Protein AF-A0A942P697-F1 (afdb_monomer)

Foldseek 3Di:
DAAAEEEAAFPQLCLQVLLVVLCVVPVAAEDELVVQADPVCVVCQLVVHADDPVSCPSSLQVLLVVQVVCLVPYYRYYDHQQAPVSVCSSCPPHFFYAYAYSDEDLVVSVVSVVPDPDDSHDSSNRVVSVVRGDDDPRHHYDYSVDDSVVSNVVVVVLVVQAFAAEEEDPDLLSLLLLLLLLVLVGEYEYEYADDPPPDPCVQVVSCVVDVSCVSYHYDNDPLVSLSSHGTLYHYEYPDEEDPVVVVVVVVCLVNHAAAREYEYQYLYDLVVQQVVQVVCVVRNYWYKDKHWDDPSVCSNQATQIQIEADPVNCVSCVVSNQSSHDADPVRGGSYDYQYHGSRNSVVNLVVVLVVLLVLVVVVVVVCCCCPVVVDQLQRVLVVLVVCCVDPNNDPSSVVSSVQSPDDDPNHRVVVVDQQAADDPCSLVSNVVVCVVVVHDDPSSVVSVVSNVVSND

Sequence (456 aa):
MQTILFIMGVSGSGKTTVGKLLSEQTGIPFFDADDFHSTANIEKMKAGIPLTDEDRVAWLQSLNQLAKENETRGAVIACSALKETYRQQLADGLHHIQWVYLKGSYQLIHERMLQRPHHYFSAAMLQSQFDILEEPSNAWVFDVQEEPNRITESILKYLIMLSDFGIIGLGVMGKSLALNIAGKGVRLSLYNRYVKGQEEKVAEQFITHNPILKETKAFEDLPAFVQSLAMPRKILLMVNAGAAVDAVIEELKPLLSKNDIIIDGGNSFYKDTERRIQELNQYDIHFIGAGISGGEEGALKGPSIMPGGDAISYEQVQFILESIAAKDKNGKPCCGYISNGSSGHFVKMVHNAIEYAEMQLLSEVYDVMRNELQMSTDAIATVFKQWNQTELNSYLLEITIDILQTKENNESLLDKILDVGSSKGTGSWSVAAAAELGVPAGMMTSALYARYLSAQ

Structure (mmCIF, N/CA/C/O backbone):
data_AF-A0A942P697-F1
#
_entry.id   AF-A0A942P697-F1
#
loop_
_atom_site.group_PDB
_atom_site.id
_atom_site.type_symbol
_atom_site.label_atom_id
_atom_site.label_alt_id
_atom_site.label_comp_id
_atom_site.label_asym_id
_atom_site.label_entity_id
_atom_site.label_seq_id
_atom_site.pdbx_PDB_ins_code
_atom_site.Cartn_x
_atom_site.Cartn_y
_atom_site.Cartn_z
_atom_site.occupancy
_atom_site.B_iso_or_equiv
_atom_site.auth_seq_id
_atom_site.auth_comp_id
_atom_site.auth_asym_id
_atom_site.auth_atom_id
_atom_site.pdbx_PDB_model_num
ATOM 1 N N . MET A 1 1 ? 15.477 -10.175 -4.500 1.00 48.81 1 MET A N 1
ATOM 2 C CA . MET A 1 1 ? 15.820 -10.460 -5.909 1.00 48.81 1 MET A CA 1
ATOM 3 C C . MET A 1 1 ? 16.640 -9.299 -6.437 1.00 48.81 1 MET A C 1
ATOM 5 O O . MET A 1 1 ? 16.416 -8.182 -5.978 1.00 48.81 1 MET A O 1
ATOM 9 N N . GLN A 1 2 ? 17.618 -9.559 -7.303 1.00 68.69 2 GLN A N 1
ATOM 10 C CA . GLN A 1 2 ? 18.446 -8.512 -7.909 1.00 68.69 2 GLN A CA 1
ATOM 11 C C . GLN A 1 2 ? 17.963 -8.207 -9.332 1.00 68.69 2 GLN A C 1
ATOM 13 O O . GLN A 1 2 ? 17.459 -9.083 -10.025 1.00 68.69 2 GLN A O 1
ATOM 18 N N . THR A 1 3 ? 18.108 -6.955 -9.760 1.00 82.44 3 THR A N 1
ATOM 19 C CA . THR A 1 3 ? 17.619 -6.463 -11.054 1.00 82.44 3 THR A CA 1
ATOM 20 C C . THR A 1 3 ? 18.426 -7.018 -12.234 1.00 82.44 3 THR A C 1
ATOM 22 O O . THR A 1 3 ? 19.658 -7.045 -12.197 1.00 82.44 3 THR A O 1
ATOM 25 N N . ILE A 1 4 ? 17.739 -7.394 -13.314 1.00 93.19 4 ILE A N 1
ATOM 26 C CA . ILE A 1 4 ? 18.321 -7.619 -14.640 1.00 93.19 4 ILE A CA 1
ATOM 27 C C . ILE A 1 4 ? 18.443 -6.273 -15.361 1.00 93.19 4 ILE A C 1
ATOM 29 O O . ILE A 1 4 ? 17.447 -5.605 -15.641 1.00 93.19 4 ILE A O 1
ATOM 33 N N . LEU A 1 5 ? 19.670 -5.867 -15.671 1.00 94.62 5 LEU A N 1
ATOM 34 C CA . LEU A 1 5 ? 19.986 -4.620 -16.359 1.00 94.62 5 LEU A CA 1
ATOM 35 C C . LEU A 1 5 ? 20.271 -4.892 -17.831 1.00 94.62 5 LEU A C 1
ATOM 37 O O . LEU A 1 5 ? 21.327 -5.422 -18.168 1.00 94.62 5 LEU A O 1
ATOM 41 N N . PHE A 1 6 ? 19.367 -4.477 -18.716 1.00 97.06 6 PHE A N 1
ATOM 42 C CA . PHE A 1 6 ? 19.630 -4.494 -20.154 1.00 97.06 6 PHE A CA 1
ATOM 43 C C . PHE A 1 6 ? 20.209 -3.152 -20.599 1.00 97.06 6 PHE A C 1
ATOM 45 O O . PHE A 1 6 ? 19.533 -2.124 -20.550 1.00 97.06 6 PHE A O 1
ATOM 52 N N . ILE A 1 7 ? 21.453 -3.164 -21.077 1.00 97.50 7 ILE A N 1
ATOM 53 C CA . ILE A 1 7 ? 22.113 -1.989 -21.652 1.00 97.50 7 ILE A CA 1
ATOM 54 C C . ILE A 1 7 ? 21.945 -2.045 -23.162 1.00 97.50 7 ILE A C 1
ATOM 56 O O . ILE A 1 7 ? 22.571 -2.870 -23.830 1.00 97.50 7 ILE A O 1
ATOM 60 N N . MET A 1 8 ? 21.110 -1.158 -23.692 1.00 96.88 8 MET A N 1
ATOM 61 C CA . MET A 1 8 ? 20.719 -1.126 -25.092 1.00 96.88 8 MET A CA 1
ATOM 62 C C . MET A 1 8 ? 21.214 0.088 -25.866 1.00 96.88 8 MET A C 1
ATOM 64 O O . MET A 1 8 ? 21.624 1.105 -25.311 1.00 96.88 8 MET A O 1
ATOM 68 N N . GLY A 1 9 ? 21.194 -0.052 -27.190 1.00 95.19 9 GLY A N 1
ATOM 69 C CA . GLY A 1 9 ? 21.679 0.933 -28.151 1.00 95.19 9 GLY A CA 1
ATOM 70 C C . GLY A 1 9 ? 22.306 0.274 -29.380 1.00 95.19 9 GLY A C 1
ATOM 71 O O . GLY A 1 9 ? 22.601 -0.929 -29.408 1.00 95.19 9 GLY A O 1
ATOM 72 N N . VAL A 1 10 ? 22.549 1.067 -30.416 1.00 93.94 10 VAL A N 1
ATOM 73 C CA . VAL A 1 10 ? 23.200 0.596 -31.648 1.00 93.94 10 VAL A CA 1
ATOM 74 C C . VAL A 1 10 ? 24.653 0.161 -31.396 1.00 93.94 10 VAL A C 1
ATOM 76 O O . VAL A 1 10 ? 25.252 0.433 -30.353 1.00 93.94 10 VAL A O 1
ATOM 79 N N . SER A 1 11 ? 25.235 -0.590 -32.322 1.00 89.56 11 SER A N 1
ATOM 80 C CA . SER A 1 11 ? 26.647 -0.969 -32.297 1.00 89.56 11 SER A CA 1
ATOM 81 C C . SER A 1 11 ? 27.523 0.281 -32.221 1.00 89.56 11 SER A C 1
ATOM 83 O O . SER A 1 11 ? 27.201 1.309 -32.804 1.00 89.56 11 SER A O 1
ATOM 85 N N . GLY A 1 12 ? 28.601 0.224 -31.440 1.00 87.62 12 GLY A N 1
ATOM 86 C CA . GLY A 1 12 ? 29.464 1.387 -31.204 1.00 87.62 12 GLY A CA 1
ATOM 87 C C . GLY A 1 12 ? 28.975 2.374 -30.132 1.00 87.62 12 GLY A C 1
ATOM 88 O O . GLY A 1 12 ? 29.758 3.236 -29.738 1.00 87.62 12 GLY A O 1
ATOM 89 N N . SER A 1 13 ? 27.767 2.218 -29.571 1.00 92.50 13 SER A N 1
ATOM 90 C CA . SER A 1 13 ? 27.252 3.102 -28.504 1.00 92.50 13 SER A CA 1
ATOM 91 C C . SER A 1 13 ? 27.956 2.954 -27.144 1.00 92.50 13 SER A C 1
ATOM 93 O O . SER A 1 13 ? 27.764 3.780 -26.263 1.00 92.50 13 SER A O 1
ATOM 95 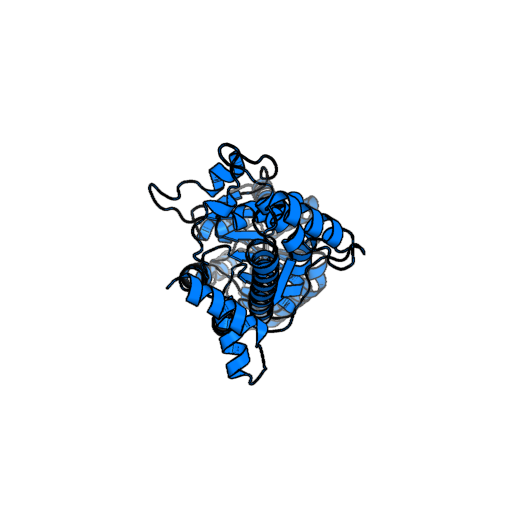N N . GLY A 1 14 ? 28.785 1.918 -26.959 1.00 92.81 14 GLY A N 1
ATOM 96 C CA . GLY A 1 14 ? 29.533 1.686 -25.715 1.00 92.81 14 GLY A CA 1
ATOM 97 C C . GLY A 1 14 ? 28.905 0.682 -24.742 1.00 92.81 14 GLY A C 1
ATOM 98 O O . GLY A 1 14 ? 29.418 0.545 -23.635 1.00 92.81 14 GLY A O 1
ATOM 99 N N . LYS A 1 15 ? 27.860 -0.060 -25.149 1.00 95.69 15 LYS A N 1
ATOM 100 C CA . LYS A 1 15 ? 27.146 -1.047 -24.304 1.00 95.69 15 LYS A CA 1
ATOM 101 C C . LYS A 1 15 ? 28.077 -1.987 -23.535 1.00 95.69 15 LYS A C 1
ATOM 103 O O . LYS A 1 15 ? 27.997 -2.051 -22.316 1.00 95.69 15 LYS A O 1
ATOM 108 N N . THR A 1 16 ? 28.981 -2.673 -24.238 1.00 94.94 16 THR A N 1
ATOM 109 C CA . THR A 1 16 ? 29.938 -3.621 -23.646 1.00 94.94 16 THR A CA 1
ATOM 110 C C . THR A 1 16 ? 30.852 -2.953 -22.625 1.00 94.94 16 THR A C 1
ATOM 112 O O . THR A 1 16 ? 31.123 -3.516 -21.570 1.00 94.94 16 THR A O 1
ATOM 115 N N . THR A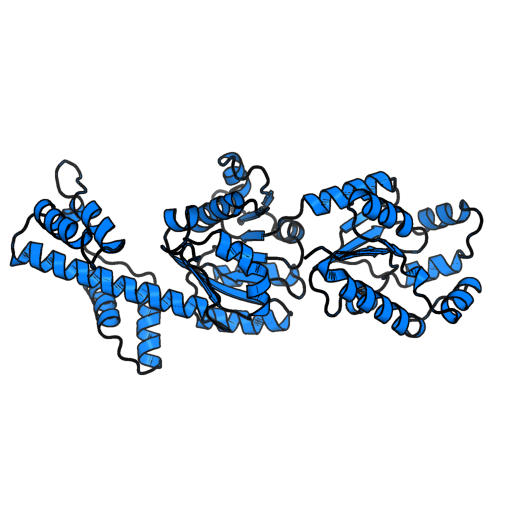 1 17 ? 31.329 -1.741 -22.921 1.00 95.50 17 THR A N 1
ATOM 116 C CA . THR A 1 17 ? 32.216 -0.991 -22.025 1.00 95.50 17 THR A CA 1
ATOM 117 C C . THR A 1 17 ? 31.485 -0.600 -20.746 1.00 95.50 17 THR A C 1
ATOM 119 O O . THR A 1 17 ? 31.962 -0.913 -19.661 1.00 95.50 17 THR A O 1
ATOM 122 N N . VAL A 1 18 ? 30.308 0.022 -20.865 1.00 96.56 18 VAL A N 1
ATOM 123 C CA . VAL A 1 18 ? 29.482 0.412 -19.711 1.00 96.56 18 VAL A CA 1
ATOM 124 C C . VAL A 1 18 ? 29.049 -0.820 -18.909 1.00 96.56 18 VAL A C 1
ATOM 126 O O . VAL A 1 18 ? 29.110 -0.810 -17.685 1.00 96.56 18 VAL A O 1
ATOM 129 N N . GLY A 1 19 ? 28.675 -1.914 -19.577 1.00 96.31 19 GLY A N 1
ATOM 130 C CA . GLY A 1 19 ? 28.252 -3.146 -18.911 1.00 96.31 19 GLY A CA 1
ATOM 131 C C . GLY A 1 19 ? 29.349 -3.826 -18.099 1.00 96.31 19 GLY A C 1
ATOM 132 O O . GLY A 1 19 ? 29.094 -4.246 -16.971 1.00 96.31 19 GLY A O 1
ATOM 133 N N . LYS A 1 20 ? 30.579 -3.872 -18.620 1.00 96.69 20 LYS A N 1
ATOM 134 C CA . LYS A 1 20 ? 31.740 -4.380 -17.873 1.00 96.69 20 LYS A CA 1
ATOM 135 C C . LYS A 1 20 ? 32.054 -3.512 -16.657 1.00 96.69 20 LYS A C 1
ATOM 137 O O . LYS A 1 20 ? 32.200 -4.050 -15.566 1.00 96.69 20 LYS A O 1
ATOM 142 N N . LEU A 1 21 ? 32.072 -2.188 -16.825 1.00 96.00 21 LEU A N 1
ATOM 143 C CA . LEU A 1 21 ? 32.309 -1.253 -15.719 1.00 96.00 21 LEU A CA 1
ATOM 144 C C . LEU A 1 21 ? 31.245 -1.384 -14.617 1.00 96.00 21 LEU A C 1
ATOM 146 O O . LEU A 1 21 ? 31.580 -1.397 -13.435 1.00 96.00 21 LEU A O 1
ATOM 150 N N . LEU A 1 22 ? 29.968 -1.533 -14.987 1.00 93.44 22 LEU A N 1
ATOM 151 C CA . LEU A 1 22 ? 28.891 -1.787 -14.025 1.00 93.44 22 LEU A CA 1
ATOM 152 C C . LEU A 1 22 ? 29.087 -3.105 -13.280 1.00 93.44 22 LEU A C 1
ATOM 154 O O . LEU A 1 22 ? 28.904 -3.153 -12.066 1.00 93.44 22 LEU A O 1
ATOM 158 N N . SER A 1 23 ? 29.470 -4.166 -13.985 1.00 94.12 23 SER A N 1
ATOM 159 C CA . SER A 1 23 ? 29.732 -5.471 -13.378 1.00 94.12 23 SER A CA 1
ATOM 160 C C . SER A 1 23 ? 30.889 -5.428 -12.383 1.00 94.12 23 SER A C 1
ATOM 162 O O . SER A 1 23 ? 30.745 -5.913 -11.263 1.00 94.12 23 SER A O 1
ATOM 164 N N . GLU A 1 24 ? 31.991 -4.763 -12.733 1.00 93.12 24 GLU A N 1
ATOM 165 C CA . GLU A 1 24 ? 33.140 -4.573 -11.841 1.00 93.12 24 GLU A CA 1
ATOM 166 C C . GLU A 1 24 ? 32.767 -3.805 -10.566 1.00 93.12 24 GLU A C 1
ATOM 168 O O . GLU A 1 24 ? 33.219 -4.158 -9.478 1.00 93.12 24 GLU A O 1
ATOM 173 N N . GLN A 1 25 ? 31.921 -2.777 -10.680 1.00 88.38 25 GLN A N 1
ATOM 174 C CA . GLN A 1 25 ? 31.548 -1.929 -9.543 1.00 88.38 25 GLN A CA 1
ATOM 175 C C . GLN A 1 25 ? 30.431 -2.519 -8.668 1.00 88.38 25 GLN A C 1
ATOM 177 O O . GLN A 1 25 ? 30.377 -2.230 -7.475 1.00 88.38 25 GLN A O 1
ATOM 182 N N . THR A 1 26 ? 29.537 -3.336 -9.233 1.00 86.12 26 THR A N 1
ATOM 183 C CA . THR A 1 26 ? 28.388 -3.918 -8.504 1.00 86.12 26 THR A CA 1
ATOM 184 C C . THR A 1 26 ? 28.605 -5.359 -8.057 1.00 86.12 26 THR A C 1
ATOM 186 O O . THR A 1 26 ? 27.902 -5.829 -7.165 1.00 86.12 26 THR A O 1
ATOM 189 N N . GLY A 1 27 ? 29.532 -6.083 -8.688 1.00 87.94 27 GLY A N 1
ATOM 190 C CA . GLY A 1 27 ? 29.676 -7.531 -8.539 1.00 87.94 27 GLY A CA 1
ATOM 191 C C . GLY A 1 27 ? 28.610 -8.356 -9.277 1.00 87.94 27 GLY A C 1
ATOM 192 O O . GLY A 1 27 ? 28.638 -9.584 -9.194 1.00 87.94 27 GLY A O 1
ATOM 193 N N . ILE A 1 28 ? 27.683 -7.720 -10.005 1.00 91.25 28 ILE A N 1
ATOM 194 C CA . ILE A 1 28 ? 26.663 -8.397 -10.820 1.00 91.25 28 ILE A CA 1
ATOM 195 C C . ILE A 1 28 ? 27.331 -8.954 -12.088 1.00 91.25 28 ILE A C 1
ATOM 197 O O . ILE A 1 28 ? 28.106 -8.231 -12.713 1.00 91.25 28 ILE A O 1
ATOM 201 N N . PRO A 1 29 ? 27.062 -10.200 -12.521 1.00 95.31 29 PRO A N 1
ATOM 202 C CA . PRO A 1 29 ? 27.705 -10.775 -13.704 1.00 95.31 29 PRO A CA 1
ATOM 203 C C . PRO A 1 29 ? 27.331 -10.037 -15.001 1.00 95.31 29 PRO A C 1
ATOM 205 O O . PRO A 1 29 ? 26.161 -9.730 -15.237 1.00 95.31 29 PRO A O 1
ATOM 208 N N . PHE A 1 30 ? 28.330 -9.791 -15.854 1.00 97.44 30 PHE A N 1
ATOM 209 C CA . PHE A 1 30 ? 28.158 -9.215 -17.190 1.00 97.44 30 PHE A CA 1
ATOM 210 C C . PHE A 1 30 ? 28.057 -10.290 -18.277 1.00 97.44 30 PHE A C 1
ATOM 212 O O . PHE A 1 30 ? 28.847 -11.235 -18.293 1.00 97.44 30 PHE A O 1
ATOM 219 N N . PHE A 1 31 ? 27.148 -10.080 -19.228 1.00 97.56 31 PHE A N 1
ATOM 220 C CA . PHE A 1 31 ? 26.999 -10.881 -20.438 1.00 97.56 31 PHE A CA 1
ATOM 221 C C . PHE A 1 31 ? 26.913 -9.969 -21.666 1.00 97.56 31 PHE A C 1
ATOM 223 O O . PHE A 1 31 ? 26.096 -9.044 -21.709 1.00 97.56 31 PHE A O 1
ATOM 230 N N . ASP A 1 32 ? 27.742 -10.233 -22.676 1.00 95.75 32 ASP A N 1
ATOM 231 C CA . ASP A 1 32 ? 27.631 -9.571 -23.974 1.00 95.75 32 ASP A CA 1
ATOM 232 C C . ASP A 1 32 ? 26.712 -10.391 -24.876 1.00 95.75 32 ASP A C 1
ATOM 234 O O . ASP A 1 32 ? 26.957 -11.572 -25.117 1.00 95.75 32 ASP A O 1
ATOM 238 N N . ALA A 1 33 ? 25.624 -9.793 -25.356 1.00 93.12 33 ALA A N 1
ATOM 239 C CA . ALA A 1 33 ? 24.659 -10.513 -26.170 1.00 93.12 33 ALA A CA 1
ATOM 240 C C . ALA A 1 33 ? 25.244 -10.970 -27.513 1.00 93.12 33 ALA A C 1
ATOM 242 O O . ALA A 1 33 ? 24.755 -11.951 -28.078 1.00 93.12 33 ALA A O 1
ATOM 243 N N . ASP A 1 34 ? 26.290 -10.304 -28.011 1.00 89.69 34 ASP A N 1
ATOM 244 C CA . ASP A 1 34 ? 26.940 -10.682 -29.265 1.00 89.69 34 ASP A CA 1
ATOM 245 C C . ASP A 1 34 ? 27.581 -12.087 -29.176 1.00 89.69 34 ASP A C 1
ATOM 247 O O . ASP A 1 34 ? 27.661 -12.785 -30.191 1.00 89.69 34 ASP A O 1
ATOM 251 N N . ASP A 1 35 ? 27.932 -12.555 -27.968 1.00 91.06 35 ASP A N 1
ATOM 252 C CA . ASP A 1 35 ? 28.499 -13.891 -27.712 1.00 91.06 35 ASP A CA 1
ATOM 253 C C . ASP A 1 35 ? 27.472 -15.031 -27.880 1.00 91.06 35 ASP A C 1
ATOM 255 O O . ASP A 1 35 ? 27.842 -16.202 -27.975 1.00 91.06 35 ASP A O 1
ATOM 259 N N . PHE A 1 36 ? 26.176 -14.704 -27.943 1.00 92.38 36 PHE A N 1
ATOM 260 C CA . PHE A 1 36 ? 25.075 -15.672 -28.032 1.00 92.38 36 PHE A CA 1
ATOM 261 C C . PHE A 1 36 ? 24.525 -15.824 -29.457 1.00 92.38 36 PHE A C 1
ATOM 263 O O . PHE A 1 36 ? 23.530 -16.520 -29.680 1.00 92.38 36 PHE A O 1
ATOM 270 N N . HIS A 1 37 ? 25.129 -15.162 -30.447 1.00 90.62 37 HIS A N 1
ATOM 271 C CA . HIS A 1 37 ? 24.746 -15.343 -31.843 1.00 90.62 37 HIS A CA 1
ATOM 272 C C . HIS A 1 37 ? 25.191 -16.704 -32.395 1.00 90.62 37 HIS A C 1
ATOM 274 O O . HIS A 1 37 ? 26.266 -17.215 -32.088 1.00 90.62 37 HIS A O 1
ATOM 280 N N . SER A 1 38 ? 24.375 -17.276 -33.286 1.00 90.69 38 SER A N 1
ATOM 281 C CA . SER A 1 38 ? 24.758 -18.468 -34.045 1.00 90.69 38 SER A CA 1
ATOM 282 C C . SER A 1 38 ? 25.935 -18.171 -34.981 1.00 90.69 38 SER A C 1
ATOM 284 O O . SER A 1 38 ? 26.112 -17.042 -35.447 1.00 90.69 38 SER A O 1
ATOM 286 N N . THR A 1 39 ? 26.709 -19.200 -35.336 1.00 90.25 39 THR A N 1
ATOM 287 C CA . THR A 1 39 ? 27.813 -19.068 -36.302 1.00 90.25 39 THR A CA 1
ATOM 288 C C . THR A 1 39 ? 27.338 -18.473 -37.632 1.00 90.25 39 THR A C 1
ATOM 290 O O . THR A 1 39 ? 27.991 -17.580 -38.164 1.00 90.25 39 THR A O 1
ATOM 293 N N . ALA A 1 40 ? 26.156 -18.881 -38.109 1.00 90.44 40 ALA A N 1
ATOM 294 C CA . ALA A 1 40 ? 25.548 -18.348 -39.328 1.00 90.44 40 ALA A CA 1
ATOM 295 C C . ALA A 1 40 ? 25.251 -16.840 -39.228 1.00 90.44 40 ALA A C 1
ATOM 297 O O . ALA A 1 40 ? 25.538 -16.087 -40.159 1.00 90.44 40 ALA A O 1
ATOM 298 N N . ASN A 1 41 ? 24.735 -16.372 -38.085 1.00 89.81 41 ASN A N 1
ATOM 299 C CA . ASN A 1 41 ? 24.481 -14.948 -37.865 1.00 89.81 41 ASN A CA 1
ATOM 300 C C . ASN A 1 41 ? 25.785 -14.144 -37.814 1.00 89.81 41 ASN A C 1
ATOM 302 O O . ASN A 1 41 ? 25.863 -13.060 -38.394 1.00 89.81 41 ASN A O 1
ATOM 306 N N . ILE A 1 42 ? 26.823 -14.683 -37.169 1.00 86.81 42 ILE A N 1
ATOM 307 C CA . ILE A 1 42 ? 28.148 -14.052 -37.118 1.00 86.81 42 ILE A CA 1
ATOM 308 C C . ILE A 1 42 ? 28.740 -13.923 -38.528 1.00 86.81 42 ILE A C 1
ATOM 310 O O . ILE A 1 42 ? 29.254 -12.863 -38.882 1.00 86.81 42 ILE A O 1
ATOM 314 N N . GLU A 1 43 ? 28.653 -14.968 -39.353 1.00 88.00 43 GLU A N 1
ATOM 315 C CA . GLU A 1 43 ? 29.123 -14.942 -40.744 1.00 88.00 43 GLU A CA 1
ATOM 316 C C . GLU A 1 43 ? 28.346 -13.932 -41.599 1.00 88.00 43 GLU A C 1
ATOM 318 O O . GLU A 1 43 ? 28.957 -13.142 -42.321 1.00 88.00 43 GLU A O 1
ATOM 323 N N . LYS A 1 44 ? 27.016 -13.889 -41.459 1.00 88.69 44 LYS A N 1
ATOM 324 C CA . LYS A 1 44 ? 26.145 -12.935 -42.161 1.00 88.69 44 LYS A CA 1
ATOM 325 C C . LYS A 1 44 ? 26.504 -11.484 -41.821 1.00 88.69 44 LYS A C 1
ATOM 327 O O . LYS A 1 44 ? 26.695 -10.667 -42.723 1.00 88.69 44 LYS A O 1
ATOM 332 N N . MET A 1 45 ? 26.707 -11.184 -40.537 1.00 85.94 45 MET A N 1
ATOM 333 C CA . MET A 1 45 ? 27.137 -9.855 -40.093 1.00 85.94 45 MET A CA 1
ATOM 334 C C . MET A 1 45 ? 28.559 -9.509 -40.556 1.00 85.94 45 MET A C 1
ATOM 336 O O . MET A 1 45 ? 28.795 -8.377 -40.974 1.00 85.94 45 MET A O 1
ATOM 340 N N . LYS A 1 46 ? 29.499 -10.469 -40.552 1.00 83.12 46 LYS A N 1
ATOM 341 C CA . LYS A 1 46 ? 30.858 -10.274 -41.100 1.00 83.12 46 LYS A CA 1
ATOM 342 C C . LYS A 1 46 ? 30.852 -9.984 -42.601 1.00 83.12 46 LYS A C 1
ATOM 344 O O . LYS A 1 46 ? 31.719 -9.254 -43.073 1.00 83.12 46 LYS A O 1
ATOM 349 N N . ALA A 1 47 ? 29.878 -10.519 -43.335 1.00 85.38 47 ALA A N 1
ATOM 350 C CA . ALA A 1 47 ? 29.655 -10.214 -44.745 1.00 85.38 47 ALA A CA 1
ATOM 351 C C . ALA A 1 47 ? 28.963 -8.852 -44.978 1.00 85.38 47 ALA A C 1
ATOM 353 O O . ALA A 1 47 ? 28.702 -8.489 -46.123 1.00 85.38 47 ALA A O 1
ATOM 354 N N . GLY A 1 48 ? 28.659 -8.091 -43.917 1.00 81.94 48 GLY A N 1
ATOM 355 C CA . GLY A 1 48 ? 27.973 -6.800 -44.004 1.00 81.94 48 GLY A CA 1
ATOM 356 C C . GLY A 1 48 ? 26.481 -6.910 -44.319 1.00 81.94 48 GLY A C 1
ATOM 357 O O . GLY A 1 48 ? 25.880 -5.923 -44.738 1.00 81.94 48 GLY A O 1
ATOM 358 N N . ILE A 1 49 ? 25.892 -8.097 -44.143 1.00 85.81 49 ILE A N 1
ATOM 359 C CA . ILE A 1 49 ? 24.472 -8.351 -44.375 1.00 85.81 49 ILE A CA 1
ATOM 360 C C . ILE A 1 49 ? 23.737 -8.199 -43.033 1.00 85.81 49 ILE A C 1
ATOM 362 O O . ILE A 1 49 ? 24.031 -8.948 -42.094 1.00 85.81 49 ILE A O 1
ATOM 366 N N . PRO A 1 50 ? 22.769 -7.272 -42.914 1.00 86.94 50 PRO A N 1
ATOM 367 C CA . PRO A 1 50 ? 21.980 -7.129 -41.699 1.00 86.94 50 PRO A CA 1
ATOM 368 C C . PRO A 1 50 ? 21.195 -8.406 -41.386 1.00 86.94 50 PRO A C 1
ATOM 370 O O . PRO A 1 50 ? 20.663 -9.069 -42.280 1.00 86.94 50 PRO A O 1
ATOM 373 N N . LEU A 1 51 ? 21.098 -8.742 -40.100 1.00 89.25 51 LEU A N 1
ATOM 374 C CA . LEU A 1 51 ? 20.185 -9.793 -39.656 1.00 89.25 51 LEU A CA 1
ATOM 375 C C . LEU A 1 51 ? 18.733 -9.319 -39.845 1.00 89.25 51 LEU A C 1
ATOM 377 O O . LEU A 1 51 ? 18.431 -8.134 -39.663 1.00 89.25 51 LEU A O 1
ATOM 381 N N . THR A 1 52 ? 17.845 -10.252 -40.156 1.00 90.69 52 THR A N 1
ATOM 382 C CA . THR A 1 52 ? 16.383 -10.103 -40.236 1.00 90.69 52 THR A CA 1
ATOM 383 C C . THR A 1 52 ? 15.727 -10.394 -38.884 1.00 90.69 52 THR A C 1
ATOM 385 O O . THR A 1 52 ? 16.405 -10.763 -37.919 1.00 90.69 52 THR A O 1
ATOM 388 N N . ASP A 1 53 ? 14.416 -10.197 -38.786 1.00 91.75 53 ASP A N 1
ATOM 389 C CA . ASP A 1 53 ? 13.672 -10.508 -37.566 1.00 91.75 53 ASP A CA 1
ATOM 390 C C . ASP A 1 53 ? 13.688 -12.027 -37.310 1.00 91.75 53 ASP A C 1
ATOM 392 O O . ASP A 1 53 ? 13.949 -12.441 -36.179 1.00 91.75 53 ASP A O 1
ATOM 396 N N . GLU A 1 54 ? 13.552 -12.859 -38.356 1.00 92.12 54 GLU A N 1
ATOM 397 C CA . GLU A 1 54 ? 13.663 -14.319 -38.237 1.00 92.12 54 GLU A CA 1
ATOM 398 C C . GLU A 1 54 ? 15.040 -14.768 -37.727 1.00 92.12 54 GLU A C 1
ATOM 400 O O . GLU A 1 54 ? 15.122 -15.627 -36.847 1.00 92.12 54 GLU A O 1
ATOM 405 N N . ASP A 1 55 ? 16.126 -14.151 -38.211 1.00 91.69 55 ASP A N 1
ATOM 406 C CA . ASP A 1 55 ? 17.492 -14.493 -37.779 1.00 91.69 55 ASP A CA 1
ATOM 407 C C . ASP A 1 55 ? 17.708 -14.265 -36.269 1.00 91.69 55 ASP A C 1
ATOM 409 O O . ASP A 1 55 ? 18.606 -14.860 -35.665 1.00 91.69 55 ASP A O 1
ATOM 413 N N . ARG A 1 56 ? 16.920 -13.375 -35.646 1.00 93.19 56 ARG A N 1
ATOM 414 C CA . ARG A 1 56 ? 17.082 -12.973 -34.241 1.00 93.19 56 ARG A CA 1
ATOM 415 C C . ARG A 1 56 ? 16.248 -13.782 -33.257 1.00 93.19 56 ARG A C 1
ATOM 417 O O . ARG A 1 56 ? 16.559 -13.725 -32.071 1.00 93.19 56 ARG A O 1
ATOM 424 N N . VAL A 1 57 ? 15.257 -14.556 -33.702 1.00 92.75 57 VAL A N 1
ATOM 425 C CA . VAL A 1 57 ? 14.330 -15.277 -32.806 1.00 92.75 57 VAL A CA 1
ATOM 426 C C . VAL A 1 57 ? 15.075 -16.176 -31.812 1.00 92.75 57 VAL A C 1
ATOM 428 O O . VAL A 1 57 ? 14.923 -16.022 -30.602 1.00 92.75 57 VAL A O 1
ATOM 431 N N . ALA A 1 58 ? 15.945 -17.064 -32.303 1.00 93.44 58 ALA A N 1
ATOM 432 C CA . ALA A 1 58 ? 16.692 -17.997 -31.449 1.00 93.44 58 ALA A CA 1
ATOM 433 C C . ALA A 1 58 ? 17.662 -17.283 -30.485 1.00 93.44 58 ALA A C 1
ATOM 435 O O . ALA A 1 58 ? 17.892 -17.726 -29.358 1.00 93.44 58 ALA A O 1
ATOM 436 N N . TRP A 1 59 ? 18.222 -16.157 -30.930 1.00 95.12 59 TRP A N 1
ATOM 437 C CA . TRP A 1 59 ? 19.118 -15.321 -30.136 1.00 95.12 59 TRP A CA 1
ATOM 438 C C . TRP A 1 59 ? 18.373 -14.621 -28.991 1.00 95.12 59 TRP A C 1
ATOM 440 O O . TRP A 1 59 ? 18.807 -14.706 -27.845 1.00 95.12 59 TRP A O 1
ATOM 450 N N . LEU A 1 60 ? 17.212 -14.016 -29.267 1.00 96.81 60 LEU A N 1
ATOM 451 C CA . LEU A 1 60 ? 16.365 -13.389 -28.244 1.00 96.81 60 LEU A CA 1
ATOM 452 C C . LEU A 1 60 ? 15.896 -14.407 -27.197 1.00 96.81 60 LEU A C 1
ATOM 454 O O . LEU A 1 60 ? 15.959 -14.123 -26.003 1.00 96.81 60 LEU A O 1
ATOM 458 N N . GLN A 1 61 ? 15.497 -15.607 -27.629 1.00 95.44 61 GLN A N 1
ATOM 459 C CA . GLN A 1 61 ? 15.100 -16.694 -26.725 1.00 95.44 61 GLN A CA 1
ATOM 460 C C . GLN A 1 61 ? 16.243 -17.118 -25.797 1.00 95.44 61 GLN A C 1
ATOM 462 O O . GLN A 1 61 ? 16.036 -17.296 -24.599 1.00 95.44 61 GLN A O 1
ATOM 467 N N . SER A 1 62 ? 17.459 -17.223 -26.334 1.00 96.31 62 SER A N 1
ATOM 468 C CA . SER A 1 62 ? 18.644 -17.602 -25.561 1.00 96.31 62 SER A CA 1
ATOM 469 C C . SER A 1 62 ? 19.003 -16.543 -24.512 1.00 96.31 62 SER A C 1
ATOM 471 O O . SER A 1 62 ? 19.333 -16.884 -23.379 1.00 96.31 62 SER A O 1
ATOM 473 N N . LEU A 1 63 ? 18.878 -15.256 -24.846 1.00 97.06 63 LEU A N 1
ATOM 474 C CA . LEU A 1 63 ? 19.106 -14.159 -23.900 1.00 97.06 63 LEU A CA 1
ATOM 475 C C . LEU A 1 63 ? 18.011 -14.042 -22.836 1.00 97.06 63 LEU A C 1
ATOM 477 O O . LEU A 1 63 ? 18.320 -13.740 -21.686 1.00 97.06 63 LEU A O 1
ATOM 481 N N . ASN A 1 64 ? 16.746 -14.286 -23.188 1.00 97.31 64 ASN A N 1
ATOM 482 C CA . ASN A 1 64 ? 15.661 -14.345 -22.208 1.00 97.31 64 ASN A CA 1
ATOM 483 C C . ASN A 1 64 ? 15.877 -15.501 -21.218 1.00 97.31 64 ASN A C 1
ATOM 485 O O . ASN A 1 64 ? 15.769 -15.303 -20.010 1.00 97.31 64 ASN A O 1
ATOM 489 N N . GLN A 1 65 ? 16.256 -16.682 -21.714 1.00 96.94 65 GLN A N 1
ATOM 490 C CA . GLN A 1 65 ? 16.581 -17.830 -20.870 1.00 96.94 65 GLN A CA 1
ATOM 491 C C . GLN A 1 65 ? 17.772 -17.532 -19.947 1.00 96.94 65 GLN A C 1
ATOM 493 O O . GLN A 1 65 ? 17.697 -17.783 -18.745 1.00 96.94 65 GLN A O 1
ATOM 498 N N . LEU A 1 66 ? 18.830 -16.915 -20.482 1.00 96.56 66 LEU A N 1
ATOM 499 C CA . LEU A 1 66 ? 19.964 -16.441 -19.690 1.00 96.56 66 LEU A CA 1
ATOM 500 C C . LEU A 1 66 ? 19.506 -15.475 -18.589 1.00 96.56 66 LEU A C 1
ATOM 502 O O . LEU A 1 66 ? 19.901 -15.625 -17.438 1.00 96.56 66 LEU A O 1
ATOM 506 N N . ALA A 1 67 ? 18.662 -14.495 -18.909 1.00 95.56 67 ALA A N 1
ATOM 507 C CA . ALA A 1 67 ? 18.148 -13.559 -17.917 1.00 95.56 67 ALA A CA 1
ATOM 508 C C . ALA A 1 67 ? 17.343 -14.273 -16.813 1.00 95.56 67 ALA A C 1
ATOM 510 O O . ALA A 1 67 ? 17.563 -13.992 -15.635 1.00 95.56 67 ALA A O 1
ATOM 511 N N . LYS A 1 68 ? 16.494 -15.250 -17.171 1.00 94.62 68 LYS A N 1
ATOM 512 C CA . LYS A 1 68 ? 15.700 -16.054 -16.220 1.00 94.62 68 LYS A CA 1
ATOM 513 C C . LYS A 1 68 ? 16.582 -16.849 -15.261 1.00 94.62 68 LYS A C 1
ATOM 515 O O . LYS A 1 68 ? 16.367 -16.833 -14.053 1.00 94.62 68 LYS A O 1
ATOM 520 N N . GLU A 1 69 ? 17.638 -17.478 -15.770 1.00 94.88 69 GLU A N 1
ATOM 521 C CA . GLU A 1 69 ? 18.608 -18.223 -14.952 1.00 94.88 69 GLU A CA 1
ATOM 522 C C . GLU A 1 69 ? 19.367 -17.335 -13.953 1.00 94.88 69 GLU A C 1
ATOM 524 O O . GLU A 1 69 ? 19.902 -17.823 -12.955 1.00 94.88 69 GLU A O 1
ATOM 529 N N . ASN A 1 70 ? 19.410 -16.025 -14.203 1.00 93.75 70 ASN A N 1
ATOM 530 C CA . ASN A 1 70 ? 20.140 -15.059 -13.394 1.00 93.75 70 ASN A CA 1
ATOM 531 C C . ASN A 1 70 ? 19.243 -14.181 -12.509 1.00 93.75 70 ASN A C 1
ATOM 533 O O . ASN A 1 70 ? 19.772 -13.377 -11.749 1.00 93.75 70 ASN A O 1
ATOM 537 N N . GLU A 1 71 ? 17.920 -14.339 -12.529 1.00 85.81 71 GLU A N 1
ATOM 538 C CA . GLU A 1 71 ? 16.970 -13.441 -11.849 1.00 85.81 71 GLU A CA 1
ATOM 539 C C . GLU A 1 71 ? 17.168 -13.351 -10.324 1.00 85.81 71 GLU A C 1
ATOM 541 O O . GLU A 1 71 ? 16.960 -12.313 -9.690 1.00 85.81 71 GLU A O 1
ATOM 546 N N . THR A 1 72 ? 17.660 -14.425 -9.709 1.00 80.06 72 THR A N 1
ATOM 547 C CA . THR A 1 72 ? 17.961 -14.437 -8.271 1.00 80.06 72 THR A CA 1
ATOM 548 C C . THR A 1 72 ? 19.199 -13.608 -7.918 1.00 80.06 72 THR A C 1
ATOM 550 O O . THR A 1 72 ? 19.203 -12.934 -6.883 1.00 80.06 72 THR A O 1
ATOM 553 N N . ARG A 1 73 ? 20.230 -13.630 -8.774 1.00 87.06 73 ARG A N 1
ATOM 554 C CA . ARG A 1 73 ? 21.545 -13.004 -8.541 1.00 87.06 73 ARG A CA 1
ATOM 555 C C . ARG A 1 73 ? 21.798 -11.720 -9.336 1.00 87.06 73 ARG A C 1
ATOM 557 O O . ARG A 1 73 ? 22.819 -11.090 -9.104 1.00 87.06 73 ARG A O 1
ATOM 564 N N . GLY A 1 74 ? 20.897 -11.351 -10.245 1.00 90.94 74 GLY A N 1
ATOM 565 C CA . GLY A 1 74 ? 21.041 -10.217 -11.154 1.00 90.94 74 GLY A CA 1
ATOM 566 C C . GLY A 1 74 ? 21.938 -10.524 -12.358 1.00 90.94 74 GLY A C 1
ATOM 567 O O . GLY A 1 74 ? 22.748 -11.453 -12.342 1.00 90.94 74 GLY A O 1
ATOM 568 N N . ALA A 1 75 ? 21.807 -9.720 -13.412 1.00 95.69 75 ALA A N 1
ATOM 569 C CA . ALA A 1 75 ? 22.689 -9.753 -14.579 1.00 95.69 75 ALA A CA 1
ATOM 570 C C . ALA A 1 75 ? 22.766 -8.379 -15.247 1.00 95.69 75 ALA A C 1
ATOM 572 O O . ALA A 1 75 ? 21.773 -7.656 -15.291 1.00 95.69 75 ALA A O 1
ATOM 573 N N . VAL A 1 76 ? 23.922 -8.049 -15.821 1.00 97.19 76 VAL A N 1
ATOM 574 C CA . VAL A 1 76 ? 24.100 -6.910 -16.729 1.00 97.19 76 VAL A CA 1
ATOM 575 C C . VAL A 1 76 ? 24.265 -7.452 -18.145 1.00 97.19 76 VAL A C 1
ATOM 577 O O . VAL A 1 76 ? 25.272 -8.084 -18.451 1.00 97.19 76 VAL A O 1
ATOM 580 N N . ILE A 1 77 ? 23.284 -7.218 -19.013 1.00 97.88 77 ILE A N 1
ATOM 581 C CA . ILE A 1 77 ? 23.237 -7.764 -20.373 1.00 97.88 77 ILE A CA 1
ATOM 582 C C . ILE A 1 77 ? 23.359 -6.616 -21.378 1.00 97.88 77 ILE A C 1
ATOM 584 O O . ILE A 1 77 ? 22.442 -5.807 -21.531 1.00 97.88 77 ILE A O 1
ATOM 588 N N . ALA A 1 78 ? 24.484 -6.535 -22.091 1.00 97.38 78 ALA A N 1
ATOM 589 C CA . ALA A 1 78 ? 24.634 -5.603 -23.209 1.00 97.38 78 ALA A CA 1
ATOM 590 C C . ALA A 1 78 ? 23.942 -6.183 -24.447 1.00 97.38 78 ALA A C 1
ATOM 592 O O . ALA A 1 78 ? 24.394 -7.188 -24.975 1.00 97.38 78 ALA A O 1
ATOM 593 N N . CYS A 1 79 ? 22.860 -5.563 -24.922 1.00 94.94 79 CYS A N 1
ATOM 594 C CA . CYS A 1 79 ? 22.046 -6.099 -26.016 1.00 94.94 79 CYS A CA 1
ATOM 595 C C . CYS A 1 79 ? 21.516 -4.980 -26.908 1.00 94.94 79 CYS A C 1
ATOM 597 O O . CYS A 1 79 ? 21.007 -3.984 -26.414 1.00 94.94 79 CYS A O 1
ATOM 599 N N . SER A 1 80 ? 21.586 -5.124 -28.233 1.00 91.12 80 SER A N 1
ATOM 600 C CA . SER A 1 80 ? 21.097 -4.070 -29.128 1.00 91.12 80 SER A CA 1
ATOM 601 C C . SER A 1 80 ? 19.593 -3.782 -28.990 1.00 91.12 80 SER A C 1
ATOM 603 O O . SER A 1 80 ? 19.236 -2.615 -29.094 1.00 91.12 80 SER A O 1
ATOM 605 N N . ALA A 1 81 ? 18.745 -4.789 -28.717 1.00 93.50 81 ALA A N 1
ATOM 606 C CA . ALA A 1 81 ? 17.314 -4.665 -28.358 1.00 93.50 81 ALA A CA 1
ATOM 607 C C . ALA A 1 81 ? 16.540 -3.508 -29.048 1.00 93.50 81 ALA A C 1
ATOM 609 O O . ALA A 1 81 ? 15.827 -2.734 -28.408 1.00 93.50 81 ALA A O 1
ATOM 610 N N . LEU A 1 82 ? 16.726 -3.368 -30.368 1.00 95.69 82 LEU A N 1
ATOM 611 C CA . LEU A 1 82 ? 16.402 -2.138 -31.107 1.00 95.69 82 LEU A CA 1
ATOM 612 C C . LEU A 1 82 ? 14.898 -1.915 -31.318 1.00 95.69 82 LEU A C 1
ATOM 614 O O . LEU A 1 82 ? 14.481 -0.766 -31.385 1.00 95.69 82 LEU A O 1
ATOM 618 N N . LYS A 1 83 ? 14.097 -2.984 -31.378 1.00 95.19 83 LYS A N 1
ATOM 619 C CA . LYS A 1 83 ? 12.635 -2.932 -31.537 1.00 95.19 83 LYS A CA 1
ATOM 620 C C . LYS A 1 83 ? 11.920 -3.215 -30.219 1.00 95.19 83 LYS A C 1
ATOM 622 O O . LYS A 1 83 ? 12.412 -4.000 -29.405 1.00 95.19 83 LYS A O 1
ATOM 627 N N . GLU A 1 84 ? 10.728 -2.662 -30.047 1.00 92.81 84 GLU A N 1
ATOM 628 C CA . GLU A 1 84 ? 9.850 -2.930 -28.906 1.00 92.81 84 GLU A CA 1
ATOM 629 C C . GLU A 1 84 ? 9.503 -4.417 -28.804 1.00 92.81 84 GLU A C 1
ATOM 631 O O . GLU A 1 84 ? 9.596 -5.010 -27.732 1.00 92.81 84 GLU A O 1
ATOM 636 N N . THR A 1 85 ? 9.248 -5.069 -29.938 1.00 94.56 85 THR A N 1
ATOM 637 C CA . THR A 1 85 ? 8.983 -6.516 -29.992 1.00 94.56 85 THR A CA 1
ATOM 638 C C . THR A 1 85 ? 10.160 -7.365 -29.503 1.00 94.56 85 THR A C 1
ATOM 640 O O . THR A 1 85 ? 9.953 -8.461 -28.982 1.00 94.56 85 THR A O 1
ATOM 643 N N . TYR A 1 86 ? 11.401 -6.881 -29.628 1.00 95.94 86 TYR A N 1
ATOM 644 C CA . TYR A 1 86 ? 12.579 -7.569 -29.089 1.00 95.94 86 TYR A CA 1
ATOM 645 C C . TYR A 1 86 ? 12.661 -7.405 -27.578 1.00 95.94 86 TYR A C 1
ATOM 647 O O . TYR A 1 86 ? 12.953 -8.367 -26.873 1.00 95.94 86 TYR A O 1
ATOM 655 N N . ARG A 1 87 ? 12.381 -6.198 -27.078 1.00 95.50 87 ARG A N 1
ATOM 656 C CA . ARG A 1 87 ? 12.355 -5.911 -25.640 1.00 95.50 87 ARG A CA 1
ATOM 657 C C . ARG A 1 87 ? 11.270 -6.715 -24.934 1.00 95.50 87 ARG A C 1
ATOM 659 O O . ARG A 1 87 ? 11.550 -7.284 -23.887 1.00 95.50 87 ARG A O 1
ATOM 666 N N . GLN A 1 88 ? 10.093 -6.846 -25.543 1.00 92.56 88 GLN A N 1
ATOM 667 C CA . GLN A 1 88 ? 9.009 -7.694 -25.039 1.00 92.56 88 GLN A CA 1
ATOM 668 C C . GLN A 1 88 ? 9.430 -9.165 -24.935 1.00 92.56 88 GLN A C 1
ATOM 670 O O . GLN A 1 88 ? 9.241 -9.772 -23.888 1.00 92.56 88 GLN A O 1
ATOM 675 N N . GLN A 1 89 ? 10.068 -9.724 -25.970 1.00 94.75 89 GLN A N 1
ATOM 676 C CA . GLN A 1 89 ? 10.579 -11.103 -25.929 1.00 94.75 89 GLN A CA 1
ATOM 677 C C . GLN A 1 89 ? 11.678 -11.297 -24.880 1.00 94.75 89 GLN A C 1
ATOM 679 O O . GLN A 1 89 ? 11.702 -12.310 -24.188 1.00 94.75 89 GLN A O 1
ATOM 684 N N . LEU A 1 90 ? 12.589 -10.330 -24.744 1.00 95.88 90 LEU A N 1
ATOM 685 C CA . LEU A 1 90 ? 13.643 -10.373 -23.729 1.00 95.88 90 LEU A CA 1
ATOM 686 C C . LEU A 1 90 ? 13.078 -10.265 -22.311 1.00 95.88 90 LEU A C 1
ATOM 688 O O . LEU A 1 90 ? 13.618 -10.900 -21.410 1.00 95.88 90 LEU A O 1
ATOM 692 N N . ALA A 1 91 ? 12.002 -9.498 -22.125 1.00 92.56 91 ALA A N 1
ATOM 693 C CA . ALA A 1 91 ? 11.344 -9.278 -20.842 1.00 92.56 91 ALA A CA 1
ATOM 694 C C . ALA A 1 91 ? 10.335 -10.367 -20.449 1.00 92.56 91 ALA A C 1
ATOM 696 O O . ALA A 1 91 ? 9.892 -10.400 -19.302 1.00 92.56 91 ALA A O 1
ATOM 697 N N . ASP A 1 92 ? 9.958 -11.245 -21.378 1.00 93.00 92 ASP A N 1
ATOM 698 C CA . ASP A 1 92 ? 8.900 -12.223 -21.151 1.00 93.00 92 ASP A CA 1
ATOM 699 C C . ASP A 1 92 ? 9.222 -13.166 -19.981 1.00 93.00 92 ASP A C 1
ATOM 701 O O . ASP A 1 92 ? 10.260 -13.834 -19.957 1.00 93.00 92 ASP A O 1
ATOM 705 N N . GLY A 1 93 ? 8.317 -13.230 -19.005 1.00 86.62 93 GLY A N 1
ATOM 706 C CA . GLY A 1 93 ? 8.464 -14.054 -17.804 1.00 86.62 93 GLY A CA 1
ATOM 707 C C . GLY A 1 93 ? 9.574 -13.621 -16.839 1.00 86.62 93 GLY A C 1
ATOM 708 O O . GLY A 1 93 ? 9.989 -14.443 -16.033 1.00 86.62 93 GLY A O 1
ATOM 709 N N . LEU A 1 94 ? 10.071 -12.384 -16.936 1.00 86.25 94 LEU A N 1
ATOM 710 C CA . LEU A 1 94 ? 10.970 -11.773 -15.953 1.00 86.25 94 LEU A CA 1
ATOM 711 C C . LEU A 1 94 ? 10.209 -10.759 -15.089 1.00 86.25 94 LEU A C 1
ATOM 713 O O . LEU A 1 94 ? 9.317 -10.053 -15.565 1.00 86.25 94 LEU A O 1
ATOM 717 N N . HIS A 1 95 ? 10.597 -10.651 -13.823 1.00 77.94 95 HIS A N 1
ATOM 718 C CA . HIS A 1 95 ? 9.932 -9.825 -12.818 1.00 77.94 95 HIS A CA 1
ATOM 719 C C . HIS A 1 95 ? 10.695 -8.531 -12.509 1.00 77.94 95 HIS A C 1
ATOM 721 O O . HIS A 1 95 ? 10.073 -7.486 -12.337 1.00 77.94 95 HIS A O 1
ATOM 727 N N . HIS A 1 96 ? 12.032 -8.563 -12.477 1.00 80.25 96 HIS A N 1
ATOM 728 C CA . HIS A 1 96 ? 12.862 -7.419 -12.070 1.00 80.25 96 HIS A CA 1
ATOM 729 C C . HIS A 1 96 ? 13.797 -6.954 -13.187 1.00 80.25 96 HIS A C 1
ATOM 731 O O . HIS A 1 96 ? 14.939 -7.402 -13.269 1.00 80.25 96 HIS A O 1
ATOM 737 N N . ILE A 1 97 ? 13.339 -6.025 -14.029 1.00 89.31 97 ILE A N 1
ATOM 738 C CA . ILE A 1 97 ? 14.097 -5.551 -15.195 1.00 89.31 97 ILE A CA 1
ATOM 739 C C . ILE A 1 97 ? 14.265 -4.037 -15.156 1.00 89.31 97 ILE A C 1
ATOM 741 O O . ILE A 1 97 ? 13.333 -3.313 -14.817 1.00 89.31 97 ILE A O 1
ATOM 745 N N . GLN A 1 98 ? 15.433 -3.558 -15.575 1.00 90.00 98 GLN A N 1
ATOM 746 C CA . GLN A 1 98 ? 15.673 -2.150 -15.855 1.00 90.00 98 GLN A CA 1
ATOM 747 C C . GLN A 1 98 ? 16.378 -1.986 -17.205 1.00 90.00 98 GLN A C 1
ATOM 749 O O . GLN A 1 98 ? 17.449 -2.548 -17.443 1.00 90.00 98 GLN A O 1
ATOM 754 N N . TRP A 1 99 ? 15.785 -1.175 -18.083 1.00 94.25 99 TRP A N 1
ATOM 755 C CA . TRP A 1 99 ? 16.379 -0.806 -19.366 1.00 94.25 99 TRP A CA 1
ATOM 756 C C . TRP A 1 99 ? 17.255 0.438 -19.220 1.00 94.25 99 TRP A C 1
ATOM 758 O O . TRP A 1 99 ? 16.856 1.429 -18.601 1.00 94.25 99 TRP A O 1
ATOM 768 N N . VAL A 1 100 ? 18.436 0.392 -19.827 1.00 95.75 100 VAL A N 1
ATOM 769 C CA . VAL A 1 100 ? 19.381 1.504 -19.944 1.00 95.75 100 VAL A CA 1
ATOM 770 C C . VAL A 1 100 ? 19.637 1.740 -21.426 1.00 95.75 100 VAL A C 1
ATOM 772 O O . VAL A 1 100 ? 20.226 0.893 -22.090 1.00 95.75 100 VAL A O 1
ATOM 775 N N . TYR A 1 101 ? 19.203 2.874 -21.964 1.00 97.25 101 TYR A N 1
ATOM 776 C CA . TYR A 1 101 ? 19.393 3.227 -23.366 1.00 97.25 101 TYR A CA 1
ATOM 777 C C . TYR A 1 101 ? 20.556 4.206 -23.532 1.00 97.25 101 TYR A C 1
ATOM 779 O O . TYR A 1 101 ? 20.507 5.353 -23.093 1.00 97.25 101 TYR A O 1
ATOM 787 N N . LEU A 1 102 ? 21.607 3.742 -24.205 1.00 97.31 102 LEU A N 1
ATOM 788 C CA . LEU A 1 102 ? 22.753 4.546 -24.607 1.00 97.31 102 LEU A CA 1
ATOM 789 C C . LEU A 1 102 ? 22.449 5.231 -25.944 1.00 97.31 102 LEU A C 1
ATOM 791 O O . LEU A 1 102 ? 22.598 4.629 -27.015 1.00 97.31 102 LEU A O 1
ATOM 795 N N . LYS A 1 103 ? 22.003 6.486 -25.865 1.00 96.81 103 LYS A N 1
ATOM 796 C CA . LYS A 1 103 ? 21.539 7.290 -26.998 1.00 96.81 103 LYS A CA 1
ATOM 797 C C . LYS A 1 103 ? 22.688 8.066 -27.629 1.00 96.81 103 LYS A C 1
ATOM 799 O O . LYS A 1 103 ? 23.409 8.786 -26.950 1.00 96.81 103 LYS A O 1
ATOM 804 N N . GLY A 1 104 ? 22.831 7.958 -28.946 1.00 93.88 104 GLY A N 1
ATOM 805 C CA . GLY A 1 104 ? 23.809 8.722 -29.716 1.00 93.88 104 GLY A CA 1
ATOM 806 C C . GLY A 1 104 ? 23.336 8.976 -31.136 1.00 93.88 104 GLY A C 1
ATOM 807 O O . GLY A 1 104 ? 22.559 8.194 -31.680 1.00 93.88 104 GLY A O 1
ATOM 808 N N . SER A 1 105 ? 23.805 10.067 -31.741 1.00 94.56 105 SER A N 1
ATOM 809 C CA . SER A 1 105 ? 23.527 10.353 -33.148 1.00 94.56 105 SER A CA 1
ATOM 810 C C . SER A 1 105 ? 24.296 9.404 -34.069 1.00 94.56 105 SER A C 1
ATOM 812 O O . SER A 1 105 ? 25.371 8.903 -33.721 1.00 94.56 105 SER A O 1
ATOM 814 N N . TYR A 1 106 ? 23.765 9.190 -35.276 1.00 92.94 106 TYR A N 1
ATOM 815 C CA . TYR A 1 106 ? 24.437 8.393 -36.301 1.00 92.94 106 TYR A CA 1
ATOM 816 C C . TYR A 1 106 ? 25.852 8.910 -36.574 1.00 92.94 106 TYR A C 1
ATOM 818 O O . TYR A 1 106 ? 26.795 8.124 -36.588 1.00 92.94 106 TYR A O 1
ATOM 826 N N . GLN A 1 107 ? 26.013 10.231 -36.730 1.00 92.06 107 GLN A N 1
ATOM 827 C CA . GLN A 1 107 ? 27.301 10.855 -37.043 1.00 92.06 107 GLN A CA 1
ATOM 828 C C . GLN A 1 107 ? 28.350 10.545 -35.970 1.00 92.06 107 GLN A C 1
ATOM 830 O O . GLN A 1 107 ? 29.434 10.064 -36.293 1.00 92.06 107 GLN A O 1
ATOM 835 N N . LEU A 1 108 ? 27.997 10.738 -34.696 1.00 91.62 108 LEU A N 1
ATOM 836 C CA . LEU A 1 108 ? 28.899 10.499 -33.572 1.00 91.62 108 LEU A CA 1
ATOM 837 C C . LEU A 1 108 ? 29.352 9.037 -33.501 1.00 91.62 108 LEU A C 1
ATOM 839 O O . LEU A 1 108 ? 30.532 8.744 -33.304 1.00 91.62 108 LEU A O 1
ATOM 843 N N . ILE A 1 109 ? 28.412 8.102 -33.644 1.00 91.56 109 ILE A N 1
ATOM 844 C CA . ILE A 1 109 ? 28.714 6.672 -33.543 1.00 91.56 109 ILE A CA 1
ATOM 845 C C . ILE A 1 109 ? 29.525 6.207 -34.755 1.00 91.56 109 ILE A C 1
ATOM 847 O O . ILE A 1 109 ? 30.494 5.464 -34.592 1.00 91.56 109 ILE A O 1
ATOM 851 N N . HIS A 1 110 ? 29.195 6.698 -35.948 1.00 90.12 110 HIS A N 1
ATOM 852 C CA . HIS A 1 110 ? 29.942 6.422 -37.170 1.00 90.12 110 HIS A CA 1
ATOM 853 C C . HIS A 1 110 ? 31.402 6.893 -37.064 1.00 90.12 110 HIS A C 1
ATOM 855 O O . HIS A 1 110 ? 32.318 6.119 -37.342 1.00 90.12 110 HIS A O 1
ATOM 861 N N . GLU A 1 111 ? 31.644 8.118 -36.587 1.00 87.94 111 GLU A N 1
ATOM 862 C CA . GLU A 1 111 ? 32.998 8.644 -36.357 1.00 87.94 111 GLU A CA 1
ATOM 863 C C . GLU A 1 111 ? 33.788 7.799 -35.350 1.00 87.94 111 GLU A C 1
ATOM 865 O O . GLU A 1 111 ? 34.938 7.435 -35.608 1.00 87.94 111 GLU A O 1
ATOM 870 N N . ARG A 1 112 ? 33.162 7.405 -34.233 1.00 86.56 112 ARG A N 1
ATOM 871 C CA . ARG A 1 112 ? 33.783 6.518 -33.233 1.00 86.56 112 ARG A CA 1
ATOM 872 C C . ARG A 1 112 ? 34.157 5.158 -33.808 1.00 86.56 112 ARG A C 1
ATOM 874 O O . ARG A 1 112 ? 35.181 4.596 -33.425 1.00 86.56 112 ARG A O 1
ATOM 881 N N . MET A 1 113 ? 33.337 4.614 -34.703 1.00 82.69 113 MET A N 1
ATOM 882 C CA . MET A 1 113 ? 33.611 3.332 -35.351 1.00 82.69 113 MET A CA 1
ATOM 883 C C . MET A 1 113 ? 34.780 3.422 -36.334 1.00 82.69 113 MET A C 1
ATOM 885 O O . MET A 1 113 ? 35.600 2.507 -36.359 1.00 82.69 113 MET A O 1
ATOM 889 N N . LEU A 1 114 ? 34.914 4.531 -37.073 1.00 80.06 114 LEU A N 1
ATOM 890 C CA . LEU A 1 114 ? 36.046 4.766 -37.981 1.00 80.06 114 LEU A CA 1
ATOM 891 C C . LEU A 1 114 ? 37.394 4.853 -37.251 1.00 80.06 114 LEU A C 1
ATOM 893 O O . LEU A 1 114 ? 38.426 4.502 -37.819 1.00 80.06 114 LEU A O 1
ATOM 897 N N . GLN A 1 115 ? 37.396 5.308 -35.998 1.00 76.19 115 GLN A N 1
ATOM 898 C CA . GLN A 1 115 ? 38.610 5.460 -35.191 1.00 76.19 115 GLN A CA 1
ATOM 899 C C . GLN A 1 115 ? 39.063 4.164 -34.491 1.00 76.19 115 GLN A C 1
ATOM 901 O O . GLN A 1 115 ? 40.135 4.145 -33.884 1.00 76.19 115 GLN A O 1
ATOM 906 N N . ARG A 1 116 ? 38.288 3.070 -34.555 1.00 68.88 116 ARG A N 1
ATOM 907 C CA . ARG A 1 116 ? 38.637 1.798 -33.898 1.00 68.88 116 ARG A CA 1
ATOM 908 C C . ARG A 1 116 ? 39.474 0.894 -34.815 1.00 68.88 116 ARG A C 1
ATOM 910 O O . ARG A 1 116 ? 39.003 0.526 -35.891 1.00 68.88 116 ARG A O 1
ATOM 917 N N . PRO A 1 117 ? 40.672 0.449 -34.395 1.00 52.31 117 PRO A N 1
ATOM 918 C CA . PRO A 1 117 ? 41.418 -0.559 -35.138 1.00 52.31 117 PRO A CA 1
ATOM 919 C C . PRO A 1 117 ? 40.702 -1.922 -35.059 1.00 52.31 117 PRO A C 1
ATOM 921 O O . PRO A 1 117 ? 40.336 -2.374 -33.978 1.00 52.31 117 PRO A O 1
ATOM 924 N N . HIS A 1 118 ? 40.529 -2.583 -36.210 1.00 53.19 118 HIS A N 1
ATOM 925 C CA . HIS A 1 118 ? 40.036 -3.965 -36.359 1.00 53.19 118 HIS A CA 1
ATOM 926 C C . HIS A 1 118 ? 38.571 -4.273 -35.976 1.00 53.19 118 HIS A C 1
ATOM 928 O O . HIS A 1 118 ? 38.323 -5.260 -35.285 1.00 53.19 118 HIS A O 1
ATOM 934 N N . HIS A 1 119 ? 37.574 -3.543 -36.497 1.00 54.50 119 HIS A N 1
ATOM 935 C CA . HIS A 1 119 ? 36.176 -4.008 -36.419 1.00 54.50 119 HIS A CA 1
ATOM 936 C C . HIS A 1 119 ? 35.516 -4.255 -37.784 1.00 54.50 119 HIS A C 1
ATOM 938 O O . HIS A 1 119 ? 35.562 -3.427 -38.685 1.00 54.50 119 HIS A O 1
ATOM 944 N N . TYR A 1 120 ? 34.850 -5.409 -37.889 1.00 52.81 120 TYR A N 1
ATOM 945 C CA . TYR A 1 120 ? 34.131 -5.952 -39.055 1.00 52.81 120 TYR A CA 1
ATOM 946 C C . TYR A 1 120 ? 32.825 -5.211 -39.421 1.00 52.81 120 TYR A C 1
ATOM 948 O O . TYR A 1 120 ? 32.060 -5.690 -40.252 1.00 52.81 120 TYR A O 1
ATOM 956 N N . PHE A 1 121 ? 32.517 -4.078 -38.786 1.00 60.47 121 PHE A N 1
ATOM 957 C CA . PHE A 1 121 ? 31.192 -3.456 -38.866 1.00 60.47 121 PHE A CA 1
ATOM 958 C C . PHE A 1 121 ? 31.209 -2.255 -39.822 1.00 60.47 121 PHE A C 1
ATOM 960 O O . PHE A 1 121 ? 31.872 -1.252 -39.560 1.00 60.47 121 PHE A O 1
ATOM 967 N N . SER A 1 122 ? 30.497 -2.367 -40.944 1.00 69.12 122 SER A N 1
ATOM 968 C CA . SER A 1 122 ? 30.445 -1.340 -41.990 1.00 69.12 122 SER A CA 1
ATOM 969 C C . SER A 1 122 ? 29.466 -0.205 -41.654 1.00 69.12 122 SER A C 1
ATOM 971 O O . SER A 1 122 ? 28.525 -0.384 -40.880 1.00 69.12 122 SER A O 1
ATOM 973 N N . ALA A 1 123 ? 29.639 0.960 -42.288 1.00 75.56 123 ALA A N 1
ATOM 974 C CA . ALA A 1 123 ? 28.694 2.080 -42.194 1.00 75.56 123 ALA A CA 1
ATOM 975 C C . ALA A 1 123 ? 27.252 1.669 -42.562 1.00 75.56 123 ALA A C 1
ATOM 977 O O . ALA A 1 123 ? 26.296 2.092 -41.919 1.00 75.56 123 ALA A O 1
ATOM 978 N N . ALA A 1 124 ? 27.100 0.769 -43.542 1.00 76.44 124 ALA A N 1
ATOM 979 C CA . ALA A 1 124 ? 25.805 0.223 -43.947 1.00 76.44 124 ALA A CA 1
ATOM 980 C C . ALA A 1 124 ? 25.126 -0.588 -42.827 1.00 76.44 124 ALA A C 1
ATOM 982 O O . ALA A 1 124 ? 23.916 -0.488 -42.635 1.00 76.44 124 ALA A O 1
ATOM 983 N N . MET A 1 125 ? 25.902 -1.345 -42.043 1.00 82.31 125 MET A N 1
ATOM 984 C CA . MET A 1 125 ? 25.377 -2.080 -40.889 1.00 82.31 125 MET A CA 1
ATOM 985 C C . MET A 1 125 ? 24.914 -1.132 -39.781 1.00 82.31 125 MET A C 1
ATOM 987 O O . MET A 1 125 ? 23.869 -1.372 -39.177 1.00 82.31 125 MET A O 1
ATOM 991 N N . LEU A 1 126 ? 25.645 -0.040 -39.537 1.00 88.50 126 LEU A N 1
ATOM 992 C CA . LEU A 1 126 ? 25.216 0.980 -38.580 1.00 88.50 126 LEU A CA 1
ATOM 993 C C . LEU A 1 126 ? 23.904 1.640 -39.022 1.00 88.50 126 LEU A C 1
ATOM 995 O O . LEU A 1 126 ? 22.986 1.753 -38.212 1.00 88.50 126 LEU A O 1
ATOM 999 N N . GLN A 1 127 ? 23.793 2.014 -40.302 1.00 89.56 127 GLN A N 1
ATOM 1000 C CA . GLN A 1 127 ? 22.578 2.623 -40.849 1.00 89.56 127 GLN A CA 1
ATOM 1001 C C . GLN A 1 127 ? 21.371 1.699 -40.657 1.00 89.56 127 GLN A C 1
ATOM 1003 O O . GLN A 1 127 ? 20.369 2.120 -40.090 1.00 89.56 127 GLN A O 1
ATOM 1008 N N . SER A 1 128 ? 21.522 0.409 -40.979 1.00 90.06 128 SER A N 1
ATOM 1009 C CA . SER A 1 128 ? 20.447 -0.576 -40.808 1.00 90.06 128 SER A CA 1
ATOM 1010 C C . SER A 1 128 ? 19.943 -0.708 -39.365 1.00 90.06 128 SER A C 1
ATOM 1012 O O . SER A 1 128 ? 18.790 -1.068 -39.152 1.00 90.06 128 SER A O 1
ATOM 1014 N N . GLN A 1 129 ? 20.785 -0.427 -38.361 1.00 92.62 129 GLN A N 1
ATOM 1015 C CA . GLN A 1 129 ? 20.374 -0.457 -36.958 1.00 92.62 129 GLN A CA 1
ATOM 1016 C C . GLN A 1 129 ? 19.609 0.800 -36.547 1.00 92.62 129 GLN A C 1
ATOM 1018 O O . GLN A 1 129 ? 18.658 0.687 -35.781 1.00 92.62 129 GLN A O 1
ATOM 1023 N N . PHE A 1 130 ? 20.005 1.972 -37.049 1.00 93.94 130 PHE A N 1
ATOM 1024 C CA . PHE A 1 130 ? 19.254 3.211 -36.834 1.00 93.94 130 PHE A CA 1
ATOM 1025 C C . PHE A 1 130 ? 17.894 3.179 -37.531 1.00 93.94 130 PHE A C 1
ATOM 1027 O O . PHE A 1 130 ? 16.918 3.640 -36.950 1.00 93.94 130 PHE A O 1
ATOM 1034 N N . ASP A 1 131 ? 17.813 2.581 -38.722 1.00 93.56 131 ASP A N 1
ATOM 1035 C CA . ASP A 1 131 ? 16.565 2.476 -39.488 1.00 93.56 131 ASP A CA 1
ATOM 1036 C C . ASP A 1 131 ? 15.483 1.658 -38.758 1.00 93.56 131 ASP A C 1
ATOM 1038 O O . ASP A 1 131 ? 14.294 1.872 -38.983 1.00 93.56 131 ASP A O 1
ATOM 1042 N N . ILE A 1 132 ? 15.881 0.728 -37.879 1.00 93.81 132 ILE A N 1
ATOM 1043 C CA . ILE A 1 132 ? 14.963 -0.130 -37.109 1.00 93.81 132 ILE A CA 1
ATOM 1044 C C . ILE A 1 132 ? 14.871 0.235 -35.622 1.00 93.81 132 ILE A C 1
ATOM 1046 O O . ILE A 1 132 ? 14.240 -0.499 -34.861 1.00 93.81 132 ILE A O 1
ATOM 1050 N N . LEU A 1 133 ? 15.560 1.289 -35.180 1.00 95.94 133 LEU A N 1
ATOM 1051 C CA . LEU A 1 133 ? 15.605 1.669 -33.774 1.00 95.94 133 LEU A CA 1
ATOM 1052 C C . LEU A 1 133 ? 14.295 2.343 -33.361 1.00 95.94 133 LEU A C 1
ATOM 1054 O O . LEU A 1 133 ? 13.992 3.463 -33.761 1.00 95.94 133 LEU A O 1
ATOM 1058 N N . GLU A 1 134 ? 13.563 1.674 -32.483 1.00 96.12 134 GLU A N 1
ATOM 1059 C CA . GLU A 1 134 ? 12.398 2.201 -31.786 1.00 96.12 134 GLU A CA 1
ATOM 1060 C C . GLU A 1 134 ? 12.846 2.617 -30.380 1.00 96.12 134 GLU A C 1
ATOM 1062 O O . GLU A 1 134 ? 13.116 1.753 -29.534 1.00 96.12 134 GLU A O 1
ATOM 1067 N N . GLU A 1 135 ? 12.976 3.927 -30.130 1.00 93.19 135 GLU A N 1
ATOM 1068 C CA . GLU A 1 135 ? 13.434 4.435 -28.830 1.00 93.19 135 GLU A CA 1
ATOM 1069 C C . GLU A 1 135 ? 12.487 3.988 -27.697 1.00 93.19 135 GLU A C 1
ATOM 1071 O O . GLU A 1 135 ? 11.272 4.155 -27.814 1.00 93.19 135 GLU A O 1
ATOM 1076 N N . PRO A 1 136 ? 13.012 3.415 -26.597 1.00 89.62 136 PRO A N 1
ATOM 1077 C CA . PRO A 1 136 ? 12.181 2.916 -25.506 1.00 89.62 136 PRO A CA 1
ATOM 1078 C C . PRO A 1 136 ? 11.570 4.065 -24.693 1.00 89.62 136 PRO A C 1
ATOM 1080 O O . PRO A 1 136 ? 12.270 5.004 -24.314 1.00 89.62 136 PRO A O 1
ATOM 1083 N N . SER A 1 137 ? 10.289 3.948 -24.335 1.00 80.12 137 SER A N 1
ATOM 1084 C CA . SER A 1 137 ? 9.631 4.872 -23.397 1.00 80.12 137 SER A CA 1
ATOM 1085 C C . SER A 1 137 ? 9.974 4.579 -21.930 1.00 80.12 137 SER A C 1
ATOM 1087 O O . SER A 1 137 ? 9.953 5.480 -21.098 1.00 80.12 137 SER A O 1
ATOM 1089 N N . ASN A 1 138 ? 10.327 3.327 -21.617 1.00 80.81 138 ASN A N 1
ATOM 1090 C CA . ASN A 1 138 ? 10.525 2.824 -20.254 1.00 80.81 138 ASN A CA 1
ATOM 1091 C C . ASN A 1 138 ? 12.002 2.470 -19.981 1.00 80.81 138 ASN A C 1
ATOM 1093 O O . ASN A 1 138 ? 12.308 1.366 -19.530 1.00 80.81 138 ASN A O 1
ATOM 1097 N N . ALA A 1 139 ? 12.932 3.382 -20.286 1.00 89.00 139 ALA A N 1
ATOM 1098 C CA . ALA A 1 139 ? 14.369 3.186 -20.065 1.00 89.00 139 ALA A CA 1
ATOM 1099 C C . ALA A 1 139 ? 15.051 4.431 -19.486 1.00 89.00 139 ALA A C 1
ATOM 1101 O O . ALA A 1 139 ? 14.637 5.560 -19.742 1.00 89.00 139 ALA A O 1
ATOM 1102 N N . TRP A 1 140 ? 16.151 4.233 -18.758 1.00 90.69 140 TRP A N 1
ATOM 1103 C CA . TRP A 1 140 ? 17.052 5.328 -18.401 1.00 90.69 140 TRP A CA 1
ATOM 1104 C C . TRP A 1 140 ? 17.924 5.682 -19.595 1.00 90.69 140 TRP A C 1
ATOM 1106 O O . TRP A 1 140 ? 18.684 4.842 -20.07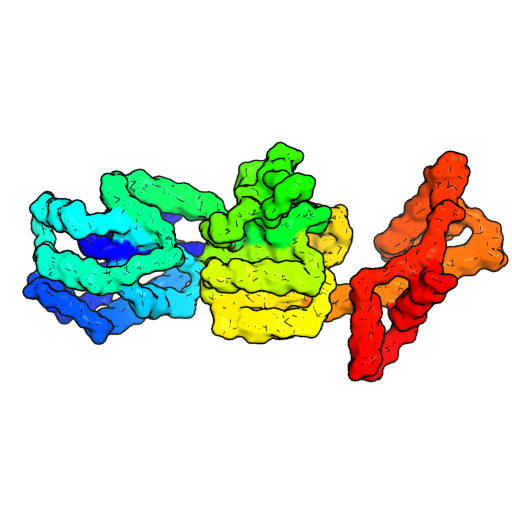7 1.00 90.69 140 TRP A O 1
ATOM 1116 N N . VAL A 1 141 ? 17.802 6.914 -20.079 1.00 93.56 141 VAL A N 1
ATOM 1117 C CA . VAL A 1 141 ? 18.498 7.372 -21.283 1.00 93.56 141 VAL A CA 1
ATOM 1118 C C . VAL A 1 141 ? 19.767 8.124 -20.896 1.00 93.56 141 VAL A C 1
ATOM 1120 O O . VAL A 1 141 ? 19.706 9.081 -20.129 1.00 93.56 141 VAL A O 1
ATOM 1123 N N . PHE A 1 142 ? 20.903 7.716 -21.461 1.00 95.06 142 PHE A N 1
ATOM 1124 C CA . PHE A 1 142 ? 22.199 8.371 -21.272 1.00 95.06 142 PHE A CA 1
ATOM 1125 C C . PHE A 1 142 ? 22.800 8.747 -22.625 1.00 95.06 142 PHE A C 1
ATOM 1127 O O . PHE A 1 142 ? 22.808 7.928 -23.548 1.00 95.06 142 PHE A O 1
ATOM 1134 N N . ASP A 1 143 ? 23.298 9.980 -22.744 1.00 94.19 143 ASP A N 1
ATOM 1135 C CA . ASP A 1 143 ? 23.966 10.447 -23.959 1.00 94.19 143 ASP A CA 1
ATOM 1136 C C . ASP A 1 143 ? 25.362 9.827 -24.047 1.00 94.19 143 ASP A C 1
ATOM 1138 O O . ASP A 1 143 ? 26.202 9.985 -23.159 1.00 94.19 143 ASP A O 1
ATOM 1142 N N . VAL A 1 144 ? 25.632 9.123 -25.144 1.00 94.62 144 VAL A N 1
ATOM 1143 C CA . VAL A 1 144 ? 26.926 8.474 -25.360 1.00 94.62 144 VAL A CA 1
ATOM 1144 C C . VAL A 1 144 ? 28.064 9.464 -25.566 1.00 94.62 144 VAL A C 1
ATOM 1146 O O . VAL A 1 144 ? 29.209 9.024 -25.570 1.00 94.62 144 VAL A O 1
ATOM 1149 N N . GLN A 1 145 ? 27.806 10.763 -25.756 1.00 92.81 145 GLN A N 1
ATOM 1150 C CA . GLN A 1 145 ? 28.838 11.807 -25.742 1.00 92.81 145 GLN A CA 1
ATOM 1151 C C . GLN A 1 145 ? 29.606 11.847 -24.420 1.00 92.81 145 GLN A C 1
ATOM 1153 O O . GLN A 1 145 ? 30.774 12.230 -24.414 1.00 92.81 145 GLN A O 1
ATOM 1158 N N . GLU A 1 146 ? 28.977 11.432 -23.322 1.00 92.19 146 GLU A N 1
ATOM 1159 C CA . GLU A 1 146 ? 29.636 11.325 -22.030 1.00 92.19 146 GLU A CA 1
ATOM 1160 C C . GLU A 1 146 ? 30.640 10.164 -21.981 1.00 92.19 146 GLU A C 1
ATOM 1162 O O . GLU A 1 146 ? 30.520 9.152 -22.675 1.00 92.19 146 GLU A O 1
ATOM 1167 N N . GLU A 1 147 ? 31.649 10.304 -21.120 1.00 92.94 147 GLU A N 1
ATOM 1168 C CA . GLU A 1 147 ? 32.632 9.247 -20.882 1.00 92.94 147 GLU A CA 1
ATOM 1169 C C . GLU A 1 147 ? 31.968 8.013 -20.241 1.00 92.94 147 GLU A C 1
ATOM 1171 O O . GLU A 1 147 ? 31.177 8.173 -19.303 1.00 92.94 147 GLU A O 1
ATOM 1176 N N . PRO A 1 148 ? 32.326 6.774 -20.641 1.00 93.31 148 PRO A N 1
ATOM 1177 C CA . PRO A 1 148 ? 31.711 5.555 -20.110 1.00 93.31 148 PRO A CA 1
ATOM 1178 C C . PRO A 1 148 ? 31.721 5.448 -18.580 1.00 93.31 148 PRO A C 1
ATOM 1180 O O . PRO A 1 148 ? 30.763 4.938 -18.000 1.00 93.31 148 PRO A O 1
ATOM 1183 N N . ASN A 1 149 ? 32.761 5.965 -17.916 1.00 93.25 149 ASN A N 1
ATOM 1184 C CA . ASN A 1 149 ? 32.830 6.010 -16.452 1.00 93.25 149 ASN A CA 1
ATOM 1185 C C . ASN A 1 149 ? 31.744 6.914 -15.849 1.00 93.25 149 ASN A C 1
ATOM 1187 O O . ASN A 1 149 ? 31.099 6.509 -14.891 1.00 93.25 149 ASN A O 1
ATOM 1191 N N . ARG A 1 150 ? 31.471 8.088 -16.439 1.00 92.31 150 ARG A N 1
ATOM 1192 C CA . ARG A 1 150 ? 30.404 8.992 -15.967 1.00 92.31 150 ARG A CA 1
ATOM 1193 C C . ARG A 1 150 ? 29.013 8.421 -16.203 1.00 92.31 150 ARG A C 1
ATOM 1195 O O . ARG A 1 150 ? 28.151 8.529 -15.332 1.00 92.31 150 ARG A O 1
ATOM 1202 N N . ILE A 1 151 ? 28.808 7.778 -17.352 1.00 94.44 151 ILE A N 1
ATOM 1203 C CA . ILE A 1 151 ? 27.566 7.049 -17.639 1.00 94.44 151 ILE A CA 1
ATOM 1204 C C . ILE A 1 151 ? 27.368 5.945 -16.592 1.00 94.44 151 ILE A C 1
ATOM 1206 O O . ILE A 1 151 ? 26.298 5.844 -15.999 1.00 94.44 151 ILE A O 1
ATOM 1210 N N . THR A 1 152 ? 28.415 5.166 -16.306 1.00 92.81 152 THR A N 1
ATOM 1211 C CA . THR A 1 152 ? 28.400 4.101 -15.289 1.00 92.81 152 THR A CA 1
ATOM 1212 C C . THR A 1 152 ? 28.081 4.651 -13.899 1.00 92.81 152 THR A C 1
ATOM 1214 O O . THR A 1 152 ? 27.152 4.167 -13.258 1.00 92.81 152 THR A O 1
ATOM 1217 N N . GLU A 1 153 ? 28.789 5.689 -13.448 1.00 88.94 153 GLU A N 1
ATOM 1218 C CA . GLU A 1 153 ? 28.529 6.367 -12.170 1.00 88.94 153 GLU A CA 1
ATOM 1219 C C . GLU A 1 153 ? 27.081 6.858 -12.083 1.00 88.94 153 GLU A C 1
ATOM 1221 O O . GLU A 1 153 ? 26.433 6.713 -11.047 1.00 88.94 153 GLU A O 1
ATOM 1226 N N . SER A 1 154 ? 26.544 7.390 -13.183 1.00 89.25 154 SER A N 1
ATOM 1227 C CA . SER A 1 154 ? 25.161 7.856 -13.244 1.00 89.25 154 SER A CA 1
ATOM 1228 C C . SER A 1 154 ? 24.169 6.699 -13.143 1.00 89.25 154 SER A C 1
ATOM 1230 O O . SER A 1 154 ? 23.232 6.783 -12.354 1.00 89.25 154 SER A O 1
ATOM 1232 N N . ILE A 1 155 ? 24.393 5.589 -13.852 1.00 89.38 155 ILE A N 1
ATOM 1233 C CA . ILE A 1 155 ? 23.560 4.380 -13.746 1.00 89.38 155 ILE A CA 1
ATOM 1234 C C . ILE A 1 155 ? 23.586 3.828 -12.316 1.00 89.38 155 ILE A C 1
ATOM 1236 O O . ILE A 1 155 ? 22.533 3.528 -11.757 1.00 89.38 155 ILE A O 1
ATOM 1240 N N . LEU A 1 156 ? 24.761 3.745 -11.684 1.00 85.75 156 LEU A N 1
ATOM 1241 C CA . LEU A 1 156 ? 24.891 3.303 -10.291 1.00 85.75 156 LEU A CA 1
ATOM 1242 C C . LEU A 1 156 ? 24.157 4.227 -9.332 1.00 85.75 156 LEU A C 1
ATOM 1244 O O . LEU A 1 156 ? 23.443 3.762 -8.446 1.00 85.75 156 LEU A O 1
ATOM 1248 N N . LYS A 1 157 ? 24.279 5.539 -9.536 1.00 80.81 157 LYS A N 1
ATOM 1249 C CA . LYS A 1 157 ? 23.531 6.520 -8.758 1.00 80.81 157 LYS A CA 1
ATOM 1250 C C . LYS A 1 157 ? 22.032 6.286 -8.910 1.00 80.81 157 LYS A C 1
ATOM 1252 O O . LYS A 1 157 ? 21.327 6.307 -7.911 1.00 80.81 157 LYS A O 1
ATOM 1257 N N . TYR A 1 158 ? 21.539 6.030 -10.120 1.00 77.94 158 TYR A N 1
ATOM 1258 C CA . TYR A 1 158 ? 20.124 5.733 -10.355 1.00 77.94 158 TYR A CA 1
ATOM 1259 C C . TYR A 1 158 ? 19.693 4.451 -9.631 1.00 77.94 158 TYR A C 1
ATOM 1261 O O . TYR A 1 158 ? 18.703 4.485 -8.905 1.00 77.94 158 TYR A O 1
ATOM 1269 N N . LEU A 1 159 ? 20.476 3.370 -9.716 1.00 72.12 159 LEU A N 1
ATOM 1270 C CA . LEU A 1 159 ? 20.213 2.108 -9.005 1.00 72.12 159 LEU A CA 1
ATOM 1271 C C . LEU A 1 159 ? 20.148 2.283 -7.483 1.00 72.12 159 LEU A C 1
ATOM 1273 O O . LEU A 1 159 ? 19.260 1.744 -6.820 1.00 72.12 159 LEU A O 1
ATOM 1277 N N . ILE A 1 160 ? 21.068 3.066 -6.925 1.00 69.19 160 ILE A N 1
ATOM 1278 C CA . ILE A 1 160 ? 21.115 3.361 -5.489 1.00 69.19 160 ILE A CA 1
ATOM 1279 C C . ILE A 1 160 ? 19.977 4.311 -5.089 1.00 69.19 160 ILE A C 1
ATOM 1281 O O . ILE A 1 160 ? 19.455 4.216 -3.978 1.00 69.19 160 ILE A O 1
ATOM 1285 N N . MET A 1 161 ? 19.554 5.201 -5.989 1.00 73.19 161 MET A N 1
ATOM 1286 C CA . MET A 1 161 ? 18.524 6.194 -5.708 1.00 73.19 161 MET A CA 1
ATOM 1287 C C . MET A 1 161 ? 17.096 5.666 -5.848 1.00 73.19 161 MET A C 1
ATOM 1289 O O . MET A 1 161 ? 16.214 6.325 -5.312 1.00 73.19 161 MET A O 1
ATOM 1293 N N . LEU A 1 162 ? 16.802 4.573 -6.558 1.00 85.88 162 LEU A N 1
ATOM 1294 C CA . LEU A 1 162 ? 15.411 4.108 -6.670 1.00 85.88 162 LEU A CA 1
ATOM 1295 C C . LEU A 1 162 ? 14.816 3.747 -5.304 1.00 85.88 162 LEU A C 1
ATOM 1297 O O . LEU A 1 162 ? 15.476 3.141 -4.461 1.00 85.88 162 LEU A O 1
ATOM 1301 N N . SER A 1 163 ? 13.556 4.113 -5.104 1.00 93.50 163 SER A N 1
ATOM 1302 C CA . SER A 1 163 ? 12.796 3.730 -3.918 1.00 93.50 163 SER A CA 1
ATOM 1303 C C . SER A 1 163 ? 12.175 2.351 -4.103 1.00 93.50 163 SER A C 1
ATOM 1305 O O . SER A 1 163 ? 11.703 2.010 -5.185 1.00 93.50 163 SER A O 1
ATOM 1307 N N . ASP A 1 164 ? 12.146 1.569 -3.030 1.00 92.19 164 ASP A N 1
ATOM 1308 C CA . ASP A 1 164 ? 11.578 0.220 -3.016 1.00 92.19 164 ASP A CA 1
ATOM 1309 C C . ASP A 1 164 ? 10.045 0.244 -2.881 1.00 92.19 164 ASP A C 1
ATOM 1311 O O . ASP A 1 164 ? 9.374 -0.739 -3.199 1.00 92.19 164 ASP A O 1
ATOM 1315 N N . PHE A 1 165 ? 9.490 1.357 -2.384 1.00 97.62 165 PHE A N 1
ATOM 1316 C CA . PHE A 1 165 ? 8.064 1.511 -2.115 1.00 97.62 165 PHE A CA 1
ATOM 1317 C C . PHE A 1 165 ? 7.616 2.973 -2.256 1.00 97.62 165 PHE A C 1
ATOM 1319 O O . PHE A 1 165 ? 8.326 3.904 -1.864 1.00 97.62 165 PHE A O 1
ATOM 1326 N N . GLY A 1 166 ? 6.433 3.172 -2.828 1.00 98.50 166 GLY A N 1
ATOM 1327 C CA . GLY A 1 166 ? 5.808 4.474 -3.024 1.00 98.50 166 GLY A CA 1
ATOM 1328 C C . GLY A 1 166 ? 4.563 4.641 -2.160 1.00 98.50 166 GLY A C 1
ATOM 1329 O O . GLY A 1 166 ? 3.811 3.688 -1.977 1.00 98.50 166 GLY A O 1
ATOM 1330 N N . ILE A 1 167 ? 4.312 5.852 -1.659 1.00 98.75 167 ILE A N 1
ATOM 1331 C CA . ILE A 1 167 ? 3.060 6.190 -0.965 1.00 98.75 167 ILE A CA 1
ATOM 1332 C C . ILE A 1 167 ? 2.424 7.405 -1.635 1.00 98.75 167 ILE A C 1
ATOM 1334 O O . ILE A 1 167 ? 3.061 8.454 -1.744 1.00 98.75 167 ILE A O 1
ATOM 1338 N N . ILE A 1 168 ? 1.162 7.267 -2.042 1.00 98.62 168 ILE A N 1
ATOM 1339 C CA . ILE A 1 168 ? 0.320 8.351 -2.554 1.00 98.62 168 ILE A CA 1
ATOM 1340 C C . ILE A 1 168 ? -0.722 8.712 -1.495 1.00 98.62 168 ILE A C 1
ATOM 1342 O O . ILE A 1 168 ? -1.541 7.879 -1.110 1.00 98.62 168 ILE A O 1
ATOM 1346 N N . GLY A 1 169 ? -0.714 9.972 -1.060 1.00 97.25 169 GLY A N 1
ATOM 1347 C CA . GLY A 1 169 ? -1.651 10.512 -0.074 1.00 97.25 169 GLY A CA 1
ATOM 1348 C C . GLY A 1 169 ? -1.021 10.647 1.311 1.00 97.25 169 GLY A C 1
ATOM 1349 O O . GLY A 1 169 ? -0.798 9.667 2.020 1.00 97.25 169 GLY A O 1
ATOM 1350 N N . LEU A 1 170 ? -0.761 11.890 1.723 1.00 96.62 170 LEU A N 1
ATOM 1351 C CA . LEU A 1 170 ? -0.089 12.225 2.984 1.00 96.62 170 LEU A CA 1
ATOM 1352 C C . LEU A 1 170 ? -1.046 12.847 4.010 1.00 96.62 170 LEU A C 1
ATOM 1354 O O . LEU A 1 170 ? -0.728 13.835 4.679 1.00 96.62 170 LEU A O 1
ATOM 1358 N N . GLY A 1 171 ? -2.222 12.232 4.163 1.00 94.00 171 GLY A N 1
ATOM 1359 C CA . GLY A 1 171 ? -3.061 12.432 5.344 1.00 94.00 171 GLY A CA 1
ATOM 1360 C C . GLY A 1 171 ? -2.398 11.877 6.612 1.00 94.00 171 GLY A C 1
ATOM 1361 O O . GLY A 1 171 ? -1.277 11.370 6.573 1.00 94.00 171 GLY A O 1
ATOM 1362 N N . VAL A 1 172 ? -3.108 11.925 7.741 1.00 93.69 172 VAL A N 1
ATOM 1363 C CA . VAL A 1 172 ? -2.605 11.442 9.042 1.00 93.69 172 VAL A CA 1
ATOM 1364 C C . VAL A 1 172 ? -2.069 10.005 8.949 1.00 93.69 172 VAL A C 1
ATOM 1366 O O . VAL A 1 172 ? -0.916 9.744 9.278 1.00 93.69 172 VAL A O 1
ATOM 1369 N N . MET A 1 173 ? -2.862 9.086 8.388 1.00 95.25 173 MET A N 1
ATOM 1370 C CA . MET A 1 173 ? -2.460 7.682 8.234 1.00 95.25 173 MET A CA 1
ATOM 1371 C C . MET A 1 173 ? -1.271 7.499 7.281 1.00 95.25 173 MET A C 1
ATOM 1373 O O . MET A 1 173 ? -0.346 6.757 7.599 1.00 95.25 173 MET A O 1
ATOM 1377 N N . GLY A 1 174 ? -1.273 8.177 6.127 1.00 97.25 174 GLY A N 1
ATOM 1378 C CA . GLY A 1 174 ? -0.189 8.077 5.143 1.00 97.25 174 GLY A CA 1
ATOM 1379 C C . GLY A 1 174 ? 1.150 8.570 5.693 1.00 97.25 174 GLY A C 1
ATOM 1380 O O . GLY A 1 174 ? 2.177 7.926 5.486 1.00 97.25 174 GLY A O 1
ATOM 1381 N N . LYS A 1 175 ? 1.132 9.656 6.477 1.00 98.00 175 LYS A N 1
ATOM 1382 C CA . LYS A 1 175 ? 2.309 10.170 7.192 1.00 98.00 175 LYS A CA 1
ATOM 1383 C C . LYS A 1 175 ? 2.828 9.175 8.230 1.00 98.00 175 LYS A C 1
ATOM 1385 O O . LYS A 1 175 ? 4.018 8.869 8.223 1.00 98.00 175 LYS A O 1
ATOM 1390 N N . SER A 1 176 ? 1.958 8.627 9.077 1.00 98.12 176 SER A N 1
ATOM 1391 C CA . SER A 1 176 ? 2.363 7.634 10.081 1.00 98.12 176 SER A CA 1
ATOM 1392 C C . SER A 1 176 ? 2.954 6.370 9.456 1.00 98.12 176 SER A C 1
ATOM 1394 O O . SER A 1 176 ? 3.996 5.895 9.905 1.00 98.12 176 SER A O 1
ATOM 1396 N N . LEU A 1 177 ? 2.346 5.860 8.378 1.00 98.38 177 LEU A N 1
ATOM 1397 C CA . LEU A 1 177 ? 2.873 4.704 7.646 1.00 98.38 177 LEU A CA 1
ATOM 1398 C C . LEU A 1 177 ? 4.218 5.011 6.985 1.00 98.38 177 LEU A C 1
ATOM 1400 O O . LEU A 1 177 ? 5.114 4.174 7.041 1.00 98.38 177 LEU A O 1
ATOM 1404 N N . ALA A 1 178 ? 4.398 6.204 6.413 1.00 98.31 178 ALA A N 1
ATOM 1405 C CA . ALA A 1 178 ? 5.679 6.615 5.842 1.00 98.31 178 ALA A CA 1
ATOM 1406 C C . ALA A 1 178 ? 6.805 6.603 6.891 1.00 98.31 178 ALA A C 1
ATOM 1408 O O . ALA A 1 178 ? 7.884 6.075 6.626 1.00 98.31 178 ALA A O 1
ATOM 1409 N N . LEU A 1 179 ? 6.549 7.126 8.097 1.00 98.38 179 LEU A N 1
ATOM 1410 C CA . LEU A 1 179 ? 7.520 7.093 9.198 1.00 98.38 179 LEU A CA 1
ATOM 1411 C C . LEU A 1 179 ? 7.829 5.661 9.641 1.00 98.38 179 LEU A C 1
ATOM 1413 O O . LEU A 1 179 ? 8.995 5.326 9.849 1.00 98.38 179 LEU A O 1
ATOM 1417 N N . ASN A 1 180 ? 6.803 4.814 9.755 1.00 98.25 180 ASN A N 1
ATOM 1418 C CA . ASN A 1 180 ? 6.970 3.411 10.127 1.00 98.25 180 ASN A CA 1
ATOM 1419 C C . ASN A 1 180 ? 7.822 2.661 9.091 1.00 98.25 180 ASN A C 1
ATOM 1421 O O . ASN A 1 180 ? 8.844 2.076 9.445 1.00 98.25 180 ASN A O 1
ATOM 1425 N N . ILE A 1 181 ? 7.457 2.752 7.806 1.00 97.81 181 ILE A N 1
ATOM 1426 C CA . ILE A 1 181 ? 8.155 2.083 6.701 1.00 97.81 181 ILE A CA 1
ATOM 1427 C C . ILE A 1 181 ? 9.612 2.564 6.598 1.00 97.81 181 ILE A C 1
ATOM 1429 O O . ILE A 1 181 ? 10.526 1.738 6.546 1.00 97.81 181 ILE A O 1
ATOM 1433 N N . ALA A 1 182 ? 9.858 3.877 6.653 1.00 96.19 182 ALA A N 1
ATOM 1434 C CA . ALA A 1 182 ? 11.220 4.416 6.652 1.00 96.19 182 ALA A CA 1
ATOM 1435 C C . ALA A 1 182 ? 12.031 3.943 7.869 1.00 96.19 182 ALA A C 1
ATOM 1437 O O . ALA A 1 182 ? 13.211 3.617 7.745 1.00 96.19 182 ALA A O 1
ATOM 1438 N N . GLY A 1 183 ? 11.394 3.817 9.037 1.00 95.69 183 GLY A N 1
ATOM 1439 C CA . GLY A 1 183 ? 12.011 3.259 10.240 1.00 95.69 183 GLY A CA 1
ATOM 1440 C C . GLY A 1 183 ? 12.424 1.788 10.124 1.00 95.69 183 GLY A C 1
ATOM 1441 O O . GLY A 1 183 ? 13.219 1.322 10.940 1.00 95.69 183 GLY A O 1
ATOM 1442 N N . LYS A 1 184 ? 11.944 1.060 9.106 1.00 94.25 184 LYS A N 1
ATOM 1443 C CA . LYS A 1 184 ? 12.411 -0.295 8.758 1.00 94.25 184 LYS A CA 1
ATOM 1444 C C . LYS A 1 184 ? 13.536 -0.302 7.718 1.00 94.25 184 LYS A C 1
ATOM 1446 O O . LYS A 1 184 ? 13.951 -1.376 7.294 1.00 94.25 184 LYS A O 1
ATOM 1451 N N . GLY A 1 185 ? 14.039 0.867 7.315 1.00 90.94 185 GLY A N 1
ATOM 1452 C CA . GLY A 1 185 ? 15.111 1.001 6.325 1.00 90.94 185 GLY A CA 1
ATOM 1453 C C . GLY A 1 185 ? 14.656 0.807 4.877 1.00 90.94 185 GLY A C 1
ATOM 1454 O O . GLY A 1 185 ? 15.490 0.589 4.004 1.00 90.94 185 GLY A O 1
ATOM 1455 N N . VAL A 1 186 ? 13.348 0.868 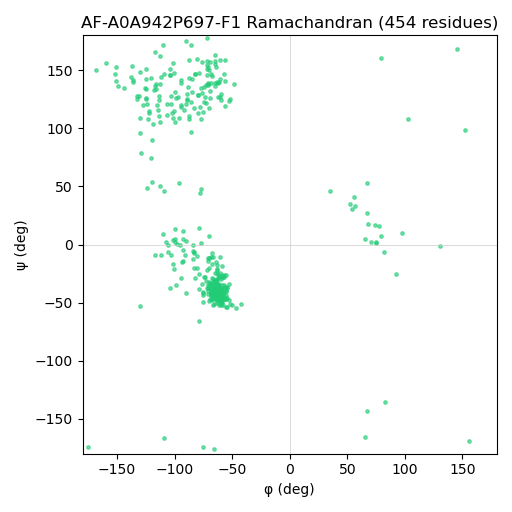4.607 1.00 92.50 186 VAL A N 1
ATOM 1456 C CA . VAL A 1 186 ? 12.804 0.796 3.244 1.00 92.50 186 VAL A CA 1
ATOM 1457 C C . VAL A 1 186 ? 12.951 2.164 2.578 1.00 92.50 186 VAL A C 1
ATOM 1459 O O . VAL A 1 186 ? 12.516 3.176 3.134 1.00 92.50 186 VAL A O 1
ATOM 1462 N N . ARG A 1 187 ? 13.537 2.215 1.374 1.00 93.00 187 ARG A N 1
ATOM 1463 C CA . ARG A 1 187 ? 13.677 3.474 0.628 1.00 93.00 187 ARG A CA 1
ATOM 1464 C C . ARG A 1 187 ? 12.320 3.891 0.078 1.00 93.00 187 ARG A C 1
ATOM 1466 O O . ARG A 1 187 ? 11.711 3.153 -0.696 1.00 93.00 187 ARG A O 1
ATOM 1473 N N . LEU A 1 188 ? 11.872 5.086 0.446 1.00 96.62 188 LEU A N 1
ATOM 1474 C CA . LEU A 1 188 ? 10.543 5.587 0.113 1.00 96.62 188 LEU A CA 1
ATOM 1475 C C . LEU A 1 188 ? 10.571 6.707 -0.916 1.00 96.62 188 LEU A C 1
ATOM 1477 O O . LEU A 1 188 ? 11.452 7.568 -0.912 1.00 96.62 188 LEU A O 1
ATOM 1481 N N . SER A 1 189 ? 9.534 6.728 -1.742 1.00 98.25 189 SER A N 1
ATOM 1482 C CA . SER A 1 189 ? 9.099 7.932 -2.438 1.00 98.25 189 SER A CA 1
ATOM 1483 C C . SER A 1 189 ? 7.697 8.288 -1.968 1.00 98.25 189 SER A C 1
ATOM 1485 O O . SER A 1 189 ? 6.844 7.415 -1.809 1.00 98.25 189 SER A O 1
ATOM 1487 N N . LEU A 1 190 ? 7.465 9.569 -1.707 1.00 98.56 190 LEU A N 1
ATOM 1488 C CA . LEU A 1 190 ? 6.190 10.095 -1.241 1.00 98.56 190 LEU A CA 1
ATOM 1489 C C . LEU A 1 190 ? 5.626 11.046 -2.283 1.00 98.56 190 LEU A C 1
ATOM 1491 O O . LEU A 1 190 ? 6.327 11.939 -2.761 1.00 98.56 190 LEU A O 1
ATOM 1495 N N . TYR A 1 191 ? 4.344 10.882 -2.574 1.00 98.44 191 TYR A N 1
ATOM 1496 C CA . TYR A 1 191 ? 3.598 11.760 -3.453 1.00 98.44 191 TYR A CA 1
ATOM 1497 C C . TYR A 1 191 ? 2.349 12.284 -2.751 1.00 98.44 191 TYR A C 1
ATOM 1499 O O . TYR A 1 191 ? 1.590 11.543 -2.118 1.00 98.44 191 TYR A O 1
ATOM 1507 N N . ASN A 1 192 ? 2.119 13.584 -2.897 1.00 96.69 192 ASN A N 1
ATOM 1508 C CA . ASN A 1 192 ? 0.835 14.198 -2.608 1.00 96.69 192 ASN A CA 1
ATOM 1509 C C . ASN A 1 192 ? 0.514 15.175 -3.735 1.00 96.69 192 ASN A C 1
ATOM 1511 O O . ASN A 1 192 ? 1.401 15.891 -4.196 1.00 96.69 192 ASN A O 1
ATOM 1515 N N . ARG A 1 193 ? -0.751 15.213 -4.158 1.00 91.00 193 ARG A N 1
ATOM 1516 C CA . ARG A 1 193 ? -1.201 16.141 -5.198 1.00 91.00 193 ARG A CA 1
ATOM 1517 C C . ARG A 1 193 ? -0.896 17.589 -4.803 1.00 91.00 193 ARG A C 1
ATOM 1519 O O . ARG A 1 193 ? -0.975 17.944 -3.625 1.00 91.00 193 ARG A O 1
ATOM 1526 N N . TYR A 1 194 ? -0.603 18.410 -5.805 1.00 90.38 194 TYR A N 1
ATOM 1527 C CA . TYR A 1 194 ? -0.483 19.851 -5.638 1.00 90.38 194 TYR A CA 1
ATOM 1528 C C . TYR A 1 194 ? -1.860 20.509 -5.761 1.00 90.38 194 TYR A C 1
ATOM 1530 O O . TYR A 1 194 ? -2.528 20.396 -6.791 1.00 90.38 194 TYR A O 1
ATOM 1538 N N . VAL A 1 195 ? -2.276 21.238 -4.728 1.00 88.31 195 VAL A N 1
ATOM 1539 C CA . VAL A 1 195 ? -3.468 22.094 -4.763 1.00 88.31 195 VAL A CA 1
ATOM 1540 C C . VAL A 1 195 ? -3.079 23.463 -4.235 1.00 88.31 195 VAL A C 1
ATOM 1542 O O . VAL A 1 195 ? -2.850 23.635 -3.038 1.00 88.31 195 VAL A O 1
ATOM 1545 N N . LYS A 1 196 ? -3.029 24.454 -5.130 1.00 90.62 196 LYS A N 1
ATOM 1546 C CA . LYS A 1 196 ? -2.634 25.824 -4.785 1.00 90.62 196 LYS A CA 1
ATOM 1547 C C . LYS A 1 196 ? -3.442 26.357 -3.594 1.00 90.62 196 LYS A C 1
ATOM 1549 O O . LYS A 1 196 ? -4.672 26.371 -3.630 1.00 90.62 196 LYS A O 1
ATOM 1554 N N . GLY A 1 197 ? -2.744 26.815 -2.559 1.00 85.38 197 GLY A N 1
ATOM 1555 C CA . GLY A 1 197 ? -3.308 27.352 -1.320 1.00 85.38 197 GLY A CA 1
ATOM 1556 C C . GLY A 1 197 ? -3.881 26.321 -0.338 1.00 85.38 197 GLY A C 1
ATOM 1557 O O . GLY A 1 197 ? -4.411 26.732 0.691 1.00 85.38 197 GLY A O 1
ATOM 1558 N N . GLN A 1 198 ? -3.801 25.017 -0.626 1.00 86.38 198 GLN A N 1
ATOM 1559 C CA . GLN A 1 198 ? -4.312 23.956 0.258 1.00 86.38 198 GLN A CA 1
ATOM 1560 C C . GLN A 1 198 ? -3.273 22.859 0.513 1.00 86.38 198 GLN A C 1
ATOM 1562 O O . GLN A 1 198 ? -2.972 22.544 1.660 1.00 86.38 198 GLN A O 1
ATOM 1567 N N . GLU A 1 199 ? -2.707 22.293 -0.550 1.00 86.06 199 GLU A N 1
ATOM 1568 C CA . GLU A 1 199 ? -1.772 21.170 -0.512 1.00 86.06 199 GLU A CA 1
ATOM 1569 C C . GLU A 1 199 ? -0.536 21.553 -1.337 1.00 86.06 199 GLU A C 1
ATOM 1571 O O . GLU A 1 199 ? -0.411 21.177 -2.498 1.00 86.06 199 GLU A O 1
ATOM 1576 N N . GLU A 1 200 ? 0.355 22.360 -0.755 1.00 89.62 200 GLU A N 1
ATOM 1577 C CA . GLU A 1 200 ? 1.609 22.782 -1.392 1.00 89.62 200 GLU A CA 1
ATOM 1578 C C . GLU A 1 200 ? 2.807 22.202 -0.645 1.00 89.62 200 GLU A C 1
ATOM 1580 O O . GLU A 1 200 ? 2.942 22.366 0.570 1.00 89.62 200 GLU A O 1
ATOM 1585 N N . LYS A 1 201 ? 3.700 21.543 -1.381 1.00 91.62 201 LYS A N 1
ATOM 1586 C CA . LYS A 1 201 ? 4.958 20.962 -0.904 1.00 91.62 201 LYS A CA 1
ATOM 1587 C C . LYS A 1 201 ? 4.774 20.015 0.276 1.00 91.62 201 LYS A C 1
ATOM 1589 O O . LYS A 1 201 ? 5.666 19.882 1.110 1.00 91.62 201 LYS A O 1
ATOM 1594 N N . VAL A 1 202 ? 3.629 19.331 0.353 1.00 95.88 202 VAL A N 1
ATOM 1595 C CA . VAL A 1 202 ? 3.254 18.506 1.514 1.00 95.88 202 VAL A CA 1
ATOM 1596 C C . VAL A 1 202 ? 4.310 17.436 1.792 1.00 95.88 202 VAL A C 1
ATOM 1598 O O . VAL A 1 202 ? 4.740 17.282 2.934 1.00 95.88 202 VAL A O 1
ATOM 1601 N N . ALA A 1 203 ? 4.764 16.725 0.754 1.00 95.94 203 ALA A N 1
ATOM 1602 C CA . ALA A 1 203 ? 5.797 15.700 0.881 1.00 95.94 203 ALA A CA 1
ATOM 1603 C C . ALA A 1 203 ? 7.162 16.295 1.272 1.00 95.94 203 ALA A C 1
ATOM 1605 O O . ALA A 1 203 ? 7.801 15.804 2.200 1.00 95.94 203 ALA A O 1
ATOM 1606 N N . GLU A 1 204 ? 7.588 17.381 0.620 1.00 95.19 204 GLU A N 1
ATOM 1607 C CA . GLU A 1 204 ? 8.873 18.048 0.888 1.00 95.19 204 GLU A CA 1
ATOM 1608 C C . GLU A 1 204 ? 8.940 18.593 2.325 1.00 95.19 204 GLU A C 1
ATOM 1610 O O . GLU A 1 204 ? 9.902 18.351 3.061 1.00 95.19 204 GLU A O 1
ATOM 1615 N N . GLN A 1 205 ? 7.883 19.282 2.759 1.00 95.75 205 GLN A N 1
ATOM 1616 C CA . GLN A 1 205 ? 7.757 19.784 4.122 1.00 95.75 205 GLN A CA 1
ATOM 1617 C C . GLN A 1 205 ? 7.744 18.633 5.124 1.00 95.75 205 GLN A C 1
ATOM 1619 O O . GLN A 1 205 ? 8.438 18.700 6.137 1.00 95.75 205 GLN A O 1
ATOM 1624 N N . PHE A 1 206 ? 6.990 17.567 4.855 1.00 97.00 206 PHE A N 1
ATOM 1625 C CA . PHE A 1 206 ? 6.915 16.426 5.759 1.00 97.00 206 PHE A CA 1
ATOM 1626 C C . PHE A 1 206 ? 8.283 15.771 5.977 1.00 97.00 206 PHE A C 1
ATOM 1628 O O . PHE A 1 206 ? 8.651 15.516 7.122 1.00 97.00 206 PHE A O 1
ATOM 1635 N N . ILE A 1 207 ? 9.067 15.582 4.915 1.00 96.62 207 ILE A N 1
ATOM 1636 C CA . ILE A 1 207 ? 10.433 15.049 5.011 1.00 96.62 207 ILE A CA 1
ATOM 1637 C C . ILE A 1 207 ? 11.334 15.986 5.822 1.00 96.62 207 ILE A C 1
ATOM 1639 O O . ILE A 1 207 ? 12.038 15.537 6.722 1.00 96.62 207 ILE A O 1
ATOM 1643 N N . THR A 1 208 ? 11.266 17.294 5.563 1.00 95.00 208 THR A N 1
ATOM 1644 C CA . THR A 1 208 ? 12.106 18.298 6.243 1.00 95.00 208 THR A CA 1
ATOM 1645 C C . THR A 1 208 ? 11.906 18.299 7.764 1.00 95.00 208 THR A C 1
ATOM 1647 O O . THR A 1 208 ? 12.861 18.485 8.515 1.00 95.00 208 THR A O 1
ATOM 1650 N N . HIS A 1 209 ? 10.680 18.050 8.232 1.00 95.69 209 HIS A N 1
ATOM 1651 C CA . HIS A 1 209 ? 10.359 18.006 9.662 1.00 95.69 209 HIS A CA 1
ATOM 1652 C C . HIS A 1 209 ? 10.660 16.653 10.330 1.00 95.69 209 HIS A C 1
ATOM 1654 O O . HIS A 1 209 ? 10.550 16.549 11.550 1.00 95.69 209 HIS A O 1
ATOM 1660 N N . ASN A 1 210 ? 11.03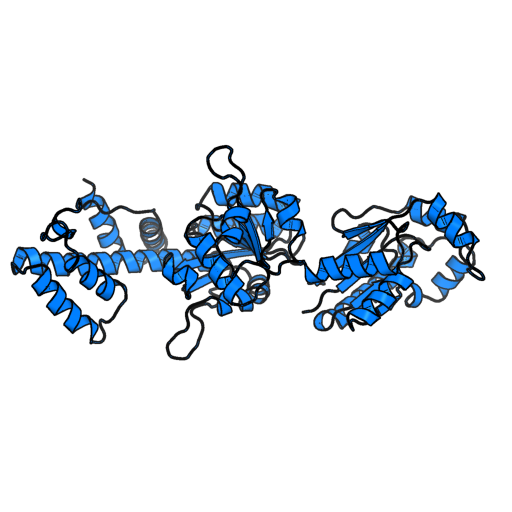2 15.616 9.571 1.00 96.50 210 ASN A N 1
ATOM 1661 C CA . ASN A 1 210 ? 11.178 14.254 10.083 1.00 96.50 210 ASN A CA 1
ATOM 1662 C C . ASN A 1 210 ? 12.528 13.644 9.668 1.00 96.50 210 ASN A C 1
ATOM 1664 O O . ASN A 1 210 ? 12.631 13.050 8.596 1.00 96.50 210 ASN A O 1
ATOM 1668 N N . PRO A 1 211 ? 13.561 13.697 10.534 1.00 93.62 211 PRO A N 1
ATOM 1669 C CA . PRO A 1 211 ? 14.909 13.217 10.210 1.00 93.62 211 PRO A CA 1
ATOM 1670 C C . PRO A 1 211 ? 14.996 11.747 9.775 1.00 93.62 211 PRO A C 1
ATOM 1672 O O . PRO A 1 211 ? 15.906 11.375 9.035 1.00 93.62 211 PRO A O 1
ATOM 1675 N N . ILE A 1 212 ? 14.050 10.905 10.207 1.00 94.38 212 ILE A N 1
ATOM 1676 C CA . ILE A 1 212 ? 13.965 9.497 9.789 1.00 94.38 212 ILE A CA 1
ATOM 1677 C C . ILE A 1 212 ? 13.701 9.345 8.281 1.00 94.38 212 ILE A C 1
ATOM 1679 O O . ILE A 1 212 ? 14.057 8.330 7.694 1.00 94.38 212 ILE A O 1
ATOM 1683 N N . LEU A 1 213 ? 13.144 10.376 7.637 1.00 95.62 213 LEU A N 1
ATOM 1684 C CA . LEU A 1 213 ? 12.836 10.416 6.208 1.00 95.62 213 LEU A CA 1
ATOM 1685 C C . LEU A 1 213 ? 13.969 11.014 5.362 1.00 95.62 213 LEU A C 1
ATOM 1687 O O . LEU A 1 213 ? 13.757 11.291 4.189 1.00 95.62 213 LEU A O 1
ATOM 1691 N N . LYS A 1 214 ? 15.178 11.217 5.901 1.00 89.38 214 LYS A N 1
ATOM 1692 C CA . LYS A 1 214 ? 16.283 11.883 5.175 1.00 89.38 214 LYS A CA 1
ATOM 1693 C C . LYS A 1 214 ? 16.650 11.238 3.823 1.00 89.38 214 LYS A C 1
ATOM 1695 O O . LYS A 1 214 ? 17.195 11.912 2.959 1.00 89.38 214 LYS A O 1
ATOM 1700 N N . GLU A 1 215 ? 16.386 9.940 3.659 1.00 87.12 215 GLU A N 1
ATOM 1701 C CA . GLU A 1 215 ? 16.650 9.171 2.425 1.00 87.12 215 GLU A CA 1
ATOM 1702 C C . GLU A 1 215 ? 15.384 8.985 1.570 1.00 87.12 21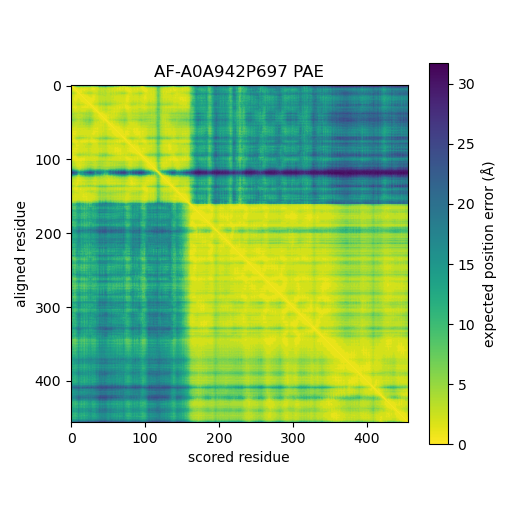5 GLU A C 1
ATOM 1704 O O . GLU A 1 215 ? 15.411 8.332 0.529 1.00 87.12 215 GLU A O 1
ATOM 1709 N N . THR A 1 216 ? 14.262 9.553 2.014 1.00 94.62 216 THR A N 1
ATOM 1710 C CA . THR A 1 216 ? 12.986 9.555 1.300 1.00 94.62 216 THR A CA 1
ATOM 1711 C C . THR A 1 216 ? 12.967 10.672 0.267 1.00 94.62 216 THR A C 1
ATOM 1713 O O . THR A 1 216 ? 13.523 11.750 0.479 1.00 94.62 216 THR A O 1
ATOM 1716 N N . LYS A 1 217 ? 12.290 10.433 -0.854 1.00 94.56 217 LYS A N 1
ATOM 1717 C CA . LYS A 1 217 ? 12.078 11.439 -1.897 1.00 94.56 217 LYS A CA 1
ATOM 1718 C C . LYS A 1 217 ? 10.656 11.986 -1.857 1.00 94.56 217 LYS A C 1
ATOM 1720 O O . LYS A 1 217 ? 9.717 11.250 -1.565 1.00 94.56 217 LYS A O 1
ATOM 1725 N N . ALA A 1 218 ? 10.502 13.263 -2.188 1.00 96.56 218 ALA A N 1
ATOM 1726 C CA . ALA A 1 218 ? 9.212 13.940 -2.277 1.00 96.56 218 ALA A CA 1
ATOM 1727 C C . ALA A 1 218 ? 8.890 14.314 -3.723 1.00 96.56 218 ALA A C 1
ATOM 1729 O O . ALA A 1 218 ? 9.754 14.822 -4.437 1.00 96.56 218 ALA A O 1
ATOM 1730 N N . PHE A 1 219 ? 7.633 14.118 -4.115 1.00 96.31 219 PHE A N 1
ATOM 1731 C CA . PHE A 1 219 ? 7.132 14.438 -5.445 1.00 96.31 219 PHE A CA 1
ATOM 1732 C C . PHE A 1 219 ? 5.755 15.103 -5.379 1.00 96.31 219 PHE A C 1
ATOM 1734 O O . PHE A 1 219 ? 4.909 14.738 -4.563 1.00 96.31 219 PHE A O 1
ATOM 1741 N N . GLU A 1 220 ? 5.536 16.051 -6.286 1.00 93.31 220 GLU A N 1
ATOM 1742 C CA . GLU A 1 220 ? 4.223 16.641 -6.608 1.00 93.31 220 GLU A CA 1
ATOM 1743 C C . GLU A 1 220 ? 3.816 16.359 -8.064 1.00 93.31 220 GLU A C 1
ATOM 1745 O O . GLU A 1 220 ? 2.675 16.592 -8.456 1.00 93.31 220 GLU A O 1
ATOM 1750 N N . ASP A 1 221 ? 4.749 15.816 -8.851 1.00 90.38 221 ASP A N 1
ATOM 1751 C CA . ASP A 1 221 ? 4.555 15.352 -10.219 1.00 90.38 221 ASP A CA 1
ATOM 1752 C C . ASP A 1 221 ? 4.457 13.820 -10.227 1.00 90.38 221 ASP A C 1
ATOM 1754 O O . ASP A 1 221 ? 5.366 13.124 -9.760 1.00 90.38 221 ASP A O 1
ATOM 1758 N N . LEU A 1 222 ? 3.329 13.296 -10.713 1.00 94.44 222 LEU A N 1
ATOM 1759 C CA . LEU A 1 222 ? 3.040 11.863 -10.667 1.00 94.44 222 LEU A CA 1
ATOM 1760 C C . LEU A 1 222 ? 3.966 11.043 -11.592 1.00 94.44 222 LEU A C 1
ATOM 1762 O O . LEU A 1 222 ? 4.490 10.028 -11.128 1.00 94.44 222 LEU A O 1
ATOM 1766 N N . PRO A 1 223 ? 4.261 11.459 -12.842 1.00 91.00 223 PRO A N 1
ATOM 1767 C CA . PRO A 1 223 ? 5.269 10.795 -13.673 1.00 91.00 223 PRO A CA 1
ATOM 1768 C C . PRO A 1 223 ? 6.646 10.694 -13.006 1.00 91.00 223 PRO A C 1
ATOM 1770 O O . PRO A 1 223 ? 7.224 9.605 -12.969 1.00 91.00 223 PRO A O 1
ATOM 1773 N N . ALA A 1 224 ? 7.158 11.783 -12.423 1.00 86.56 224 ALA A N 1
ATOM 1774 C CA . ALA A 1 224 ? 8.436 11.771 -11.712 1.00 86.56 224 ALA A CA 1
ATOM 1775 C C . ALA A 1 224 ? 8.415 10.835 -10.491 1.00 86.56 224 ALA A C 1
ATOM 1777 O O . ALA A 1 224 ? 9.389 10.116 -10.252 1.00 86.56 224 ALA A O 1
ATOM 1778 N N . PHE A 1 225 ? 7.299 10.789 -9.754 1.00 96.56 225 PHE A N 1
ATOM 1779 C CA . PHE A 1 225 ? 7.102 9.824 -8.672 1.00 96.56 225 PHE A CA 1
ATOM 1780 C C . PHE A 1 225 ? 7.189 8.380 -9.180 1.00 96.56 225 PHE A C 1
ATOM 1782 O O . PHE A 1 225 ? 7.980 7.598 -8.658 1.00 96.56 225 PHE A O 1
ATOM 1789 N N . VAL A 1 226 ? 6.443 8.020 -10.227 1.00 94.62 226 VAL A N 1
ATOM 1790 C CA . VAL A 1 226 ? 6.421 6.649 -10.768 1.00 94.62 226 VAL A CA 1
ATOM 1791 C C . VAL A 1 226 ? 7.796 6.228 -11.306 1.00 94.62 226 VAL A C 1
ATOM 1793 O O . VAL A 1 226 ? 8.218 5.085 -11.115 1.00 94.62 226 VAL A O 1
ATOM 1796 N N . GLN A 1 227 ? 8.540 7.149 -11.926 1.00 86.44 227 GLN A N 1
ATOM 1797 C CA . GLN A 1 227 ? 9.904 6.902 -12.414 1.00 86.44 227 GLN A CA 1
ATOM 1798 C C . GLN A 1 227 ? 10.939 6.732 -11.295 1.00 86.44 227 GLN A C 1
ATOM 1800 O O . GLN A 1 227 ? 12.010 6.172 -11.521 1.00 86.44 227 GLN A O 1
ATOM 1805 N N . SER A 1 228 ? 10.640 7.212 -10.088 1.00 90.75 228 SER A N 1
ATOM 1806 C CA . SER A 1 228 ? 11.544 7.113 -8.942 1.00 90.75 228 SER A CA 1
ATOM 1807 C C . SER A 1 228 ? 11.522 5.751 -8.239 1.00 90.75 228 SER A C 1
ATOM 1809 O O . SER A 1 228 ? 12.375 5.504 -7.380 1.00 90.75 228 SER A O 1
ATOM 1811 N N . LEU A 1 229 ? 10.567 4.885 -8.595 1.00 91.75 229 LEU A N 1
ATOM 1812 C CA . LEU A 1 229 ? 10.337 3.579 -7.985 1.00 91.75 229 LEU A CA 1
ATOM 1813 C C . LEU A 1 229 ? 11.049 2.461 -8.751 1.00 91.75 229 LEU A C 1
ATOM 1815 O O . LEU A 1 229 ? 11.063 2.444 -9.981 1.00 91.75 229 LEU A O 1
ATOM 1819 N N . ALA A 1 230 ? 11.597 1.496 -8.015 1.00 87.38 230 ALA A N 1
ATOM 1820 C CA . ALA A 1 230 ? 12.119 0.264 -8.592 1.00 87.38 230 ALA A CA 1
ATOM 1821 C C . ALA A 1 230 ? 10.992 -0.597 -9.182 1.00 87.38 230 ALA A C 1
ATOM 1823 O O . ALA A 1 230 ? 9.892 -0.643 -8.635 1.00 87.38 230 ALA A O 1
ATOM 1824 N N . MET A 1 231 ? 11.286 -1.299 -10.280 1.00 84.50 231 MET A N 1
ATOM 1825 C CA . MET A 1 231 ? 10.358 -2.242 -10.906 1.00 84.50 231 MET A CA 1
ATOM 1826 C C . MET A 1 231 ? 10.470 -3.661 -10.302 1.00 84.50 231 MET A C 1
ATOM 1828 O O . MET A 1 231 ? 11.582 -4.113 -9.992 1.00 84.50 231 MET A O 1
ATOM 1832 N N . PRO A 1 232 ? 9.350 -4.394 -10.155 1.00 91.38 232 PRO A N 1
ATOM 1833 C CA . PRO A 1 232 ? 7.975 -3.931 -10.329 1.00 91.38 232 PRO A CA 1
ATOM 1834 C C . PRO A 1 232 ? 7.602 -2.944 -9.218 1.00 91.38 232 PRO A C 1
ATOM 1836 O O . PRO A 1 232 ? 7.981 -3.112 -8.052 1.00 91.38 232 PRO A O 1
ATOM 1839 N N . ARG A 1 233 ? 6.895 -1.883 -9.605 1.00 95.31 233 ARG A N 1
ATOM 1840 C CA . ARG A 1 233 ? 6.584 -0.746 -8.736 1.00 95.31 233 ARG A CA 1
ATOM 1841 C C . ARG A 1 233 ? 5.566 -1.160 -7.691 1.00 95.31 233 ARG A C 1
ATOM 1843 O O . ARG A 1 233 ? 4.611 -1.860 -8.000 1.00 95.31 233 ARG A O 1
ATOM 1850 N N . LYS A 1 234 ? 5.750 -0.699 -6.455 1.00 98.12 234 LYS A N 1
ATOM 1851 C CA . LYS A 1 234 ? 4.872 -1.016 -5.319 1.00 98.12 234 LYS A CA 1
ATOM 1852 C C . LYS A 1 234 ? 4.352 0.285 -4.742 1.00 98.12 234 LYS A C 1
ATOM 1854 O O . LYS A 1 234 ? 5.126 1.043 -4.156 1.00 98.12 234 LYS A O 1
ATOM 1859 N N . ILE A 1 235 ? 3.073 0.568 -4.957 1.00 98.81 235 ILE A N 1
ATOM 1860 C CA . ILE A 1 235 ? 2.477 1.870 -4.650 1.00 98.81 235 ILE A CA 1
ATOM 1861 C C . ILE A 1 235 ? 1.316 1.682 -3.682 1.00 98.81 235 ILE A C 1
ATOM 1863 O O . ILE A 1 235 ? 0.301 1.095 -4.039 1.00 98.81 235 ILE A O 1
ATOM 1867 N N . LEU A 1 236 ? 1.445 2.219 -2.471 1.00 98.81 236 LEU A N 1
ATOM 1868 C CA . LEU A 1 236 ? 0.369 2.285 -1.490 1.00 98.81 236 LEU A CA 1
ATOM 1869 C C . LEU A 1 236 ? -0.449 3.567 -1.660 1.00 98.81 236 LEU A C 1
ATOM 1871 O O . LEU A 1 236 ? 0.086 4.673 -1.588 1.00 98.81 236 LEU A O 1
ATOM 1875 N N . LEU A 1 237 ? -1.759 3.417 -1.818 1.00 98.75 237 LEU A N 1
ATOM 1876 C CA . LEU A 1 237 ? -2.733 4.498 -1.848 1.00 98.75 237 LEU A CA 1
ATOM 1877 C C . LEU A 1 237 ? -3.314 4.697 -0.446 1.00 98.75 237 LEU A C 1
ATOM 1879 O O . LEU A 1 237 ? -3.970 3.813 0.101 1.00 98.75 237 LEU A O 1
ATOM 1883 N N . MET A 1 238 ? -3.099 5.885 0.113 1.00 97.44 238 MET A N 1
ATOM 1884 C CA . MET A 1 238 ? -3.657 6.350 1.386 1.00 97.44 238 MET A CA 1
ATOM 1885 C C . MET A 1 238 ? -4.505 7.605 1.160 1.00 97.44 238 MET A C 1
ATOM 1887 O O . MET A 1 238 ? -4.299 8.654 1.775 1.00 97.44 238 MET A O 1
ATOM 1891 N N . VAL A 1 239 ? -5.462 7.489 0.240 1.00 95.31 239 VAL A N 1
ATOM 1892 C CA . VAL A 1 239 ? -6.426 8.540 -0.113 1.00 95.31 239 VAL A CA 1
ATOM 1893 C C . VAL A 1 239 ? -7.833 8.167 0.358 1.00 95.31 239 VAL A C 1
ATOM 1895 O O . VAL A 1 239 ? -8.080 7.061 0.840 1.00 95.31 239 VAL A O 1
ATOM 1898 N N . ASN A 1 240 ? -8.774 9.105 0.258 1.00 92.25 240 ASN A N 1
ATOM 1899 C CA . ASN A 1 240 ? -10.162 8.846 0.635 1.00 92.25 240 ASN A CA 1
ATOM 1900 C C . ASN A 1 240 ? -10.772 7.740 -0.241 1.00 92.25 240 ASN A C 1
ATOM 1902 O O . ASN A 1 240 ? -10.570 7.723 -1.452 1.00 92.25 240 ASN A O 1
ATOM 1906 N N . ALA A 1 241 ? -11.553 6.847 0.370 1.00 91.50 241 ALA A N 1
ATOM 1907 C CA . ALA A 1 241 ? -12.230 5.764 -0.339 1.00 91.50 241 ALA A CA 1
ATOM 1908 C C . ALA A 1 241 ? -13.218 6.280 -1.406 1.00 91.50 241 ALA A C 1
ATOM 1910 O O . ALA A 1 241 ? -13.712 7.409 -1.338 1.00 91.50 241 ALA A O 1
ATOM 1911 N N . GLY A 1 242 ? -13.537 5.420 -2.376 1.00 93.19 242 GLY A N 1
ATOM 1912 C CA . GLY A 1 242 ? -14.437 5.734 -3.490 1.00 93.19 242 GLY A CA 1
ATOM 1913 C C . GLY A 1 242 ? -13.727 6.473 -4.627 1.00 93.19 242 GLY A C 1
ATOM 1914 O O . GLY A 1 242 ? -12.611 6.108 -4.996 1.00 93.19 242 GLY A O 1
ATOM 1915 N N . ALA A 1 243 ? -14.365 7.520 -5.160 1.00 95.06 243 ALA A N 1
ATOM 1916 C CA . ALA A 1 243 ? -13.951 8.192 -6.397 1.00 95.06 243 ALA A CA 1
ATOM 1917 C C . ALA A 1 243 ? -12.513 8.742 -6.386 1.00 95.06 243 ALA A C 1
ATOM 1919 O O . ALA A 1 243 ? -11.892 8.839 -7.440 1.00 95.06 243 ALA A O 1
ATOM 1920 N N . ALA A 1 244 ? -11.965 9.093 -5.217 1.00 95.69 244 ALA A N 1
ATOM 1921 C CA . ALA A 1 244 ? -10.589 9.579 -5.132 1.00 95.69 244 ALA A CA 1
ATOM 1922 C C . ALA A 1 244 ? -9.553 8.470 -5.391 1.00 95.69 244 ALA A C 1
ATOM 1924 O O . ALA A 1 244 ? -8.535 8.747 -6.017 1.00 95.69 244 ALA A O 1
ATOM 1925 N N . VAL A 1 245 ? -9.818 7.224 -4.976 1.00 97.75 245 VAL A N 1
ATOM 1926 C CA . VAL A 1 245 ? -8.967 6.078 -5.343 1.00 97.75 245 VAL A CA 1
ATOM 1927 C C . VAL A 1 245 ? -9.039 5.835 -6.849 1.00 97.75 245 VAL A C 1
ATOM 1929 O O . VAL A 1 245 ? -8.006 5.665 -7.486 1.00 97.75 245 VAL A O 1
ATOM 1932 N N . ASP A 1 246 ? -10.242 5.871 -7.428 1.00 98.12 246 ASP A N 1
ATOM 1933 C CA . ASP A 1 246 ? -10.432 5.625 -8.863 1.00 98.12 246 ASP A CA 1
ATOM 1934 C C . ASP A 1 246 ? -9.729 6.680 -9.724 1.00 98.12 246 ASP A C 1
ATOM 1936 O O . ASP A 1 246 ? -9.033 6.327 -10.669 1.00 98.12 246 ASP A O 1
ATOM 1940 N N . ALA A 1 247 ? -9.815 7.960 -9.350 1.00 97.31 247 ALA A N 1
ATOM 1941 C CA . ALA A 1 247 ? -9.105 9.034 -10.043 1.00 97.31 247 ALA A CA 1
ATOM 1942 C C . ALA A 1 247 ? -7.580 8.821 -10.049 1.00 97.31 247 ALA A C 1
ATOM 1944 O O . ALA A 1 247 ? -6.945 8.951 -11.091 1.00 97.31 247 ALA A O 1
ATOM 1945 N N . VAL A 1 248 ? -6.997 8.433 -8.908 1.00 97.62 248 VAL A N 1
ATOM 1946 C CA . VAL A 1 248 ? -5.555 8.145 -8.820 1.00 97.62 248 VAL A CA 1
ATOM 1947 C C . VAL A 1 248 ? -5.181 6.925 -9.664 1.00 97.62 248 VAL A C 1
ATOM 1949 O O . VAL A 1 248 ? -4.141 6.933 -10.318 1.00 97.62 248 VAL A O 1
ATOM 1952 N N . ILE A 1 249 ? -6.017 5.883 -9.680 1.00 98.25 249 ILE A N 1
ATOM 1953 C CA . ILE A 1 249 ? -5.791 4.700 -10.518 1.00 98.25 249 ILE A CA 1
ATOM 1954 C C . ILE A 1 249 ? -5.790 5.082 -12.006 1.00 98.25 249 ILE A C 1
ATOM 1956 O O . ILE A 1 249 ? -4.879 4.666 -12.719 1.00 98.25 249 ILE A O 1
ATOM 1960 N N . GLU A 1 250 ? -6.745 5.896 -12.472 1.00 97.94 250 GLU A N 1
ATOM 1961 C CA . GLU A 1 250 ? -6.779 6.354 -13.872 1.00 97.94 250 GLU A CA 1
ATOM 1962 C C . GLU A 1 250 ? -5.516 7.123 -14.273 1.00 97.94 250 GLU A C 1
ATOM 1964 O O . GLU A 1 250 ? -4.986 6.912 -15.363 1.00 97.94 250 GLU A O 1
ATOM 1969 N N . GLU A 1 251 ? -5.005 7.982 -13.391 1.00 96.88 251 GLU A N 1
ATOM 1970 C CA . GLU A 1 251 ? -3.774 8.739 -13.640 1.00 96.88 251 GLU A CA 1
ATOM 1971 C C . GLU A 1 251 ? -2.519 7.850 -13.622 1.00 96.88 251 GLU A C 1
ATOM 1973 O O . GLU A 1 251 ? -1.569 8.101 -14.366 1.00 96.88 251 GLU A O 1
ATOM 1978 N N . LEU A 1 252 ? -2.509 6.793 -12.802 1.00 97.44 252 LEU A N 1
ATOM 1979 C CA . LEU A 1 252 ? -1.395 5.849 -12.708 1.00 97.44 252 LEU A CA 1
ATOM 1980 C C . LEU A 1 252 ? -1.325 4.884 -13.891 1.00 97.44 252 LEU A C 1
ATOM 1982 O O . LEU A 1 252 ? -0.227 4.615 -14.370 1.00 97.44 252 LEU A O 1
ATOM 1986 N N . LYS A 1 253 ? -2.461 4.364 -14.372 1.00 95.00 253 LYS A N 1
ATOM 1987 C CA . LYS A 1 253 ? -2.527 3.362 -15.456 1.00 95.00 253 LYS A CA 1
ATOM 1988 C C . LYS A 1 253 ? -1.568 3.619 -16.631 1.00 95.00 253 LYS A C 1
ATOM 1990 O O . LYS A 1 253 ? -0.827 2.697 -16.962 1.00 95.00 253 LYS A O 1
ATOM 1995 N N . PRO A 1 254 ? -1.521 4.815 -17.257 1.00 94.31 254 PRO A N 1
ATOM 1996 C CA . PRO A 1 254 ? -0.634 5.057 -18.399 1.00 94.31 254 PRO A CA 1
ATOM 1997 C C . PRO A 1 254 ? 0.859 5.135 -18.033 1.00 94.31 254 PRO A C 1
ATOM 1999 O O . PRO A 1 254 ? 1.700 5.156 -18.928 1.00 94.31 254 PRO A O 1
ATOM 2002 N N . LEU A 1 255 ? 1.196 5.218 -16.744 1.00 92.44 255 LEU A N 1
ATOM 2003 C CA . LEU A 1 255 ? 2.564 5.346 -16.234 1.00 92.44 255 LEU A CA 1
ATOM 2004 C C . LEU A 1 255 ? 3.125 4.018 -15.707 1.00 92.44 255 LEU A C 1
ATOM 2006 O O . LEU A 1 255 ? 4.337 3.895 -15.512 1.00 92.44 255 LEU A O 1
ATOM 2010 N N . LEU A 1 256 ? 2.254 3.043 -15.444 1.00 92.00 256 LEU A N 1
ATOM 2011 C CA . LEU A 1 256 ? 2.629 1.739 -14.915 1.00 92.00 256 LEU A CA 1
ATOM 2012 C C . LEU A 1 256 ? 2.980 0.753 -16.028 1.00 92.00 256 LEU A C 1
ATOM 2014 O O . LEU A 1 256 ? 2.645 0.912 -17.199 1.00 92.00 256 LEU A O 1
ATOM 2018 N N . SER A 1 257 ? 3.729 -0.269 -15.645 1.00 87.19 257 SER A N 1
ATOM 2019 C CA . SER A 1 257 ? 4.163 -1.365 -16.499 1.00 87.19 257 SER A CA 1
ATOM 2020 C C . SER A 1 257 ? 3.577 -2.684 -16.003 1.00 87.19 257 SER A C 1
ATOM 2022 O O . SER A 1 257 ? 3.106 -2.788 -14.870 1.00 87.19 257 SER A O 1
ATOM 2024 N N . LYS A 1 258 ? 3.645 -3.710 -16.852 1.00 87.00 258 LYS A N 1
ATOM 2025 C CA . LYS A 1 258 ? 3.284 -5.081 -16.490 1.00 87.00 258 LYS A CA 1
ATOM 2026 C C . LYS A 1 258 ? 3.951 -5.504 -15.175 1.00 87.00 258 LYS A C 1
ATOM 2028 O O . LYS A 1 258 ? 5.140 -5.260 -14.977 1.00 87.00 258 LYS A O 1
ATOM 2033 N N . ASN A 1 259 ? 3.181 -6.187 -14.334 1.00 90.50 259 ASN A N 1
ATOM 2034 C CA . ASN A 1 259 ? 3.521 -6.674 -12.999 1.00 90.50 259 ASN A CA 1
ATOM 2035 C C . ASN A 1 259 ? 3.680 -5.593 -11.913 1.00 90.50 259 ASN A C 1
ATOM 2037 O O . ASN A 1 259 ? 3.989 -5.948 -10.775 1.00 90.50 259 ASN A O 1
ATOM 2041 N N . ASP A 1 260 ? 3.459 -4.306 -12.206 1.00 95.62 260 ASP A N 1
ATOM 2042 C CA . ASP A 1 260 ? 3.394 -3.280 -11.158 1.00 95.62 260 ASP A CA 1
ATOM 2043 C C . ASP A 1 260 ? 2.204 -3.537 -10.216 1.00 95.62 260 ASP A C 1
ATOM 2045 O O . ASP A 1 260 ? 1.195 -4.132 -10.599 1.00 95.62 260 ASP A O 1
ATOM 2049 N N . ILE A 1 261 ? 2.328 -3.090 -8.966 1.00 98.56 261 ILE A N 1
ATOM 2050 C CA . ILE A 1 261 ? 1.403 -3.390 -7.874 1.00 98.56 261 ILE A CA 1
ATOM 2051 C C . ILE A 1 261 ? 0.874 -2.092 -7.268 1.00 98.56 261 ILE A C 1
ATOM 2053 O O . ILE A 1 261 ? 1.626 -1.285 -6.709 1.00 98.56 261 ILE A O 1
ATOM 2057 N N . ILE A 1 262 ? -0.447 -1.941 -7.303 1.00 98.75 262 ILE A N 1
ATOM 2058 C CA . ILE A 1 262 ? -1.172 -0.923 -6.544 1.00 98.75 262 ILE A CA 1
ATOM 2059 C C . ILE A 1 262 ? -1.764 -1.576 -5.292 1.00 98.75 262 ILE A C 1
ATOM 2061 O O . ILE A 1 262 ? -2.421 -2.611 -5.366 1.00 98.75 262 ILE A O 1
ATOM 2065 N N . ILE A 1 263 ? -1.554 -0.960 -4.133 1.00 98.81 263 ILE A N 1
ATOM 2066 C CA . ILE A 1 263 ? -2.124 -1.375 -2.852 1.00 98.81 263 ILE A CA 1
ATOM 2067 C C . ILE A 1 263 ? -3.072 -0.270 -2.395 1.00 98.81 263 ILE A C 1
ATOM 2069 O O . ILE A 1 263 ? -2.628 0.834 -2.107 1.00 98.81 263 ILE A O 1
ATOM 2073 N N . ASP A 1 264 ? -4.365 -0.541 -2.293 1.00 98.69 264 ASP A N 1
ATOM 2074 C CA . ASP A 1 264 ? -5.310 0.373 -1.649 1.00 98.69 264 ASP A CA 1
ATOM 2075 C C . ASP A 1 264 ? -5.342 0.080 -0.148 1.00 98.69 264 ASP A C 1
ATOM 2077 O O . ASP A 1 264 ? -5.825 -0.971 0.268 1.00 98.69 264 ASP A O 1
ATOM 2081 N N . GLY A 1 265 ? -4.769 0.992 0.645 1.00 97.75 265 GLY A N 1
ATOM 2082 C CA . GLY A 1 265 ? -4.705 0.909 2.107 1.00 97.75 265 GLY A CA 1
ATOM 2083 C C . GLY A 1 265 ? -5.898 1.554 2.821 1.00 97.75 265 GLY A C 1
ATOM 2084 O O . GLY A 1 265 ? -5.901 1.675 4.052 1.00 97.75 265 GLY A O 1
ATOM 2085 N N . GLY A 1 266 ? -6.874 2.054 2.057 1.00 95.12 266 GLY A N 1
ATOM 2086 C CA . GLY A 1 266 ? -8.034 2.771 2.558 1.00 95.12 266 GLY A CA 1
ATOM 2087 C C . GLY A 1 266 ? -9.095 1.874 3.199 1.00 95.12 266 GLY A C 1
ATOM 2088 O O . GLY A 1 266 ? -8.953 0.669 3.377 1.00 95.12 266 GLY A O 1
ATOM 2089 N N . ASN A 1 267 ? -10.225 2.487 3.552 1.00 94.56 267 ASN A N 1
ATOM 2090 C CA . ASN A 1 267 ? -11.437 1.763 3.949 1.00 94.56 267 ASN A CA 1
ATOM 2091 C C . ASN A 1 267 ? -12.383 1.630 2.746 1.00 94.56 267 ASN A C 1
ATOM 2093 O O . ASN A 1 267 ? -13.532 2.070 2.811 1.00 94.56 267 ASN A O 1
ATOM 2097 N N . SER A 1 268 ? -11.880 1.103 1.628 1.00 97.06 268 SER A N 1
ATOM 2098 C CA . SER A 1 268 ? -12.679 0.918 0.413 1.00 97.06 268 SER A CA 1
ATOM 2099 C C . SER A 1 268 ? -13.716 -0.190 0.582 1.00 97.06 268 SER A C 1
ATOM 2101 O O . SER A 1 268 ? -13.514 -1.157 1.321 1.00 97.06 268 SER A O 1
ATOM 2103 N N . PHE A 1 269 ? -14.842 -0.066 -0.122 1.00 97.44 269 PHE A N 1
ATOM 2104 C CA . PHE A 1 269 ? -15.837 -1.127 -0.169 1.00 97.44 269 PHE A CA 1
ATOM 2105 C C . PHE A 1 269 ? -15.300 -2.307 -0.990 1.00 97.44 269 PHE A C 1
ATOM 2107 O O . PHE A 1 269 ? -14.679 -2.133 -2.041 1.00 97.44 269 PHE A O 1
ATOM 2114 N N . TYR A 1 270 ? -15.521 -3.533 -0.515 1.00 97.50 270 TYR A N 1
ATOM 2115 C CA . TYR A 1 270 ? -14.904 -4.718 -1.116 1.00 97.50 270 TYR A CA 1
ATOM 2116 C C . TYR A 1 270 ? -15.349 -4.939 -2.576 1.00 97.50 270 TYR A C 1
ATOM 2118 O O . TYR A 1 270 ? -14.527 -5.305 -3.411 1.00 97.50 270 TYR A O 1
ATOM 2126 N N . LYS A 1 271 ? -16.604 -4.620 -2.939 1.00 97.25 271 LYS A N 1
ATOM 2127 C CA . LYS A 1 271 ? -17.067 -4.729 -4.338 1.00 97.25 271 LYS A CA 1
ATOM 2128 C C . LYS A 1 271 ? -16.331 -3.751 -5.274 1.00 97.25 271 LYS A C 1
ATOM 2130 O O . LYS A 1 271 ? -16.080 -4.101 -6.424 1.00 97.25 271 LYS A O 1
ATOM 2135 N N . ASP A 1 272 ? -15.909 -2.580 -4.783 1.00 98.19 272 ASP A N 1
ATOM 2136 C CA . ASP A 1 272 ? -15.075 -1.653 -5.568 1.00 98.19 272 ASP A CA 1
ATOM 2137 C C . ASP A 1 272 ? -13.680 -2.233 -5.807 1.00 98.19 272 ASP A C 1
ATOM 2139 O O . ASP A 1 272 ? -13.118 -2.086 -6.888 1.00 98.19 272 ASP A O 1
ATOM 2143 N N . THR A 1 273 ? -13.135 -2.936 -4.812 1.00 98.50 273 THR A N 1
ATOM 2144 C CA . THR A 1 273 ? -11.854 -3.648 -4.946 1.00 98.50 273 THR A CA 1
ATOM 2145 C C . THR A 1 273 ? -11.944 -4.742 -6.001 1.00 98.50 273 THR A C 1
ATOM 2147 O O . THR A 1 273 ? -11.066 -4.836 -6.850 1.00 98.50 273 THR A O 1
ATOM 2150 N N . GLU A 1 274 ? -13.026 -5.524 -5.999 1.00 98.12 274 GLU A N 1
ATOM 2151 C CA . GLU A 1 274 ? -13.249 -6.576 -6.995 1.00 98.12 274 GLU A CA 1
ATOM 2152 C C . GLU A 1 274 ? -13.296 -6.002 -8.419 1.00 98.12 274 GLU A C 1
ATOM 2154 O O . GLU A 1 274 ? -12.631 -6.505 -9.324 1.00 98.12 274 GLU A O 1
ATOM 2159 N N . ARG A 1 275 ? -14.016 -4.886 -8.601 1.00 98.44 275 ARG A N 1
ATOM 2160 C CA . ARG A 1 275 ? -14.061 -4.159 -9.876 1.00 98.44 275 ARG A CA 1
ATOM 2161 C C . ARG A 1 275 ? -12.672 -3.672 -10.304 1.00 98.44 275 ARG A C 1
ATOM 2163 O O . ARG A 1 275 ? -12.295 -3.877 -11.454 1.00 98.44 275 ARG A O 1
ATOM 2170 N N . ARG A 1 276 ? -11.909 -3.049 -9.396 1.00 98.50 276 ARG A N 1
ATOM 2171 C CA . ARG A 1 276 ? -10.556 -2.525 -9.674 1.00 98.50 276 ARG A CA 1
ATOM 2172 C C . ARG A 1 276 ? -9.581 -3.631 -10.072 1.00 98.50 276 ARG A C 1
ATOM 2174 O O . ARG A 1 276 ? -8.810 -3.440 -11.005 1.00 98.50 276 ARG A O 1
ATOM 2181 N N . ILE A 1 277 ? -9.652 -4.793 -9.417 1.00 98.31 277 ILE A N 1
ATOM 2182 C CA . ILE A 1 277 ? -8.856 -5.974 -9.783 1.00 98.31 277 ILE A CA 1
ATOM 2183 C C . ILE A 1 277 ? -9.175 -6.402 -11.220 1.00 98.31 277 ILE A C 1
ATOM 2185 O O . ILE A 1 277 ? -8.270 -6.553 -12.035 1.00 98.31 277 ILE A O 1
ATOM 2189 N N . GLN A 1 278 ? -10.458 -6.559 -11.562 1.00 97.62 278 GLN A N 1
ATOM 2190 C CA . GLN A 1 278 ? -10.873 -6.974 -12.910 1.00 97.62 278 GLN A CA 1
ATOM 2191 C C . GLN A 1 278 ? -10.445 -5.983 -13.999 1.00 97.62 278 GLN A C 1
ATOM 2193 O O . GLN A 1 278 ? -10.098 -6.386 -15.108 1.00 97.62 278 GLN A O 1
ATOM 2198 N N . GLU A 1 279 ? -10.482 -4.694 -13.685 1.00 97.31 279 GLU A N 1
ATOM 2199 C CA . GLU A 1 279 ? -10.077 -3.617 -14.577 1.00 97.31 279 GLU A CA 1
ATOM 2200 C C . GLU A 1 279 ? -8.561 -3.590 -14.810 1.00 97.31 279 GLU A C 1
ATOM 2202 O O . GLU A 1 279 ? -8.116 -3.552 -15.954 1.00 97.31 279 GLU A O 1
ATOM 2207 N N . LEU A 1 280 ? -7.760 -3.660 -13.744 1.00 97.62 280 LEU A N 1
ATOM 2208 C CA . LEU A 1 280 ? -6.298 -3.572 -13.826 1.00 97.62 280 LEU A CA 1
ATOM 2209 C C . LEU A 1 280 ? -5.642 -4.844 -14.374 1.00 97.62 280 LEU A C 1
ATOM 2211 O O . LEU A 1 280 ? -4.627 -4.752 -15.066 1.00 97.62 280 LEU A O 1
ATOM 2215 N N . ASN A 1 281 ? -6.272 -6.008 -14.190 1.00 94.50 281 ASN A N 1
ATOM 2216 C CA . ASN A 1 281 ? -5.823 -7.261 -14.799 1.00 94.50 281 ASN A CA 1
ATOM 2217 C C . ASN A 1 281 ? -5.770 -7.192 -16.336 1.00 94.50 281 ASN A C 1
ATOM 2219 O O . ASN A 1 281 ? -4.970 -7.893 -16.946 1.00 94.50 281 ASN A O 1
ATOM 2223 N N . GLN A 1 282 ? -6.576 -6.337 -16.980 1.00 95.25 282 GLN A N 1
ATOM 2224 C CA . GLN A 1 282 ? -6.537 -6.141 -18.440 1.00 95.25 282 GLN A CA 1
ATOM 2225 C C . GLN A 1 282 ? -5.236 -5.479 -18.920 1.00 95.25 282 GLN A C 1
ATOM 2227 O O . GLN A 1 282 ? -4.917 -5.539 -20.105 1.00 95.25 282 GLN A O 1
ATOM 2232 N N . TYR A 1 283 ? -4.495 -4.862 -18.000 1.00 93.50 283 TYR A N 1
ATOM 2233 C CA . TYR A 1 283 ? -3.226 -4.179 -18.236 1.00 93.50 283 TYR A CA 1
ATOM 2234 C C . TYR A 1 283 ? -2.036 -4.934 -17.622 1.00 93.50 283 TYR A C 1
ATOM 2236 O O . TYR A 1 283 ? -0.934 -4.392 -17.574 1.00 93.50 283 TYR A O 1
ATOM 2244 N N . ASP A 1 284 ? -2.250 -6.163 -17.131 1.00 93.12 284 ASP A N 1
ATOM 2245 C CA . ASP A 1 284 ? -1.286 -6.920 -16.325 1.00 93.12 284 ASP A CA 1
ATOM 2246 C C . ASP A 1 284 ? -0.756 -6.122 -15.107 1.00 93.12 284 ASP A C 1
ATOM 2248 O O . ASP A 1 284 ? 0.413 -6.238 -14.738 1.00 93.12 284 ASP A O 1
ATOM 2252 N N . ILE A 1 285 ? -1.600 -5.284 -14.492 1.00 97.06 285 ILE A N 1
ATOM 2253 C CA . ILE A 1 285 ? -1.286 -4.546 -13.259 1.00 97.06 285 ILE A CA 1
ATOM 2254 C C . ILE A 1 285 ? -1.980 -5.248 -12.092 1.00 97.06 285 ILE A C 1
ATOM 2256 O O . ILE A 1 285 ? -3.190 -5.476 -12.121 1.00 97.06 285 ILE A O 1
ATOM 2260 N N . HIS A 1 286 ? -1.224 -5.558 -11.044 1.00 98.06 286 HIS A N 1
ATOM 2261 C CA . HIS A 1 286 ? -1.757 -6.192 -9.846 1.00 98.06 286 HIS A CA 1
ATOM 2262 C C . HIS A 1 286 ? -2.399 -5.171 -8.908 1.00 98.06 286 HIS A C 1
ATOM 2264 O O . HIS A 1 286 ? -1.928 -4.038 -8.758 1.00 98.06 286 HIS A O 1
ATOM 2270 N N . PHE A 1 287 ? -3.449 -5.601 -8.211 1.00 98.62 287 PHE A N 1
ATOM 2271 C CA . PHE A 1 287 ? -4.143 -4.780 -7.229 1.00 98.62 287 PHE A CA 1
ATOM 2272 C C . PHE A 1 287 ? -4.370 -5.546 -5.926 1.00 98.62 287 PHE A C 1
ATOM 2274 O O . PHE A 1 287 ? -4.931 -6.642 -5.926 1.00 98.62 287 PHE A O 1
ATOM 2281 N N . ILE A 1 288 ? -3.963 -4.941 -4.811 1.00 98.75 288 ILE A N 1
ATOM 2282 C CA . ILE A 1 288 ? -4.150 -5.466 -3.458 1.00 98.75 288 ILE A CA 1
ATOM 2283 C C . ILE A 1 288 ? -5.072 -4.517 -2.695 1.00 98.75 288 ILE A C 1
ATOM 2285 O O . ILE A 1 288 ? -4.746 -3.350 -2.487 1.00 98.75 288 ILE A O 1
ATOM 2289 N N . GLY A 1 289 ? -6.211 -5.020 -2.226 1.00 98.50 289 GLY A N 1
ATOM 2290 C CA . GLY A 1 289 ? -7.020 -4.328 -1.226 1.00 98.50 289 GLY A CA 1
ATOM 2291 C C . GLY A 1 289 ? -6.536 -4.696 0.171 1.00 98.50 289 GLY A C 1
ATOM 2292 O O . GLY A 1 289 ? -6.715 -5.839 0.596 1.00 98.50 289 GLY A O 1
ATOM 2293 N N . ALA A 1 290 ? -5.922 -3.754 0.887 1.00 98.25 290 ALA A N 1
ATOM 2294 C CA . ALA A 1 290 ? -5.321 -3.991 2.193 1.00 98.25 290 ALA A CA 1
ATOM 2295 C C . ALA A 1 290 ? -5.976 -3.131 3.272 1.00 98.25 290 ALA A C 1
ATOM 2297 O O . ALA A 1 290 ? -5.666 -1.957 3.443 1.00 98.25 290 ALA A O 1
ATOM 2298 N N . GLY A 1 291 ? -6.831 -3.739 4.091 1.00 97.06 291 GLY A N 1
ATOM 2299 C CA . GLY A 1 291 ? -7.378 -3.029 5.238 1.00 97.06 291 GLY A CA 1
ATOM 2300 C C . GLY A 1 291 ? -6.316 -2.773 6.310 1.00 97.06 291 GLY A C 1
ATOM 2301 O O . GLY A 1 291 ? -5.696 -3.719 6.788 1.00 97.06 291 GLY A O 1
ATOM 2302 N N . ILE A 1 292 ? -6.148 -1.518 6.734 1.00 97.75 292 ILE A N 1
ATOM 2303 C CA . ILE A 1 292 ? -5.184 -1.128 7.782 1.00 97.75 292 ILE A CA 1
ATOM 2304 C C . ILE A 1 292 ? -5.930 -0.634 9.027 1.00 97.75 292 ILE A C 1
ATOM 2306 O O . ILE A 1 292 ? -6.751 0.279 8.924 1.00 97.75 292 ILE A O 1
ATOM 2310 N N . SER A 1 293 ? -5.685 -1.226 10.200 1.00 96.25 293 SER A N 1
ATOM 2311 C CA . SER A 1 293 ? -6.317 -0.844 11.480 1.00 96.25 293 SER A CA 1
ATOM 2312 C C . SER A 1 293 ? -5.292 -0.508 12.570 1.00 96.25 293 SER A C 1
ATOM 2314 O O . SER A 1 293 ? -4.186 -1.047 12.564 1.00 96.25 293 SER A O 1
ATOM 2316 N N . GLY A 1 294 ? -5.664 0.379 13.501 1.00 92.31 294 GLY A N 1
ATOM 2317 C CA . GLY A 1 294 ? -4.809 0.857 14.602 1.00 92.31 294 GLY A CA 1
ATOM 2318 C C . GLY A 1 294 ? -4.746 2.383 14.775 1.00 92.31 294 GLY A C 1
ATOM 2319 O O . GLY A 1 294 ? -4.076 2.868 15.681 1.00 92.31 294 GLY A O 1
ATOM 2320 N N . GLY A 1 295 ? -5.423 3.156 13.919 1.00 90.25 295 GLY A N 1
ATOM 2321 C CA . GLY A 1 295 ? -5.392 4.622 13.975 1.00 90.25 295 GLY A CA 1
ATOM 2322 C C . GLY A 1 295 ? -4.010 5.214 13.671 1.00 90.25 295 GLY A C 1
ATOM 2323 O O . GLY A 1 295 ? -3.130 4.532 13.147 1.00 90.25 295 GLY A O 1
ATOM 2324 N N . GLU A 1 296 ? -3.825 6.498 13.984 1.00 90.62 296 GLU A N 1
ATOM 2325 C CA . GLU A 1 296 ? -2.575 7.226 13.718 1.00 90.62 296 GLU A CA 1
ATOM 2326 C C . GLU A 1 296 ? -1.373 6.608 14.443 1.00 90.62 296 GLU A C 1
ATOM 2328 O O . GLU A 1 296 ? -0.322 6.385 13.837 1.00 90.62 296 GLU A O 1
ATOM 2333 N N . GLU A 1 297 ? -1.541 6.309 15.732 1.00 92.62 297 GLU A N 1
ATOM 2334 C CA . GLU A 1 297 ? -0.491 5.733 16.566 1.00 92.62 297 GLU A CA 1
ATOM 2335 C C . GLU A 1 297 ? -0.164 4.296 16.147 1.00 92.62 297 GLU A C 1
ATOM 2337 O O . GLU A 1 297 ? 1.011 3.943 16.019 1.00 92.62 297 GLU A O 1
ATOM 2342 N N . GLY A 1 298 ? -1.185 3.479 15.867 1.00 93.81 298 GLY A N 1
ATOM 2343 C CA . GLY A 1 298 ? -0.991 2.129 15.353 1.00 93.81 298 GLY A CA 1
ATOM 2344 C C . GLY A 1 298 ? -0.300 2.141 13.995 1.00 93.81 298 GLY A C 1
ATOM 2345 O O . GLY A 1 298 ? 0.660 1.410 13.804 1.00 93.81 298 GLY A O 1
ATOM 2346 N N . ALA A 1 299 ? -0.678 3.028 13.072 1.00 95.88 299 ALA A N 1
ATOM 2347 C CA . ALA A 1 299 ? 0.020 3.171 11.793 1.00 95.88 299 ALA A CA 1
ATOM 2348 C C . ALA A 1 299 ? 1.521 3.471 11.960 1.00 95.88 299 ALA A C 1
ATOM 2350 O O . ALA A 1 299 ? 2.336 2.944 11.201 1.00 95.88 299 ALA A O 1
ATOM 2351 N N . LEU A 1 300 ? 1.889 4.267 12.969 1.00 96.12 300 LEU A N 1
ATOM 2352 C CA . LEU A 1 300 ? 3.276 4.629 13.263 1.00 96.12 300 LEU A CA 1
ATOM 2353 C C . LEU A 1 300 ? 4.063 3.488 13.926 1.00 96.12 300 LEU A C 1
ATOM 2355 O O . LEU A 1 300 ? 5.222 3.261 13.587 1.00 96.12 300 LEU A O 1
ATOM 2359 N N . LYS A 1 301 ? 3.460 2.800 14.902 1.00 95.88 301 LYS A N 1
ATOM 2360 C CA . LYS A 1 301 ? 4.159 1.818 15.752 1.00 95.88 301 LYS A CA 1
ATOM 2361 C C . LYS A 1 301 ? 4.051 0.380 15.248 1.00 95.88 301 LYS A C 1
ATOM 2363 O O . LYS A 1 301 ? 4.940 -0.429 15.511 1.00 95.88 301 LYS A O 1
ATOM 2368 N N . GLY A 1 302 ? 2.962 0.065 14.561 1.00 97.31 302 GLY A N 1
ATOM 2369 C CA . GLY A 1 302 ? 2.600 -1.279 14.142 1.00 97.31 302 GLY A CA 1
ATOM 2370 C C . GLY A 1 302 ? 1.089 -1.440 13.995 1.00 97.31 302 GLY A C 1
ATOM 2371 O O . GLY A 1 302 ? 0.424 -1.649 15.007 1.00 97.31 302 GLY A O 1
ATOM 2372 N N . PRO A 1 303 ? 0.514 -1.355 12.783 1.00 98.00 303 PRO A N 1
ATOM 2373 C CA . PRO A 1 303 ? -0.909 -1.591 12.590 1.00 98.00 303 PRO A CA 1
ATOM 2374 C C . PRO A 1 303 ? -1.203 -3.085 12.398 1.00 98.00 303 PRO A C 1
ATOM 2376 O O . PRO A 1 303 ? -0.298 -3.905 12.221 1.00 98.00 303 PRO A O 1
ATOM 2379 N N . SER A 1 304 ? -2.489 -3.429 12.389 1.00 98.38 304 SER A N 1
ATOM 2380 C CA . SER A 1 304 ? -2.973 -4.668 11.773 1.00 98.38 304 SER A CA 1
ATOM 2381 C C . SER A 1 304 ? -3.195 -4.427 10.279 1.00 98.38 304 SER A C 1
ATOM 2383 O O . SER A 1 304 ? -3.824 -3.429 9.915 1.00 98.38 304 SER A O 1
ATOM 2385 N N . ILE A 1 305 ? -2.680 -5.311 9.420 1.00 98.62 305 ILE A N 1
ATOM 2386 C CA . ILE A 1 305 ? -2.763 -5.182 7.957 1.00 98.62 305 ILE A CA 1
ATOM 2387 C C . ILE A 1 305 ? -3.392 -6.446 7.374 1.00 98.62 305 ILE A C 1
ATOM 2389 O O . ILE A 1 305 ? -2.932 -7.559 7.620 1.00 98.62 305 ILE A O 1
ATOM 2393 N N . MET A 1 306 ? -4.446 -6.270 6.583 1.00 98.44 306 MET A N 1
ATOM 2394 C CA . MET A 1 306 ? -5.275 -7.349 6.039 1.00 98.44 306 MET A CA 1
ATOM 2395 C C . MET A 1 306 ? -5.253 -7.315 4.503 1.00 98.44 306 MET A C 1
ATOM 2397 O O . MET A 1 306 ? -6.219 -6.843 3.904 1.00 98.44 306 MET A O 1
ATOM 2401 N N . PRO A 1 307 ? -4.158 -7.745 3.849 1.00 98.38 307 PRO A N 1
ATOM 2402 C CA . PRO A 1 307 ? -4.039 -7.742 2.394 1.00 98.38 307 PRO A CA 1
ATOM 2403 C C . PRO A 1 307 ? -4.834 -8.886 1.747 1.00 98.38 307 PRO A C 1
ATOM 2405 O O . PRO A 1 307 ? -4.705 -10.051 2.131 1.00 98.38 307 PRO A O 1
ATOM 2408 N N . GLY A 1 308 ? -5.634 -8.547 0.736 1.00 98.25 308 GLY A N 1
ATOM 2409 C CA . GLY A 1 308 ? -6.247 -9.483 -0.208 1.00 98.25 308 GLY A CA 1
ATOM 2410 C C . GLY A 1 308 ? -6.002 -9.032 -1.647 1.00 98.25 308 GLY A C 1
ATOM 2411 O O . GLY A 1 308 ? -5.865 -7.839 -1.911 1.00 98.25 308 GLY A O 1
ATOM 2412 N N . GLY A 1 309 ? -5.893 -9.988 -2.557 1.00 97.19 309 GLY A N 1
ATOM 2413 C CA . GLY A 1 309 ? -5.424 -9.799 -3.932 1.00 97.19 309 GLY A CA 1
ATOM 2414 C C . GLY A 1 309 ? -4.872 -11.126 -4.436 1.00 97.19 309 GLY A C 1
ATOM 2415 O O . GLY A 1 309 ? -5.075 -12.135 -3.779 1.00 97.19 309 GLY A O 1
ATOM 2416 N N . ASP A 1 310 ? -4.186 -11.183 -5.570 1.00 95.38 310 ASP A N 1
ATOM 2417 C CA . ASP A 1 310 ? -3.546 -12.441 -5.969 1.00 95.38 310 ASP A CA 1
ATOM 2418 C C . ASP A 1 310 ? -2.314 -12.762 -5.095 1.00 95.38 310 ASP A C 1
ATOM 2420 O O . ASP A 1 310 ? -1.631 -11.878 -4.576 1.00 95.38 310 ASP A O 1
ATOM 2424 N N . ALA A 1 311 ? -2.015 -14.051 -4.924 1.00 94.38 311 ALA A N 1
ATOM 2425 C CA . ALA A 1 311 ? -0.916 -14.487 -4.059 1.00 94.38 311 ALA A CA 1
ATOM 2426 C C . ALA A 1 311 ? 0.469 -14.025 -4.555 1.00 94.38 311 ALA A C 1
ATOM 2428 O O . ALA A 1 311 ? 1.358 -13.789 -3.736 1.00 94.38 311 ALA A O 1
ATOM 2429 N N . ILE A 1 312 ? 0.640 -13.875 -5.874 1.00 90.31 312 ILE A N 1
ATOM 2430 C CA . ILE A 1 312 ? 1.912 -13.481 -6.497 1.00 90.31 312 ILE A CA 1
ATOM 2431 C C . ILE A 1 312 ? 2.237 -12.033 -6.127 1.00 90.31 312 ILE A C 1
ATOM 2433 O O . ILE A 1 312 ? 3.352 -11.735 -5.702 1.00 90.31 312 ILE A O 1
ATOM 2437 N N . SER A 1 313 ? 1.265 -11.126 -6.233 1.00 93.12 313 SER A N 1
ATOM 2438 C CA . SER A 1 313 ? 1.466 -9.733 -5.841 1.00 93.12 313 SER A CA 1
ATOM 2439 C C . SER A 1 313 ? 1.684 -9.581 -4.338 1.00 93.12 313 SER A C 1
ATOM 2441 O O . SER A 1 313 ? 2.537 -8.788 -3.931 1.00 93.12 313 SER A O 1
ATOM 2443 N N . TYR A 1 314 ? 1.003 -10.379 -3.504 1.00 97.00 314 TYR A N 1
ATOM 2444 C CA . TYR A 1 314 ? 1.260 -10.380 -2.062 1.00 97.00 314 TYR A CA 1
ATOM 2445 C C . TYR A 1 314 ? 2.701 -10.784 -1.730 1.00 97.00 314 TYR A C 1
ATOM 2447 O O . TYR A 1 314 ? 3.347 -10.086 -0.949 1.00 97.00 314 TYR A O 1
ATOM 2455 N N . GLU A 1 315 ? 3.237 -11.847 -2.337 1.00 94.81 315 GLU A N 1
ATOM 2456 C CA . GLU A 1 315 ? 4.613 -12.312 -2.092 1.00 94.81 315 GLU A CA 1
ATOM 2457 C C . GLU A 1 315 ? 5.646 -11.190 -2.311 1.00 94.81 315 GLU A C 1
ATOM 2459 O O . GLU A 1 315 ? 6.588 -11.023 -1.533 1.00 94.81 315 GLU A O 1
ATOM 2464 N N . GLN A 1 316 ? 5.424 -10.334 -3.311 1.00 92.38 316 GLN A N 1
ATOM 2465 C CA . GLN A 1 316 ? 6.329 -9.228 -3.630 1.00 92.38 316 GLN A CA 1
ATOM 2466 C C . GLN A 1 316 ? 6.312 -8.067 -2.623 1.00 92.38 316 GLN A C 1
ATOM 2468 O O . GLN A 1 316 ? 7.274 -7.283 -2.568 1.00 92.38 316 GLN A O 1
ATOM 2473 N N . VAL A 1 317 ? 5.231 -7.923 -1.852 1.00 96.25 317 VAL A N 1
ATOM 2474 C CA . VAL A 1 317 ? 5.046 -6.850 -0.856 1.00 96.25 317 VAL A CA 1
ATOM 2475 C C . VAL A 1 317 ? 5.059 -7.370 0.582 1.00 96.25 317 VAL A C 1
ATOM 2477 O O . VAL A 1 317 ? 5.141 -6.570 1.516 1.00 96.25 317 VAL A O 1
ATOM 2480 N N . GLN A 1 318 ? 5.040 -8.694 0.767 1.00 96.25 318 GLN A N 1
ATOM 2481 C CA . GLN A 1 318 ? 4.936 -9.384 2.051 1.00 96.25 318 GLN A CA 1
ATOM 2482 C C . GLN A 1 318 ? 5.951 -8.863 3.064 1.00 96.25 318 GLN A C 1
ATOM 2484 O O . GLN A 1 318 ? 5.568 -8.454 4.157 1.00 96.25 318 GLN A O 1
ATOM 2489 N N . PHE A 1 319 ? 7.233 -8.823 2.688 1.00 94.81 319 PHE A N 1
ATOM 2490 C CA . PHE A 1 319 ? 8.299 -8.374 3.584 1.00 94.81 319 PHE A CA 1
ATOM 2491 C C . PHE A 1 319 ? 8.038 -6.964 4.129 1.00 94.81 319 PHE A C 1
ATOM 2493 O O . PHE A 1 319 ? 8.174 -6.728 5.328 1.00 94.81 319 PHE A O 1
ATOM 2500 N N . ILE A 1 320 ? 7.624 -6.034 3.263 1.00 96.06 320 ILE A N 1
ATOM 2501 C CA . ILE A 1 320 ? 7.371 -4.645 3.656 1.00 96.06 320 ILE A CA 1
ATOM 2502 C C . ILE A 1 320 ? 6.172 -4.598 4.605 1.00 96.06 320 ILE A C 1
ATOM 2504 O O . ILE A 1 320 ? 6.309 -4.069 5.707 1.00 96.06 320 ILE A O 1
ATOM 2508 N N . LEU A 1 321 ? 5.041 -5.204 4.227 1.00 98.12 321 LEU A N 1
ATOM 2509 C CA . LEU A 1 321 ? 3.812 -5.183 5.027 1.00 98.12 321 LEU A CA 1
ATOM 2510 C C . LEU A 1 321 ? 3.985 -5.871 6.393 1.00 98.12 321 LEU A C 1
ATOM 2512 O O . LEU A 1 321 ? 3.569 -5.330 7.415 1.00 98.12 321 LEU A O 1
ATOM 2516 N N . GLU A 1 322 ? 4.648 -7.026 6.450 1.00 97.94 322 GLU A N 1
ATOM 2517 C CA . GLU A 1 322 ? 4.906 -7.725 7.714 1.00 97.94 322 GLU A CA 1
ATOM 2518 C C . GLU A 1 322 ? 5.908 -6.982 8.607 1.00 97.94 322 GLU A C 1
ATOM 2520 O O . GLU A 1 322 ? 5.765 -6.994 9.830 1.00 97.94 322 GLU A O 1
ATOM 2525 N N . SER A 1 323 ? 6.906 -6.305 8.025 1.00 96.94 323 SER A N 1
ATOM 2526 C CA . SER A 1 323 ? 7.928 -5.582 8.799 1.00 96.94 323 SER A CA 1
ATOM 2527 C C . SER A 1 323 ? 7.372 -4.382 9.570 1.00 96.94 323 SER A C 1
ATOM 2529 O O . SER A 1 323 ? 7.904 -4.031 10.633 1.00 96.94 323 SER A O 1
ATOM 2531 N N . ILE A 1 324 ? 6.311 -3.763 9.043 1.00 97.69 324 ILE A N 1
ATOM 2532 C CA . ILE A 1 324 ? 5.676 -2.584 9.632 1.00 97.69 324 ILE A CA 1
ATOM 2533 C C . ILE A 1 324 ? 4.512 -2.924 10.547 1.00 97.69 324 ILE A C 1
ATOM 2535 O O . ILE A 1 324 ? 4.099 -2.042 11.288 1.00 97.69 324 ILE A O 1
ATOM 2539 N N . ALA A 1 325 ? 3.989 -4.150 10.507 1.00 98.38 325 ALA A N 1
ATOM 2540 C CA . ALA A 1 325 ? 2.855 -4.575 11.317 1.00 98.38 325 ALA A CA 1
ATOM 2541 C C . ALA A 1 325 ? 3.202 -4.677 12.813 1.00 98.38 325 ALA A C 1
ATOM 2543 O O . ALA A 1 325 ? 4.358 -4.884 13.200 1.00 98.38 325 ALA A O 1
ATOM 2544 N N . ALA A 1 326 ? 2.176 -4.586 13.668 1.00 97.81 326 ALA A N 1
ATOM 2545 C CA . ALA A 1 326 ? 2.292 -4.999 15.068 1.00 97.81 326 ALA A CA 1
ATOM 2546 C C . ALA A 1 326 ? 2.751 -6.459 15.158 1.00 97.81 326 ALA A C 1
ATOM 2548 O O . ALA A 1 326 ? 2.567 -7.234 14.223 1.00 97.81 326 ALA A O 1
ATOM 2549 N N . LYS A 1 327 ? 3.317 -6.855 16.299 1.00 96.94 327 LYS A N 1
ATOM 2550 C CA . LYS A 1 327 ? 3.664 -8.253 16.575 1.00 96.94 327 LYS A CA 1
ATOM 2551 C C . LYS A 1 327 ? 2.841 -8.770 17.743 1.00 96.94 327 LYS A C 1
ATOM 2553 O O . LYS A 1 327 ? 2.663 -8.058 18.728 1.00 96.94 327 LYS A O 1
ATOM 2558 N N . ASP A 1 328 ? 2.360 -10.001 17.628 1.00 93.19 328 ASP A N 1
ATOM 2559 C CA . ASP A 1 328 ? 1.670 -10.680 18.718 1.00 93.19 328 ASP A CA 1
ATOM 2560 C C . ASP A 1 328 ? 2.647 -11.091 19.837 1.00 93.19 328 ASP A C 1
ATOM 2562 O O . ASP A 1 328 ? 3.868 -10.923 19.745 1.00 93.19 328 ASP A O 1
ATOM 2566 N N . LYS A 1 329 ? 2.108 -11.688 20.904 1.00 92.00 329 LYS A N 1
ATOM 2567 C CA . LYS A 1 329 ? 2.893 -12.190 22.045 1.00 92.00 329 LYS A CA 1
ATOM 2568 C C . LYS A 1 329 ? 3.947 -13.248 21.684 1.00 92.00 329 LYS A C 1
ATOM 2570 O O . LYS A 1 329 ? 4.851 -13.487 22.476 1.00 92.00 329 LYS A O 1
ATOM 2575 N N . ASN A 1 330 ? 3.832 -13.882 20.517 1.00 94.12 330 ASN A N 1
ATOM 2576 C CA . ASN A 1 330 ? 4.773 -14.877 20.005 1.00 94.12 330 ASN A CA 1
ATOM 2577 C C . ASN A 1 330 ? 5.756 -14.272 18.984 1.00 94.12 330 ASN A C 1
ATOM 2579 O O . ASN A 1 330 ? 6.545 -15.000 18.384 1.00 94.12 330 ASN A O 1
ATOM 2583 N N . GLY A 1 331 ? 5.710 -12.955 18.758 1.00 94.38 331 GLY A N 1
ATOM 2584 C CA . GLY A 1 331 ? 6.542 -12.255 17.785 1.00 94.38 331 GLY A CA 1
ATOM 2585 C C . GLY A 1 331 ? 6.063 -12.372 16.334 1.00 94.38 331 GLY A C 1
ATOM 2586 O O . GLY A 1 331 ? 6.776 -11.910 15.440 1.00 94.38 331 GLY A O 1
ATOM 2587 N N . LYS A 1 332 ? 4.885 -12.958 16.082 1.00 96.44 332 LYS A N 1
ATOM 2588 C CA . LYS A 1 332 ? 4.312 -13.093 14.737 1.00 96.44 332 LYS A CA 1
ATOM 2589 C C . LYS A 1 332 ? 3.708 -11.755 14.291 1.00 96.44 332 LYS A C 1
ATOM 2591 O O . LYS A 1 332 ? 2.992 -11.142 15.083 1.00 96.44 332 LYS A O 1
ATOM 2596 N N . PRO A 1 333 ? 3.957 -11.292 13.053 1.00 97.81 333 PRO A N 1
ATOM 2597 C CA . PRO A 1 333 ? 3.345 -10.065 12.559 1.00 97.81 333 PRO A CA 1
ATOM 2598 C C . PRO A 1 333 ? 1.816 -10.191 12.486 1.00 97.81 333 PRO A C 1
ATOM 2600 O O . PRO A 1 333 ? 1.277 -11.206 12.041 1.00 97.81 333 PRO A O 1
ATOM 2603 N N . CYS A 1 334 ? 1.115 -9.123 12.861 1.00 98.00 334 CYS A N 1
ATOM 2604 C CA . CYS A 1 334 ? -0.321 -8.912 12.675 1.00 98.00 334 CYS A CA 1
ATOM 2605 C C . CYS A 1 334 ? -0.624 -8.517 11.218 1.00 98.00 334 CYS A C 1
ATOM 2607 O O . CYS A 1 334 ? -1.308 -7.535 10.936 1.00 98.00 334 CYS A O 1
ATOM 2609 N N . CYS A 1 335 ? -0.044 -9.269 10.290 1.00 98.06 335 CYS A N 1
ATOM 2610 C CA . CYS A 1 335 ? -0.200 -9.139 8.855 1.00 98.06 335 CYS A CA 1
ATOM 2611 C C . CYS A 1 335 ? -0.059 -10.532 8.246 1.00 98.06 335 CYS A C 1
ATOM 2613 O O . CYS A 1 335 ? 0.817 -11.301 8.640 1.00 98.06 335 CYS A O 1
ATOM 2615 N N . GLY A 1 336 ? -0.929 -10.863 7.299 1.00 93.94 336 GLY A N 1
ATOM 2616 C CA . GLY A 1 336 ? -0.888 -12.135 6.592 1.00 93.94 336 GLY A CA 1
ATOM 2617 C C . GLY A 1 336 ? -1.814 -12.119 5.387 1.00 93.94 336 GLY A C 1
ATOM 2618 O O . GLY A 1 336 ? -2.828 -11.422 5.399 1.00 93.94 336 GLY A O 1
ATOM 2619 N N . TYR A 1 337 ? -1.464 -12.885 4.357 1.00 97.75 337 TYR A N 1
ATOM 2620 C CA . TYR A 1 337 ? -2.318 -13.064 3.189 1.00 97.75 337 TYR A CA 1
ATOM 2621 C C . TYR A 1 337 ? -3.699 -13.579 3.600 1.00 97.75 337 TYR A C 1
ATOM 2623 O O . TYR A 1 337 ? -3.807 -14.656 4.190 1.00 97.75 337 TYR A O 1
ATOM 2631 N N . ILE A 1 338 ? -4.747 -12.811 3.296 1.00 97.94 338 ILE A N 1
ATOM 2632 C CA . ILE A 1 338 ? -6.117 -13.200 3.627 1.00 97.94 338 ILE A CA 1
ATOM 2633 C C . ILE A 1 338 ? -6.623 -14.228 2.613 1.00 97.94 338 ILE A C 1
ATOM 2635 O O . ILE A 1 338 ? -6.922 -15.366 2.971 1.00 97.94 338 ILE A O 1
ATOM 2639 N N . SER A 1 339 ? -6.766 -13.814 1.353 1.00 97.50 339 SER A N 1
ATOM 2640 C CA . SER A 1 339 ? -7.201 -14.645 0.231 1.00 97.50 339 SER A CA 1
ATOM 2641 C C . SER A 1 339 ? -7.136 -13.847 -1.078 1.00 97.50 339 SER A C 1
ATOM 2643 O O . SER A 1 339 ? -6.691 -12.697 -1.101 1.00 97.50 339 SER A O 1
ATOM 2645 N N . ASN A 1 340 ? -7.630 -14.471 -2.149 1.00 96.81 340 ASN A N 1
ATOM 2646 C CA . ASN A 1 340 ? -7.797 -13.849 -3.454 1.00 96.81 340 ASN A CA 1
ATOM 2647 C C . ASN A 1 340 ? -8.828 -12.710 -3.430 1.00 96.81 340 ASN A C 1
ATOM 2649 O O . ASN A 1 340 ? -9.751 -12.686 -2.610 1.00 96.81 340 ASN A O 1
ATOM 2653 N N . GLY A 1 341 ? -8.721 -11.817 -4.415 1.00 97.00 341 GLY A N 1
ATOM 2654 C CA . GLY A 1 341 ? -9.745 -10.817 -4.698 1.00 97.00 341 GLY A CA 1
ATOM 2655 C C . GLY A 1 341 ? -9.882 -9.771 -3.594 1.00 97.00 341 GLY A C 1
ATOM 2656 O O . GLY A 1 341 ? -8.919 -9.344 -2.959 1.00 97.00 341 GLY A O 1
ATOM 2657 N N . SER A 1 342 ? -11.116 -9.357 -3.343 1.00 97.81 342 SER A N 1
ATOM 2658 C CA . SER A 1 342 ? -11.459 -8.291 -2.397 1.00 97.81 342 SER A CA 1
ATOM 2659 C C . SER A 1 342 ? -11.473 -8.682 -0.906 1.00 97.81 342 SER A C 1
ATOM 2661 O O . SER A 1 342 ? -11.974 -7.929 -0.062 1.00 97.81 342 SER A O 1
ATOM 2663 N N . SER A 1 343 ? -10.903 -9.836 -0.540 1.00 98.19 343 SER A N 1
ATOM 2664 C CA . SER A 1 343 ? -11.016 -10.404 0.810 1.00 98.19 343 SER A CA 1
ATOM 2665 C C . SER A 1 343 ? -10.421 -9.524 1.914 1.00 98.19 343 SER A C 1
ATOM 2667 O O . SER A 1 343 ? -10.957 -9.488 3.019 1.00 98.19 343 SER A O 1
ATOM 2669 N N . GLY A 1 344 ? -9.339 -8.793 1.636 1.00 98.31 344 GLY A N 1
ATOM 2670 C CA . GLY A 1 344 ? -8.680 -7.930 2.619 1.00 98.31 344 GLY A CA 1
ATOM 2671 C C . GLY A 1 344 ? -9.583 -6.797 3.111 1.00 98.31 344 GLY A C 1
ATOM 2672 O O . GLY A 1 344 ? -9.815 -6.639 4.313 1.00 98.31 344 GLY A O 1
ATOM 2673 N N . HIS A 1 345 ? -10.190 -6.065 2.174 1.00 98.50 345 HIS A N 1
ATOM 2674 C CA . HIS A 1 345 ? -11.189 -5.046 2.498 1.00 98.50 345 HIS A CA 1
ATOM 2675 C C . HIS A 1 345 ? -12.470 -5.639 3.094 1.00 98.50 345 HIS A C 1
ATOM 2677 O O . HIS A 1 345 ? -13.054 -5.019 3.982 1.00 98.50 345 HIS A O 1
ATOM 2683 N N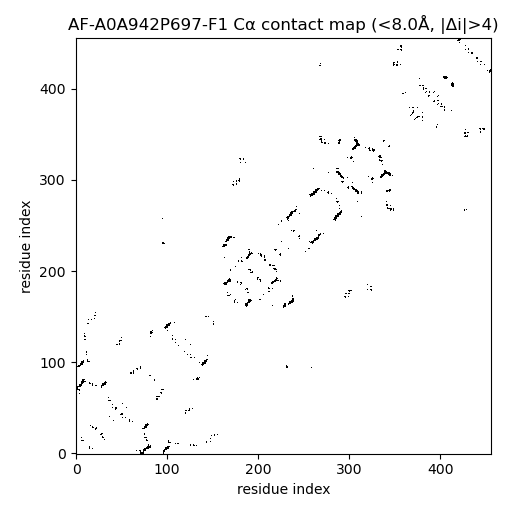 . PHE A 1 346 ? -12.883 -6.844 2.685 1.00 98.12 346 PHE A N 1
ATOM 2684 C CA . PHE A 1 346 ? -14.023 -7.523 3.307 1.00 98.12 346 PHE A CA 1
ATOM 2685 C C . PHE A 1 346 ? -13.769 -7.819 4.794 1.00 98.12 346 PHE A C 1
ATOM 2687 O O . PHE A 1 346 ? -14.593 -7.475 5.640 1.00 98.12 346 PHE A O 1
ATOM 2694 N N . VAL A 1 347 ? -12.605 -8.381 5.143 1.00 98.25 347 VAL A N 1
ATOM 2695 C CA . VAL A 1 347 ? -12.238 -8.639 6.547 1.00 98.25 347 VAL A CA 1
ATOM 2696 C C . VAL A 1 347 ? -12.174 -7.336 7.342 1.00 98.25 347 VAL A C 1
ATOM 2698 O O . VAL A 1 347 ? -12.702 -7.273 8.451 1.00 98.25 347 VAL A O 1
ATOM 2701 N N . LYS A 1 348 ? -11.611 -6.262 6.774 1.00 97.75 348 LYS A N 1
ATOM 2702 C CA . LYS A 1 348 ? -11.572 -4.954 7.446 1.00 97.75 348 LYS A CA 1
ATOM 2703 C C . LYS A 1 348 ? -12.956 -4.344 7.666 1.00 97.75 348 LYS A C 1
ATOM 2705 O O . LYS A 1 348 ? -13.197 -3.717 8.697 1.00 97.75 348 LYS A O 1
ATOM 2710 N N . MET A 1 349 ? -13.866 -4.521 6.713 1.00 97.12 349 MET A N 1
ATOM 2711 C CA . MET A 1 349 ? -15.259 -4.096 6.834 1.00 97.12 3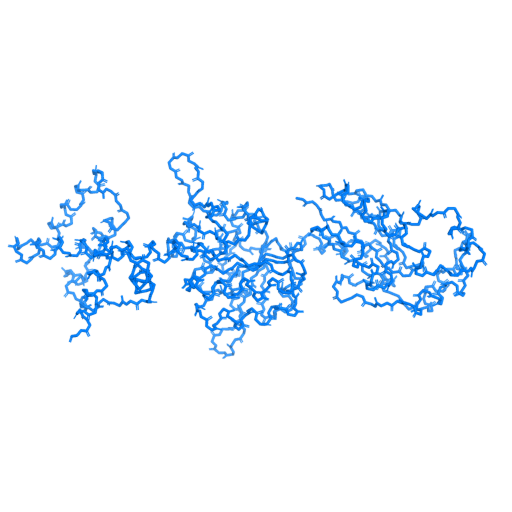49 MET A CA 1
ATOM 2712 C C . MET A 1 349 ? -15.935 -4.806 8.018 1.00 97.12 349 MET A C 1
ATOM 2714 O O . MET A 1 349 ? -16.548 -4.147 8.862 1.00 97.12 349 MET A O 1
ATOM 2718 N N . VAL A 1 350 ? -15.749 -6.125 8.136 1.00 97.25 350 VAL A N 1
ATOM 2719 C CA . VAL A 1 350 ? -16.272 -6.925 9.257 1.00 97.25 350 VAL A CA 1
ATOM 2720 C C . VAL A 1 350 ? -15.615 -6.532 10.583 1.00 97.25 350 VAL A C 1
ATOM 2722 O O . VAL A 1 350 ? -16.324 -6.348 11.567 1.00 97.25 350 VAL A O 1
ATOM 2725 N N . HIS A 1 351 ? -14.296 -6.313 10.610 1.00 97.19 351 HIS A N 1
ATOM 2726 C CA . HIS A 1 351 ? -13.574 -5.816 11.789 1.00 97.19 351 HIS A CA 1
ATOM 2727 C C . HIS A 1 351 ? -14.202 -4.529 12.347 1.00 97.19 351 HIS A C 1
ATOM 2729 O O . HIS A 1 351 ? -14.502 -4.466 13.534 1.00 97.19 351 HIS A O 1
ATOM 2735 N N . ASN A 1 352 ? -14.493 -3.543 11.491 1.00 95.81 352 ASN A N 1
ATOM 2736 C CA . ASN A 1 352 ? -15.143 -2.299 11.921 1.00 95.81 352 ASN A CA 1
ATOM 2737 C C . ASN A 1 352 ? -16.568 -2.523 12.465 1.00 95.81 352 ASN A C 1
ATOM 2739 O O . ASN A 1 352 ? -17.035 -1.768 13.312 1.00 95.81 352 ASN A O 1
ATOM 2743 N N . ALA A 1 353 ? -17.294 -3.528 11.972 1.00 95.75 353 ALA A N 1
ATOM 2744 C CA . ALA A 1 353 ? -18.634 -3.834 12.473 1.00 95.75 353 ALA A CA 1
ATOM 2745 C C . ALA A 1 353 ? -18.603 -4.559 13.827 1.00 95.75 353 ALA A C 1
ATOM 2747 O O . ALA A 1 353 ? -19.463 -4.304 14.670 1.00 95.75 353 ALA A O 1
ATOM 2748 N N . ILE A 1 354 ? -17.590 -5.400 14.059 1.00 97.12 354 ILE A N 1
ATOM 2749 C CA . ILE A 1 354 ? -17.302 -5.969 15.382 1.00 97.12 354 ILE A CA 1
ATOM 2750 C C . ILE A 1 354 ? -16.937 -4.844 16.358 1.00 97.12 354 ILE A C 1
ATOM 2752 O O . ILE A 1 354 ? -17.518 -4.779 17.436 1.00 97.12 354 ILE A O 1
ATOM 2756 N N . GLU A 1 355 ? -16.082 -3.900 15.947 1.00 96.19 355 GLU A N 1
ATOM 2757 C CA . GLU A 1 355 ? -15.753 -2.705 16.739 1.00 96.19 355 GLU A CA 1
ATOM 2758 C C . GLU A 1 355 ? -17.018 -1.921 17.128 1.00 96.19 355 GLU A C 1
ATOM 2760 O O . GLU A 1 355 ? -17.180 -1.538 18.284 1.00 96.19 355 GLU A O 1
ATOM 2765 N N . TYR A 1 356 ? -17.969 -1.738 16.202 1.00 95.69 356 TYR A N 1
ATOM 2766 C CA . TYR A 1 356 ? -19.239 -1.069 16.511 1.00 95.69 356 TYR A CA 1
ATOM 2767 C C . TYR A 1 356 ? -20.029 -1.805 17.593 1.00 95.69 356 TYR A C 1
ATOM 2769 O O . TYR A 1 356 ? -20.567 -1.152 18.487 1.00 95.69 356 TYR A O 1
ATOM 2777 N N . ALA A 1 357 ? -20.105 -3.134 17.511 1.00 96.94 357 ALA A N 1
ATOM 2778 C CA . ALA A 1 357 ? -20.807 -3.948 18.495 1.00 96.94 357 ALA A CA 1
ATOM 2779 C C . ALA A 1 357 ? -20.145 -3.878 19.879 1.00 96.94 357 ALA A C 1
ATOM 2781 O O . ALA A 1 357 ? -20.847 -3.724 20.875 1.00 96.94 357 ALA A O 1
ATOM 2782 N N . GLU A 1 358 ? -18.813 -3.930 19.950 1.00 96.94 358 GLU A N 1
ATOM 2783 C CA . GLU A 1 358 ? -18.080 -3.819 21.218 1.00 96.94 358 GLU A CA 1
ATOM 2784 C C . GLU A 1 358 ? -18.222 -2.430 21.849 1.00 96.94 358 GLU A C 1
ATOM 2786 O O . GLU A 1 358 ? -18.508 -2.323 23.042 1.00 96.94 358 GLU A O 1
ATOM 2791 N N . MET A 1 359 ? -18.104 -1.361 21.053 1.00 97.06 359 MET A N 1
ATOM 2792 C CA . MET A 1 359 ? -18.346 0.005 21.529 1.00 97.06 359 MET A CA 1
ATOM 2793 C C . MET A 1 359 ? -19.774 0.172 22.060 1.00 97.06 359 MET A C 1
ATOM 2795 O O . MET A 1 359 ? -19.970 0.781 23.110 1.00 97.06 359 MET A O 1
ATOM 2799 N N . GLN A 1 360 ? -20.766 -0.377 21.351 1.00 97.50 360 GLN A N 1
ATOM 2800 C CA . GLN A 1 360 ? -22.160 -0.317 21.780 1.00 97.50 360 GLN A CA 1
ATOM 2801 C C . GLN A 1 360 ? -22.363 -1.067 23.101 1.00 97.50 360 GLN A C 1
ATOM 2803 O O . GLN A 1 360 ? -22.974 -0.525 24.018 1.00 97.50 360 GLN A O 1
ATOM 2808 N N . LEU A 1 361 ? -21.794 -2.266 23.239 1.00 97.25 361 LEU A N 1
ATOM 2809 C CA . LEU A 1 361 ? -21.879 -3.043 24.474 1.00 97.25 361 LEU A CA 1
ATOM 2810 C C . LEU A 1 361 ? -21.272 -2.286 25.665 1.00 97.25 361 LEU A C 1
ATOM 2812 O O . LEU A 1 361 ? -21.884 -2.220 26.729 1.00 97.25 361 LEU A O 1
ATOM 2816 N N . LEU A 1 362 ? -20.095 -1.675 25.489 1.00 97.44 362 LEU A N 1
ATOM 2817 C CA . LEU A 1 362 ? -19.481 -0.843 26.529 1.00 97.44 362 LEU A CA 1
ATOM 2818 C C . LEU A 1 362 ? -20.360 0.363 26.883 1.00 97.44 362 LEU A C 1
ATOM 2820 O O . LEU A 1 362 ? -20.478 0.697 28.062 1.00 97.44 362 LEU A O 1
ATOM 2824 N N . SER A 1 363 ? -21.011 0.980 25.891 1.00 97.31 363 SER A N 1
ATOM 2825 C CA . SER A 1 363 ? -21.930 2.099 26.121 1.00 97.31 363 SER A CA 1
ATOM 2826 C C . SER A 1 363 ? -23.180 1.690 26.907 1.00 97.31 363 SER A C 1
ATOM 2828 O O . SER A 1 363 ? -23.577 2.412 27.812 1.00 97.31 363 SER A O 1
ATOM 2830 N N . GLU A 1 364 ? -23.748 0.509 26.644 1.00 97.88 364 GLU A N 1
ATOM 2831 C CA . GLU A 1 364 ? -24.912 -0.012 27.374 1.00 97.88 364 GLU A CA 1
ATOM 2832 C C . GLU A 1 364 ? -24.555 -0.361 28.820 1.00 97.88 364 GLU A C 1
ATOM 2834 O O . GLU A 1 364 ? -25.295 -0.040 29.747 1.00 97.88 364 GLU A O 1
ATOM 2839 N N . VAL A 1 365 ? -23.388 -0.975 29.039 1.00 97.88 365 VAL A N 1
ATOM 2840 C CA . VAL A 1 365 ? -22.898 -1.251 30.395 1.00 97.88 365 VAL A CA 1
ATOM 2841 C C . VAL A 1 365 ? -22.657 0.050 31.159 1.00 97.88 365 VAL A C 1
ATOM 2843 O O . VAL A 1 365 ? -23.039 0.154 32.326 1.00 97.88 365 VAL A O 1
ATOM 2846 N N . TYR A 1 366 ? -22.049 1.046 30.509 1.00 97.88 366 TYR A N 1
ATOM 2847 C CA . TYR A 1 366 ? -21.887 2.379 31.081 1.00 97.88 366 TYR A CA 1
ATOM 2848 C C . TYR A 1 366 ? -23.241 3.002 31.438 1.00 97.88 366 TYR A C 1
ATOM 2850 O O . TYR A 1 366 ? -23.394 3.477 32.560 1.00 97.88 366 TYR A O 1
ATOM 2858 N N . ASP A 1 367 ? -24.218 2.959 30.530 1.00 97.31 367 ASP A N 1
ATOM 2859 C CA . ASP A 1 367 ? -25.550 3.536 30.722 1.00 97.31 367 ASP A CA 1
ATOM 2860 C C . ASP A 1 367 ? -26.268 2.913 31.926 1.00 97.31 367 ASP A C 1
ATOM 2862 O O . ASP A 1 367 ? -26.714 3.630 32.820 1.00 97.31 367 ASP A O 1
ATOM 2866 N N . VAL A 1 368 ? -26.254 1.581 32.046 1.00 98.50 368 VAL A N 1
ATOM 2867 C CA . VAL A 1 368 ? -26.810 0.877 33.214 1.00 98.50 368 VAL A CA 1
ATOM 2868 C C . VAL A 1 368 ? -26.110 1.311 34.506 1.00 98.50 368 VAL A C 1
ATOM 2870 O O . VAL A 1 368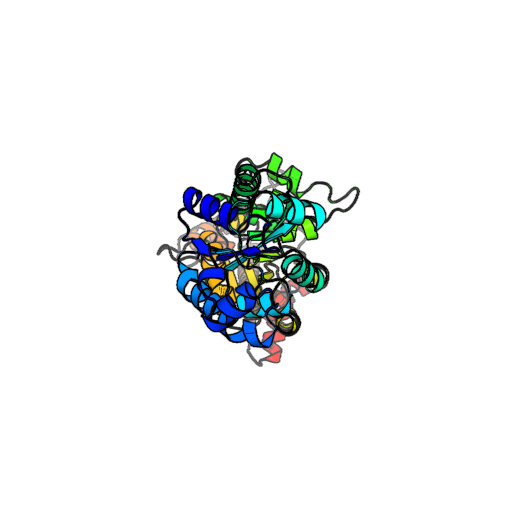 ? -26.762 1.617 35.504 1.00 98.50 368 VAL A O 1
ATOM 2873 N N . MET A 1 369 ? -24.777 1.376 34.522 1.00 98.44 369 MET A N 1
ATOM 2874 C CA . MET A 1 369 ? -24.053 1.806 35.723 1.00 98.44 369 MET A CA 1
ATOM 2875 C C . MET A 1 369 ? -24.323 3.275 36.074 1.00 98.44 369 MET A C 1
ATOM 2877 O O . MET A 1 369 ? -24.431 3.630 37.251 1.00 98.44 369 MET A O 1
ATOM 2881 N N . ARG A 1 370 ? -24.434 4.139 35.065 1.00 97.06 370 ARG A N 1
ATOM 2882 C CA . ARG A 1 370 ? -24.618 5.578 35.235 1.00 97.06 370 ARG A CA 1
ATOM 2883 C C . ARG A 1 370 ? -26.039 5.919 35.666 1.00 97.06 370 ARG A C 1
ATOM 2885 O O . ARG A 1 370 ? -26.206 6.641 36.645 1.00 97.06 370 ARG A O 1
ATOM 2892 N N . ASN A 1 371 ? -27.035 5.384 34.968 1.00 96.75 371 ASN A N 1
ATOM 2893 C CA . ASN A 1 371 ? -28.431 5.794 35.082 1.00 96.75 371 ASN A CA 1
ATOM 2894 C C . ASN A 1 371 ? -29.257 4.872 35.986 1.00 96.75 371 ASN A C 1
ATOM 2896 O O . ASN A 1 371 ? -30.081 5.366 36.752 1.00 96.75 371 ASN A O 1
ATOM 2900 N N . GLU A 1 372 ? -28.998 3.564 36.006 1.00 97.75 372 GLU A N 1
ATOM 2901 C CA . GLU A 1 372 ? -29.739 2.643 36.886 1.00 97.75 372 GLU A CA 1
ATOM 2902 C C . GLU A 1 372 ? -29.059 2.494 38.253 1.00 97.75 372 GLU A C 1
ATOM 2904 O O . GLU A 1 372 ? -29.719 2.515 39.293 1.00 97.75 372 GLU A O 1
ATOM 2909 N N . LEU A 1 373 ? -27.724 2.394 38.278 1.00 98.12 373 LEU A N 1
ATOM 2910 C CA . LEU A 1 373 ? -26.954 2.250 39.524 1.00 98.12 373 LEU A CA 1
ATOM 2911 C C . LEU A 1 373 ? -26.471 3.583 40.114 1.00 98.12 373 LEU A C 1
ATOM 2913 O O . LEU A 1 373 ? -25.899 3.589 41.206 1.00 98.12 373 LEU A O 1
ATOM 2917 N N . GLN A 1 374 ? -26.705 4.704 39.421 1.00 97.81 374 GLN A N 1
ATOM 2918 C CA . GLN A 1 374 ? -26.370 6.060 39.881 1.00 97.81 374 GLN A CA 1
ATOM 2919 C C . GLN A 1 374 ? -24.876 6.240 40.220 1.00 97.81 374 GLN A C 1
ATOM 2921 O O . GLN A 1 374 ? -24.502 6.986 41.129 1.00 97.81 374 GLN A O 1
ATOM 2926 N N . MET A 1 375 ? -23.993 5.542 39.499 1.00 97.94 375 MET A N 1
ATOM 2927 C CA . MET A 1 375 ? -22.548 5.615 39.715 1.00 97.94 375 MET A CA 1
ATOM 2928 C C . MET A 1 375 ? -21.941 6.877 39.080 1.00 97.94 375 MET A C 1
ATOM 2930 O O . MET A 1 375 ? -22.381 7.366 38.035 1.00 97.94 375 MET A O 1
ATOM 2934 N N . SER A 1 376 ? -20.887 7.418 39.698 1.00 95.69 376 SER A N 1
ATOM 2935 C CA . SER A 1 376 ? -20.071 8.476 39.088 1.00 95.69 376 SER A CA 1
ATOM 2936 C C . SER A 1 376 ? -19.134 7.905 38.020 1.00 95.69 376 SER A C 1
ATOM 2938 O O . SER A 1 376 ? -18.762 6.733 38.082 1.00 95.69 376 SER A O 1
ATOM 2940 N N . THR A 1 377 ? -18.686 8.734 37.072 1.00 96.38 377 THR A N 1
ATOM 2941 C CA . THR A 1 377 ? -17.718 8.307 36.043 1.00 96.38 377 THR A CA 1
ATOM 2942 C C . THR A 1 377 ? -16.424 7.764 36.661 1.00 96.38 377 THR A C 1
ATOM 2944 O O . THR A 1 377 ? -15.911 6.747 36.205 1.00 96.38 377 THR A O 1
ATOM 2947 N N . ASP A 1 378 ? -15.952 8.363 37.762 1.00 95.50 378 ASP A N 1
ATOM 2948 C CA . ASP A 1 378 ? -14.778 7.900 38.517 1.00 95.50 378 ASP A CA 1
ATOM 2949 C C . ASP A 1 378 ? -15.000 6.500 39.144 1.00 95.50 378 ASP A C 1
ATOM 2951 O O . ASP A 1 378 ? -14.090 5.661 39.162 1.00 95.50 378 ASP A O 1
ATOM 2955 N N . ALA A 1 379 ? -16.214 6.208 39.629 1.00 97.75 379 ALA A N 1
ATOM 2956 C CA . ALA A 1 379 ? -16.563 4.892 40.167 1.00 97.75 379 ALA A CA 1
ATOM 2957 C C . ALA A 1 379 ? -16.659 3.832 39.058 1.00 97.75 379 ALA A C 1
ATOM 2959 O O . ALA A 1 379 ? -16.123 2.734 39.213 1.00 97.75 379 ALA A O 1
ATOM 2960 N N . ILE A 1 380 ? -17.273 4.173 37.921 1.00 98.25 380 ILE A N 1
ATOM 2961 C CA . ILE A 1 380 ? -17.359 3.286 36.749 1.00 98.25 380 ILE A CA 1
ATOM 2962 C C . ILE A 1 380 ? -15.957 2.981 36.211 1.00 98.25 380 ILE A C 1
ATOM 2964 O O . ILE A 1 380 ? -15.611 1.818 36.012 1.00 98.25 380 ILE A O 1
ATOM 2968 N N . ALA A 1 381 ? -15.099 4.000 36.082 1.00 97.94 381 ALA A N 1
ATOM 2969 C CA . ALA A 1 381 ? -13.709 3.826 35.665 1.00 97.94 381 ALA A CA 1
ATOM 2970 C C . ALA A 1 381 ? -12.945 2.867 36.590 1.00 97.94 381 ALA A C 1
ATOM 2972 O O . ALA A 1 381 ? -12.106 2.097 36.132 1.00 97.94 381 ALA A O 1
ATOM 2973 N N . THR A 1 382 ? -13.244 2.875 37.893 1.00 98.25 382 THR A N 1
ATOM 2974 C CA . THR A 1 382 ? -12.635 1.944 38.855 1.00 98.25 382 THR A CA 1
ATOM 2975 C C . THR A 1 382 ? -13.058 0.497 38.595 1.00 98.25 382 THR A C 1
ATOM 2977 O O . THR A 1 382 ? -12.209 -0.393 38.634 1.00 98.25 382 THR A O 1
ATOM 2980 N N . VAL A 1 383 ? -14.333 0.250 38.279 1.00 98.25 383 VAL A N 1
ATOM 2981 C CA . VAL A 1 383 ? -14.820 -1.089 37.901 1.00 98.25 383 VAL A CA 1
ATOM 2982 C C . VAL A 1 383 ? -14.178 -1.548 36.592 1.00 98.25 383 VAL A C 1
ATOM 2984 O O . VAL A 1 383 ? -13.631 -2.647 36.527 1.00 98.25 383 VAL A O 1
ATOM 2987 N N . PHE A 1 384 ? -14.153 -0.690 35.572 1.00 98.25 384 PHE A N 1
ATOM 2988 C CA . PHE A 1 384 ? -13.537 -1.025 34.286 1.00 98.25 384 PHE A CA 1
ATOM 2989 C C . PHE A 1 384 ? -12.033 -1.289 34.412 1.00 98.25 384 PHE A C 1
ATOM 2991 O O . PHE A 1 384 ? -11.527 -2.217 33.788 1.00 98.25 384 PHE A O 1
ATOM 2998 N N . LYS A 1 385 ? -11.318 -0.575 35.295 1.00 98.19 385 LYS A N 1
ATOM 2999 C CA . LYS A 1 385 ? -9.914 -0.883 35.627 1.00 98.19 385 LYS A CA 1
ATOM 3000 C C . LYS A 1 385 ? -9.730 -2.278 36.212 1.00 98.19 385 LYS A C 1
ATOM 3002 O O . LYS A 1 385 ? -8.727 -2.916 35.909 1.00 98.19 385 LYS A O 1
ATOM 3007 N N . GLN A 1 386 ? -10.665 -2.751 37.035 1.00 97.94 386 GLN A N 1
ATOM 3008 C CA . GLN A 1 386 ? -10.618 -4.114 37.570 1.00 97.94 386 GLN A CA 1
ATOM 3009 C C . GLN A 1 386 ? -10.850 -5.143 36.461 1.00 97.94 386 GLN A C 1
ATOM 3011 O O . GLN A 1 386 ? -10.120 -6.125 36.380 1.00 97.94 386 GLN A O 1
ATOM 3016 N N . TRP A 1 387 ? -11.812 -4.900 35.567 1.00 97.88 387 TRP A N 1
ATOM 3017 C CA . TRP A 1 387 ? -12.059 -5.773 34.414 1.00 97.88 387 TRP A CA 1
ATOM 3018 C C . TRP A 1 387 ? -10.888 -5.797 33.433 1.00 97.88 387 TRP A C 1
ATOM 3020 O O . TRP A 1 387 ? -10.566 -6.842 32.881 1.00 97.88 387 TRP A O 1
ATOM 3030 N N . ASN A 1 388 ? -10.174 -4.682 33.281 1.00 96.25 388 ASN A N 1
ATOM 3031 C CA . ASN A 1 388 ? -8.997 -4.623 32.420 1.00 96.25 388 ASN A CA 1
ATOM 3032 C C . ASN A 1 388 ? -7.809 -5.459 32.938 1.00 96.25 388 ASN A C 1
ATOM 3034 O O . ASN A 1 388 ? -6.806 -5.589 32.244 1.00 96.25 388 ASN A O 1
ATOM 3038 N N . GLN A 1 389 ? -7.905 -6.017 34.150 1.00 96.62 389 GLN A N 1
ATOM 3039 C CA . GLN A 1 389 ? -6.931 -6.952 34.723 1.00 96.62 389 GLN A CA 1
ATOM 3040 C C . GLN A 1 389 ? -7.345 -8.426 34.566 1.00 96.62 389 GLN A C 1
ATOM 3042 O O . GLN A 1 389 ? -6.620 -9.310 35.027 1.00 96.62 389 GLN A O 1
ATOM 3047 N N . THR A 1 390 ? -8.494 -8.705 33.945 1.00 96.50 390 THR A N 1
ATOM 3048 C CA . THR A 1 390 ? -9.001 -10.063 33.692 1.00 96.50 390 THR A CA 1
ATOM 3049 C C . THR A 1 390 ? -8.916 -10.414 32.202 1.00 96.50 390 THR A C 1
ATOM 3051 O O . THR A 1 390 ? -8.271 -9.718 31.417 1.00 96.50 390 THR A O 1
ATOM 3054 N N . GLU A 1 391 ? -9.579 -11.493 31.781 1.00 93.44 391 GLU A N 1
ATOM 3055 C CA . GLU A 1 391 ? -9.735 -11.865 30.372 1.00 93.44 391 GLU A CA 1
ATOM 3056 C C . GLU A 1 391 ? -10.466 -10.823 29.504 1.00 93.44 391 GLU A C 1
ATOM 3058 O O . GLU A 1 391 ? -10.450 -10.948 28.283 1.00 93.44 391 GLU A O 1
ATOM 3063 N N . LEU A 1 392 ? -11.085 -9.800 30.108 1.00 93.94 392 LEU A N 1
ATOM 3064 C CA . LEU A 1 392 ? -11.764 -8.706 29.402 1.00 93.94 392 LEU A CA 1
ATOM 3065 C C . LEU A 1 392 ? -10.814 -7.580 28.955 1.00 93.94 392 LEU A C 1
ATOM 3067 O O . LEU A 1 392 ? -11.273 -6.601 28.359 1.00 93.94 392 LEU A O 1
ATOM 3071 N N . ASN A 1 393 ? -9.510 -7.693 29.240 1.00 94.06 393 ASN A N 1
ATOM 3072 C CA . ASN A 1 393 ? -8.510 -6.722 28.797 1.00 94.06 393 ASN A CA 1
ATOM 3073 C C . ASN A 1 393 ? -8.596 -6.487 27.280 1.00 94.06 393 ASN A C 1
ATOM 3075 O O . ASN A 1 393 ? -8.504 -7.420 26.479 1.00 94.06 393 ASN A O 1
ATOM 3079 N N . SER A 1 394 ? -8.779 -5.226 26.891 1.00 93.94 394 SER A N 1
ATOM 3080 C CA . SER A 1 394 ? -8.879 -4.819 25.491 1.00 93.94 394 SER A CA 1
ATOM 3081 C C . SER A 1 394 ? -8.579 -3.333 25.326 1.00 93.94 394 SER A C 1
ATOM 3083 O O . SER A 1 394 ? -8.785 -2.535 26.240 1.00 93.94 394 SER A O 1
ATOM 3085 N N . TYR A 1 395 ? -8.157 -2.945 24.122 1.00 93.19 395 TYR A N 1
ATOM 3086 C CA . TYR A 1 395 ? -7.894 -1.543 23.793 1.00 93.19 395 TYR A CA 1
ATOM 3087 C C . TYR A 1 395 ? -9.131 -0.649 23.986 1.00 93.19 395 TYR A C 1
ATOM 3089 O O . TYR A 1 395 ? -9.015 0.440 24.541 1.00 93.19 395 TYR A O 1
ATOM 3097 N N . LEU A 1 396 ? -10.324 -1.107 23.575 1.00 96.38 396 LEU A N 1
ATOM 3098 C CA . LEU A 1 396 ? -11.559 -0.331 23.745 1.00 96.38 396 LEU A CA 1
ATOM 3099 C C . LEU A 1 396 ? -11.899 -0.114 25.225 1.00 96.38 396 LEU A C 1
ATOM 3101 O O . LEU A 1 396 ? -12.337 0.975 25.597 1.00 96.38 396 LEU A O 1
ATOM 3105 N N . LEU A 1 397 ? -11.660 -1.111 26.080 1.00 97.25 397 LEU A N 1
ATOM 3106 C CA . LEU A 1 397 ? -11.850 -0.963 27.521 1.00 97.25 397 LEU A CA 1
ATOM 3107 C C . LEU A 1 397 ? -10.836 0.024 28.121 1.00 97.25 397 LEU A C 1
ATOM 3109 O O . LEU A 1 397 ? -11.228 0.882 28.911 1.00 97.25 397 LEU A O 1
ATOM 3113 N N . GLU A 1 398 ? -9.567 -0.048 27.708 1.00 96.00 398 GLU A N 1
ATOM 3114 C CA . GLU A 1 398 ? -8.506 0.875 28.139 1.00 96.00 398 GLU A CA 1
ATOM 3115 C C . GLU A 1 398 ? -8.842 2.331 27.816 1.00 96.00 398 GLU A C 1
ATOM 3117 O O . GLU A 1 398 ? -8.879 3.167 28.718 1.00 96.00 398 GLU A O 1
ATOM 3122 N N . ILE A 1 399 ? -9.196 2.634 26.565 1.00 95.75 399 ILE A N 1
ATOM 3123 C CA . ILE A 1 399 ? -9.557 4.010 26.199 1.00 95.75 399 ILE A CA 1
ATOM 3124 C C . ILE A 1 399 ? -10.865 4.459 26.860 1.00 95.75 399 ILE A C 1
ATOM 3126 O O . ILE A 1 399 ? -11.027 5.642 27.145 1.00 95.75 399 ILE A O 1
ATOM 3130 N N . THR A 1 400 ? -11.798 3.542 27.147 1.00 97.81 400 THR A N 1
ATOM 3131 C CA . THR A 1 400 ? -13.041 3.882 27.860 1.00 97.81 400 THR A CA 1
ATOM 3132 C C . THR A 1 400 ? -12.740 4.330 29.288 1.00 97.81 400 THR A C 1
ATOM 3134 O O . THR A 1 400 ? -13.332 5.296 29.770 1.00 97.81 400 THR A O 1
ATOM 3137 N N . ILE A 1 401 ? -11.783 3.680 29.957 1.00 97.75 401 ILE A N 1
ATOM 3138 C CA . ILE A 1 401 ? -11.297 4.103 31.274 1.00 97.75 401 ILE A CA 1
ATOM 3139 C C . ILE A 1 401 ? -10.728 5.523 31.193 1.00 97.75 401 ILE A C 1
ATOM 3141 O O . ILE A 1 401 ? -11.118 6.373 31.994 1.00 97.75 401 ILE A O 1
ATOM 3145 N N . ASP A 1 402 ? -9.857 5.797 30.221 1.00 96.88 402 ASP A N 1
ATOM 3146 C CA . ASP A 1 402 ? -9.237 7.117 30.059 1.00 96.88 402 ASP A CA 1
ATOM 3147 C C . ASP A 1 402 ? -10.280 8.212 29.762 1.00 96.88 402 ASP A C 1
ATOM 3149 O O . ASP A 1 402 ? -10.242 9.297 30.354 1.00 96.88 402 ASP A O 1
ATOM 3153 N N . ILE A 1 403 ? -11.275 7.914 28.916 1.00 97.12 403 ILE A N 1
ATOM 3154 C CA . ILE A 1 403 ? -12.395 8.816 28.604 1.00 97.12 403 ILE A CA 1
ATOM 3155 C C . ILE A 1 403 ? -13.184 9.167 29.872 1.00 97.12 403 ILE A C 1
ATOM 3157 O O . ILE A 1 403 ? -13.415 10.346 30.140 1.00 97.12 403 ILE A O 1
ATOM 3161 N N . LEU A 1 404 ? -13.552 8.174 30.690 1.00 97.25 404 LEU A N 1
ATOM 3162 C CA . LEU A 1 404 ? -14.325 8.389 31.923 1.00 97.25 404 LEU A CA 1
ATOM 3163 C C . LEU A 1 404 ? -13.599 9.276 32.946 1.00 97.25 404 LEU A C 1
ATOM 3165 O O . LEU A 1 404 ? -14.247 9.958 33.747 1.00 97.25 404 LEU A O 1
ATOM 3169 N N . GLN A 1 405 ? -12.264 9.266 32.920 1.00 96.19 405 GLN A N 1
ATOM 3170 C CA . GLN A 1 405 ? -11.412 10.052 33.812 1.00 96.19 405 GLN A CA 1
ATOM 3171 C C . GLN A 1 405 ? -11.044 11.433 33.255 1.00 96.19 405 GLN A C 1
ATOM 3173 O O . GLN A 1 405 ? -10.481 12.255 33.984 1.00 96.19 405 GLN A O 1
ATOM 3178 N N . THR A 1 406 ? -11.352 11.710 31.987 1.00 96.69 406 THR A N 1
ATOM 3179 C CA . THR A 1 406 ? -11.023 12.985 31.350 1.00 96.69 406 THR A CA 1
ATOM 3180 C C . THR A 1 406 ? -11.942 14.091 31.868 1.00 96.69 406 THR A C 1
ATOM 3182 O O . THR A 1 406 ? -13.170 13.974 31.836 1.00 96.69 406 THR A O 1
ATOM 3185 N N . LYS A 1 407 ? -11.344 15.187 32.355 1.00 95.25 407 LYS A N 1
ATOM 3186 C CA . LYS A 1 407 ? -12.064 16.323 32.948 1.00 95.25 407 LYS A CA 1
ATOM 3187 C C . LYS A 1 407 ? -11.786 17.625 32.203 1.00 95.25 407 LYS A C 1
ATOM 3189 O O . LYS A 1 407 ? -10.655 17.889 31.808 1.00 95.25 407 LYS A O 1
ATOM 3194 N N . GLU A 1 408 ? -12.806 18.468 32.095 1.00 94.75 408 GLU A N 1
ATOM 3195 C CA . GLU A 1 408 ? -12.714 19.841 31.600 1.00 94.75 408 GLU A CA 1
ATOM 3196 C C . GLU A 1 408 ? -13.355 20.785 32.626 1.00 94.75 408 GLU A C 1
ATOM 3198 O O . GLU A 1 408 ? -14.538 20.658 32.940 1.00 94.75 408 GLU A O 1
ATOM 3203 N N . ASN A 1 409 ? -12.580 21.741 33.152 1.00 92.88 409 ASN A N 1
ATOM 3204 C CA . ASN A 1 409 ? -12.999 22.645 34.236 1.00 92.88 409 ASN A CA 1
ATOM 3205 C C . ASN A 1 409 ? -13.488 21.904 35.500 1.00 92.88 409 ASN A C 1
ATOM 3207 O O . ASN A 1 409 ? -14.452 22.316 36.133 1.00 92.88 409 ASN A O 1
ATOM 3211 N N . ASN A 1 410 ? -12.800 20.816 35.875 1.00 89.88 410 ASN A N 1
ATOM 3212 C CA . ASN A 1 410 ? -13.134 19.905 36.986 1.00 89.88 410 ASN A CA 1
ATOM 3213 C C . ASN A 1 410 ? -14.437 19.097 36.832 1.00 89.88 410 ASN A C 1
ATOM 3215 O O . ASN A 1 410 ? -14.775 18.329 37.732 1.00 89.88 410 ASN A O 1
ATOM 3219 N N . GLU A 1 411 ? -15.120 19.199 35.696 1.00 91.38 411 GLU A N 1
ATOM 3220 C CA . GLU A 1 411 ? -16.292 18.388 35.354 1.00 91.38 411 GLU A CA 1
ATOM 3221 C C . GLU A 1 411 ? -15.895 17.270 34.389 1.00 91.38 411 GLU A C 1
ATOM 3223 O O . GLU A 1 411 ? -14.890 17.394 33.688 1.00 91.38 411 GLU A O 1
ATOM 3228 N N . SER A 1 412 ? -16.657 16.173 34.343 1.00 93.31 412 SER A N 1
ATOM 3229 C CA . SER A 1 412 ? -16.403 15.121 33.354 1.00 93.31 412 SER A CA 1
ATOM 3230 C C . SER A 1 412 ? -16.583 15.690 31.949 1.00 93.31 412 SER A C 1
ATOM 3232 O O . SER A 1 412 ? -17.620 16.278 31.646 1.00 93.31 412 SER A O 1
ATOM 3234 N N . LEU A 1 413 ? -15.578 15.520 31.085 1.00 95.81 413 LEU A N 1
ATOM 3235 C CA . LEU A 1 413 ? -15.700 15.927 29.685 1.00 95.81 413 LEU A CA 1
ATOM 3236 C C . LEU A 1 413 ? -16.795 15.119 28.980 1.00 95.81 413 LEU A C 1
ATOM 3238 O O . LEU A 1 413 ? -17.489 15.661 28.127 1.00 95.81 413 LEU A O 1
ATOM 3242 N N . LEU A 1 414 ? -16.971 13.849 29.361 1.00 94.94 414 LEU A N 1
ATOM 3243 C CA . LEU A 1 414 ? -17.969 12.960 28.771 1.00 94.94 414 LEU A CA 1
ATOM 3244 C C . LEU A 1 414 ? -19.387 13.536 28.879 1.00 94.94 414 LEU A C 1
ATOM 3246 O O . LEU A 1 414 ? -20.119 13.510 27.897 1.00 94.94 414 LEU A O 1
ATOM 3250 N N . ASP A 1 415 ? -19.727 14.141 30.021 1.00 93.25 415 ASP A N 1
ATOM 3251 C CA . ASP A 1 415 ? -21.045 14.747 30.268 1.00 93.25 415 ASP A CA 1
ATOM 3252 C C . ASP A 1 415 ? -21.318 15.984 29.374 1.00 93.25 415 ASP A C 1
ATOM 3254 O O . ASP A 1 415 ? -22.440 16.486 29.327 1.00 93.25 415 ASP A O 1
ATOM 3258 N N . LYS A 1 416 ? -20.302 16.501 28.669 1.00 94.38 416 LYS A N 1
ATOM 3259 C CA . LYS A 1 416 ? -20.400 17.662 27.766 1.00 94.38 416 LYS A CA 1
ATOM 3260 C C . LYS A 1 416 ? -20.420 17.283 26.286 1.00 94.38 416 LYS A C 1
ATOM 3262 O O . LYS A 1 416 ? -20.607 18.156 25.437 1.00 94.38 416 LYS A O 1
ATOM 3267 N N . ILE A 1 417 ? -20.170 16.017 25.959 1.00 95.50 417 ILE A N 1
ATOM 3268 C CA . ILE A 1 417 ? -20.136 15.545 24.575 1.00 95.50 417 ILE A CA 1
ATOM 3269 C C . ILE A 1 417 ? -21.573 15.347 24.099 1.00 95.50 417 ILE A C 1
ATOM 3271 O O . ILE A 1 417 ? -22.359 14.670 24.752 1.00 95.50 417 ILE A O 1
ATOM 3275 N N . LEU A 1 418 ? -21.903 15.925 22.942 1.00 96.06 418 LEU A N 1
ATOM 3276 C CA . LEU A 1 418 ? -23.176 15.665 22.277 1.00 96.06 418 LEU A CA 1
ATOM 3277 C C . LEU A 1 418 ? -23.283 14.170 21.949 1.00 96.06 418 LEU A C 1
ATOM 3279 O O . LEU A 1 418 ? -22.412 13.609 21.281 1.00 96.06 418 LEU A O 1
ATOM 3283 N N . ASP A 1 419 ? -24.369 13.551 22.381 1.00 94.12 419 ASP A N 1
ATOM 3284 C CA . ASP A 1 419 ? -24.668 12.124 22.307 1.00 94.12 419 ASP A CA 1
ATOM 3285 C C . ASP A 1 419 ? -25.126 11.679 20.910 1.00 94.12 419 ASP A C 1
ATOM 3287 O O . ASP A 1 419 ? -26.055 10.899 20.766 1.00 94.12 419 ASP A O 1
ATOM 3291 N N . VAL A 1 420 ? -24.440 12.142 19.860 1.00 94.00 420 VAL A N 1
ATOM 3292 C CA . VAL A 1 420 ? -24.733 11.798 18.461 1.00 94.00 420 VAL A CA 1
ATOM 3293 C C . VAL A 1 420 ? -23.591 10.963 17.880 1.00 94.00 420 VAL A C 1
ATOM 3295 O O . VAL A 1 420 ? -22.515 11.462 17.532 1.00 94.00 420 VAL A O 1
ATOM 3298 N N . GLY A 1 421 ? -23.831 9.661 17.732 1.00 87.12 421 GLY A N 1
ATOM 3299 C CA . GLY A 1 421 ? -22.876 8.707 17.179 1.00 87.12 421 GLY A CA 1
ATOM 3300 C C . GLY A 1 421 ? -22.781 8.779 15.653 1.00 87.12 421 GLY A C 1
ATOM 3301 O O . GLY A 1 421 ? -23.651 8.290 14.937 1.00 87.12 421 GLY A O 1
ATOM 3302 N N . SER A 1 422 ? -21.677 9.308 15.121 1.00 86.31 422 SER A N 1
ATOM 3303 C CA . SER A 1 422 ? -21.436 9.290 13.668 1.00 86.31 422 SER A CA 1
ATOM 3304 C C . SER A 1 422 ? -21.094 7.885 13.131 1.00 86.31 422 SER A C 1
ATOM 3306 O O . SER A 1 422 ? -20.616 7.003 13.856 1.00 86.31 422 SER A O 1
ATOM 3308 N N . SER A 1 423 ? -21.309 7.676 11.826 1.00 83.62 423 SER A N 1
ATOM 3309 C CA . SER A 1 423 ? -20.856 6.490 11.091 1.00 83.62 423 SER A CA 1
ATOM 3310 C C . SER A 1 423 ? -20.255 6.879 9.741 1.00 83.62 423 SER A C 1
ATOM 3312 O O . SER A 1 423 ? -20.762 7.761 9.054 1.00 83.62 423 SER A O 1
ATOM 3314 N N . LYS A 1 424 ? -19.175 6.193 9.348 1.00 82.25 424 LYS A N 1
ATOM 3315 C CA . LYS A 1 424 ? -18.477 6.389 8.064 1.00 82.25 424 LYS A CA 1
ATOM 3316 C C . LYS A 1 424 ? -18.859 5.347 6.997 1.00 82.25 424 LYS A C 1
ATOM 3318 O O . LYS A 1 424 ? -18.163 5.221 5.998 1.00 82.25 424 LYS A O 1
ATOM 3323 N N . GLY A 1 425 ? -19.928 4.575 7.219 1.00 85.12 425 GLY A N 1
ATOM 3324 C CA . GLY A 1 425 ? -20.490 3.624 6.246 1.00 85.12 425 GLY A CA 1
ATOM 3325 C C . GLY A 1 425 ? -19.967 2.183 6.326 1.00 85.12 425 GLY A C 1
ATOM 3326 O O . GLY A 1 425 ? -20.697 1.255 6.004 1.00 85.12 425 GLY A O 1
ATOM 3327 N N . THR A 1 426 ? -18.760 1.938 6.839 1.00 87.38 426 THR A N 1
ATOM 3328 C CA . THR A 1 426 ? -18.203 0.569 6.916 1.00 87.38 426 THR A CA 1
ATOM 3329 C C . THR A 1 426 ? -19.049 -0.395 7.754 1.00 87.38 426 THR A C 1
ATOM 3331 O O . THR A 1 426 ? -19.211 -1.553 7.374 1.00 87.38 426 THR A O 1
ATOM 3334 N N . GLY A 1 427 ? -19.639 0.083 8.855 1.00 89.00 427 GLY A N 1
ATOM 3335 C CA . GLY A 1 427 ? -20.555 -0.712 9.680 1.00 89.00 427 GLY A CA 1
ATOM 3336 C C . GLY A 1 427 ? -21.852 -1.086 8.951 1.00 89.00 427 GLY A C 1
ATOM 3337 O O . GLY A 1 427 ? -22.300 -2.228 9.046 1.00 89.00 427 GLY A O 1
ATOM 3338 N N . SER A 1 428 ? -22.428 -0.166 8.166 1.00 93.31 428 SER A N 1
ATOM 3339 C CA . SER A 1 428 ? -23.649 -0.452 7.402 1.00 93.31 428 SER A CA 1
ATOM 3340 C C . SER A 1 428 ? -23.401 -1.420 6.251 1.00 93.31 428 SER A C 1
ATOM 3342 O O . SER A 1 428 ? -24.242 -2.280 5.996 1.00 93.31 428 SER A O 1
ATOM 3344 N N . TRP A 1 429 ? -22.231 -1.358 5.614 1.00 95.69 429 TRP A N 1
ATOM 3345 C CA . TRP A 1 429 ? -21.844 -2.325 4.587 1.00 95.69 429 TRP A CA 1
ATOM 3346 C C . TRP A 1 429 ? -21.746 -3.756 5.124 1.00 95.69 429 TRP A C 1
ATOM 3348 O O . TRP A 1 429 ? -22.213 -4.676 4.457 1.00 95.69 429 TRP A O 1
ATOM 3358 N N . SER A 1 430 ? -21.216 -3.954 6.335 1.00 95.81 430 SER A N 1
ATOM 3359 C CA . SER A 1 430 ? -21.186 -5.278 6.975 1.00 95.81 430 SER A CA 1
ATOM 3360 C C . SER A 1 430 ? -22.578 -5.822 7.271 1.00 95.81 430 SER A C 1
ATOM 3362 O O . SER A 1 430 ? -22.844 -6.990 6.999 1.00 95.81 430 SER A O 1
ATOM 3364 N N . VAL A 1 431 ? -23.481 -4.985 7.792 1.00 96.00 431 VAL A N 1
ATOM 3365 C CA . VAL A 1 431 ? -24.874 -5.382 8.058 1.00 96.00 431 VAL A CA 1
ATOM 3366 C C . VAL A 1 431 ? -25.596 -5.735 6.754 1.00 96.00 431 VAL A C 1
ATOM 3368 O O . VAL A 1 431 ? -26.263 -6.766 6.681 1.00 96.00 431 VAL A O 1
ATOM 3371 N N . ALA A 1 432 ? -25.414 -4.930 5.704 1.00 96.62 432 ALA A N 1
ATOM 3372 C CA . ALA A 1 432 ? -25.971 -5.211 4.385 1.00 96.62 432 ALA A CA 1
ATOM 3373 C C . ALA A 1 432 ? -25.421 -6.523 3.800 1.00 96.62 432 ALA A C 1
ATOM 3375 O O . ALA A 1 432 ? -26.195 -7.354 3.334 1.00 96.62 432 ALA A O 1
ATOM 3376 N N . ALA A 1 433 ? -24.107 -6.751 3.885 1.00 96.75 433 ALA A N 1
ATOM 3377 C CA . ALA A 1 433 ? -23.484 -7.986 3.415 1.00 96.75 433 ALA A CA 1
ATOM 3378 C C . ALA A 1 433 ? -23.987 -9.217 4.187 1.00 96.75 433 ALA A C 1
ATOM 3380 O O . ALA A 1 433 ? -24.273 -10.244 3.580 1.00 96.75 433 ALA A O 1
ATOM 3381 N N . ALA A 1 434 ? -24.144 -9.117 5.509 1.00 97.06 434 ALA A N 1
ATOM 3382 C CA . ALA A 1 434 ? -24.706 -10.194 6.318 1.00 97.06 434 ALA A CA 1
ATOM 3383 C C . ALA A 1 434 ? -26.143 -10.534 5.888 1.00 97.06 434 ALA A C 1
ATOM 3385 O O . ALA A 1 434 ? -26.472 -11.709 5.726 1.00 97.06 434 ALA A O 1
ATOM 3386 N N . ALA A 1 435 ? -26.972 -9.517 5.628 1.00 96.50 435 ALA A N 1
ATOM 3387 C CA . ALA A 1 435 ? -28.329 -9.703 5.124 1.00 96.50 435 ALA A CA 1
ATOM 3388 C C . ALA A 1 435 ? -28.356 -10.336 3.720 1.00 96.50 435 ALA A C 1
ATOM 3390 O O . ALA A 1 435 ? -29.103 -11.288 3.505 1.00 96.50 435 ALA A O 1
ATOM 3391 N N . GLU A 1 436 ? -27.515 -9.862 2.789 1.00 96.25 436 GLU A N 1
ATOM 3392 C CA . GLU A 1 436 ? -27.369 -10.435 1.438 1.00 96.25 436 GLU A CA 1
ATOM 3393 C C . GLU A 1 436 ? -26.963 -11.919 1.486 1.00 96.25 436 GLU A C 1
ATOM 3395 O O . GLU A 1 436 ? -27.461 -12.727 0.704 1.00 96.25 436 GLU A O 1
ATOM 3400 N N . LEU A 1 437 ? -26.082 -12.287 2.421 1.00 96.19 437 LEU A N 1
ATOM 3401 C CA . LEU A 1 437 ? -25.579 -13.653 2.594 1.00 96.19 437 LEU A CA 1
ATOM 3402 C C . LEU A 1 437 ? -26.502 -14.551 3.436 1.00 96.19 437 LEU A C 1
ATOM 3404 O O . LEU A 1 437 ? -26.221 -15.740 3.581 1.00 96.19 437 LEU A O 1
ATOM 3408 N N . GLY A 1 438 ? -27.578 -14.011 4.017 1.00 96.81 438 GLY A N 1
ATOM 3409 C CA . GLY A 1 438 ? -28.460 -14.754 4.922 1.00 96.81 438 GLY A CA 1
ATOM 3410 C C . GLY A 1 438 ? -27.802 -15.145 6.253 1.00 96.81 438 GLY A C 1
ATOM 3411 O O . GLY A 1 438 ? -28.189 -16.144 6.859 1.00 96.81 438 GLY A O 1
ATOM 3412 N N . VAL A 1 439 ? -26.804 -14.381 6.711 1.00 97.12 439 VAL A N 1
ATOM 3413 C CA . VAL A 1 439 ? -26.075 -14.622 7.965 1.00 97.12 439 VAL A CA 1
ATOM 3414 C C . VAL A 1 439 ? -26.637 -13.730 9.079 1.00 97.12 439 VAL A C 1
ATOM 3416 O O . VAL A 1 439 ? -26.676 -12.507 8.926 1.00 97.12 439 VAL A O 1
ATOM 3419 N N . PRO A 1 440 ? -27.051 -14.290 10.230 1.00 95.69 440 PRO A N 1
ATOM 3420 C CA . PRO A 1 440 ? -27.582 -13.493 11.329 1.00 95.69 440 PRO A CA 1
ATOM 3421 C C . PRO A 1 440 ? -26.480 -12.656 12.000 1.00 95.69 440 PRO A C 1
ATOM 3423 O O . PRO A 1 440 ? -25.552 -13.193 12.599 1.00 95.69 440 PRO A O 1
ATOM 3426 N N . ALA A 1 441 ? -26.621 -11.329 11.947 1.00 95.12 441 ALA A N 1
ATOM 3427 C CA . ALA A 1 441 ? -25.673 -10.349 12.492 1.00 95.12 441 ALA A CA 1
ATOM 3428 C C . ALA A 1 441 ? -26.341 -9.382 13.491 1.00 95.12 441 ALA A C 1
ATOM 3430 O O . ALA A 1 441 ? -26.196 -8.161 13.392 1.00 95.12 441 ALA A O 1
ATOM 3431 N N . GLY A 1 442 ? -27.104 -9.928 14.446 1.00 96.12 442 GLY A N 1
ATOM 3432 C CA . GLY A 1 442 ? -27.966 -9.157 15.354 1.00 96.12 442 GLY A CA 1
ATOM 3433 C C . GLY A 1 442 ? -27.240 -8.043 16.114 1.00 96.12 442 GLY A C 1
ATOM 3434 O O . GLY A 1 442 ? -27.630 -6.889 15.997 1.00 96.12 442 GLY A O 1
ATOM 3435 N N . MET A 1 443 ? -26.145 -8.357 16.818 1.00 95.69 443 MET A N 1
ATOM 3436 C CA . MET A 1 443 ? -25.402 -7.359 17.611 1.00 95.69 443 MET A CA 1
ATOM 3437 C C . MET A 1 443 ? -24.831 -6.221 16.754 1.00 95.69 443 MET A C 1
ATOM 3439 O O . MET A 1 443 ? -24.983 -5.054 17.102 1.00 95.69 443 MET A O 1
ATOM 3443 N N . MET A 1 444 ? -24.238 -6.544 15.600 1.00 95.75 444 MET A N 1
ATOM 3444 C CA . MET A 1 444 ? -23.709 -5.533 14.672 1.00 95.75 444 MET A CA 1
ATOM 3445 C C . MET A 1 444 ? -24.826 -4.641 14.112 1.00 95.75 444 MET A C 1
ATOM 3447 O O . MET A 1 444 ? -24.646 -3.435 13.958 1.00 95.75 444 MET A O 1
ATOM 3451 N N . THR A 1 445 ? -25.997 -5.227 13.846 1.00 96.44 445 THR A N 1
ATOM 3452 C CA . THR A 1 445 ? -27.179 -4.499 13.364 1.00 96.44 445 THR A CA 1
ATOM 3453 C C . THR A 1 445 ? -27.722 -3.557 14.435 1.00 96.44 445 THR A C 1
ATOM 3455 O O . THR A 1 445 ? -27.942 -2.381 14.157 1.00 96.44 445 THR A O 1
ATOM 3458 N N . SER A 1 446 ? -27.878 -4.040 15.670 1.00 96.75 446 SER A N 1
ATOM 3459 C CA . SER A 1 446 ? -28.333 -3.223 16.797 1.00 96.75 446 SER A CA 1
ATOM 3460 C C . SER A 1 446 ? -27.379 -2.065 17.078 1.00 96.75 446 SER A C 1
ATOM 3462 O O . SER A 1 446 ? -27.832 -0.935 17.223 1.00 96.75 446 SER A O 1
ATOM 3464 N N . ALA A 1 447 ? -26.066 -2.308 17.062 1.00 96.94 447 ALA A N 1
ATOM 3465 C CA . ALA A 1 447 ? -25.062 -1.263 17.253 1.00 96.94 447 ALA A CA 1
ATOM 3466 C C . ALA A 1 447 ? -25.105 -0.181 16.165 1.00 96.94 447 ALA A C 1
ATOM 3468 O O . ALA A 1 447 ? -24.935 1.005 16.447 1.00 96.94 447 ALA A O 1
ATOM 3469 N N . LEU A 1 448 ? -25.368 -0.565 14.913 1.00 96.06 448 LEU A N 1
ATOM 3470 C CA . LEU A 1 448 ? -25.582 0.399 13.837 1.00 96.06 448 LEU A CA 1
ATOM 3471 C C . LEU A 1 448 ? -26.849 1.234 14.072 1.00 96.06 448 LEU A C 1
ATOM 3473 O O . LEU A 1 448 ? -26.819 2.455 13.919 1.00 96.06 448 LEU A O 1
ATOM 3477 N N . TYR A 1 449 ? -27.955 0.592 14.446 1.00 95.94 449 TYR A N 1
ATOM 3478 C CA . TYR A 1 449 ? -29.226 1.278 14.674 1.00 95.94 449 TYR A CA 1
ATOM 3479 C C . TYR A 1 449 ? -29.218 2.169 15.912 1.00 95.94 449 TYR A C 1
ATOM 3481 O O . TYR A 1 449 ? -29.821 3.235 15.861 1.00 95.94 449 TYR A O 1
ATOM 3489 N N . ALA A 1 450 ? -28.489 1.812 16.969 1.00 96.69 450 ALA A N 1
ATOM 3490 C CA . ALA A 1 450 ? -28.290 2.680 18.125 1.00 96.69 450 ALA A CA 1
ATOM 3491 C C . ALA A 1 450 ? -27.644 4.018 17.721 1.00 96.69 450 ALA A C 1
ATOM 3493 O O . ALA A 1 450 ? -28.112 5.081 18.123 1.00 96.69 450 ALA A O 1
ATOM 3494 N N . ARG A 1 451 ? -26.652 3.996 16.817 1.00 95.69 451 ARG A N 1
ATOM 3495 C CA . ARG A 1 451 ? -26.069 5.227 16.251 1.00 95.69 451 ARG A CA 1
ATOM 3496 C C . ARG A 1 451 ? -27.088 6.035 15.446 1.00 95.69 451 ARG A C 1
ATOM 3498 O O . ARG A 1 451 ? -27.147 7.252 15.585 1.00 95.69 451 ARG A O 1
ATOM 3505 N N . TYR A 1 452 ? -27.914 5.382 14.630 1.00 94.75 452 TYR A N 1
ATOM 3506 C CA . TYR A 1 452 ? -28.975 6.071 13.881 1.00 94.75 452 TYR A CA 1
ATOM 3507 C C . TYR A 1 452 ? -30.072 6.639 14.778 1.00 94.75 452 TYR A C 1
ATOM 3509 O O . TYR A 1 452 ? -30.649 7.666 14.434 1.00 94.75 452 TYR A O 1
ATOM 3517 N N . LEU A 1 453 ? -30.364 5.984 15.901 1.00 96.31 453 LEU A N 1
ATOM 3518 C CA . LEU A 1 453 ? -31.293 6.485 16.903 1.00 96.31 453 LEU A CA 1
ATOM 3519 C C . LEU A 1 453 ? -30.723 7.726 17.592 1.00 96.31 453 LEU A C 1
ATOM 3521 O O . LEU A 1 453 ? -31.435 8.706 17.726 1.00 96.31 453 LEU A O 1
ATOM 3525 N N . SER A 1 454 ? -29.434 7.714 17.937 1.00 95.44 454 SER A N 1
ATOM 3526 C CA . SER A 1 454 ? -28.756 8.846 18.585 1.00 95.44 454 SER A CA 1
ATOM 3527 C C . SER A 1 454 ? -28.692 10.121 17.731 1.00 95.44 454 SER A C 1
ATOM 3529 O O . SER A 1 454 ? -28.430 11.200 18.239 1.00 95.44 454 SER A O 1
ATOM 3531 N N . ALA A 1 455 ? -28.895 10.005 16.415 1.00 92.00 455 ALA A N 1
ATOM 3532 C CA . ALA A 1 455 ? -28.869 11.129 15.479 1.00 92.00 455 ALA A CA 1
ATOM 3533 C C . ALA A 1 455 ? -30.261 11.715 15.169 1.00 92.00 455 ALA A C 1
ATOM 3535 O O . ALA A 1 455 ? -30.353 12.627 14.343 1.00 92.00 455 ALA A O 1
ATOM 3536 N N . GLN A 1 456 ? -31.323 11.158 15.761 1.00 88.94 456 GLN A N 1
ATOM 3537 C CA . GLN A 1 456 ? -32.711 11.627 15.653 1.00 88.94 456 GLN A CA 1
ATOM 3538 C C . GLN A 1 456 ? -33.069 12.475 16.866 1.00 88.94 456 GLN A C 1
ATOM 3540 O O . GLN A 1 456 ? -33.829 13.451 16.665 1.00 88.94 456 GLN A O 1
#

Secondary structure (DSSP, 8-state):
-PPEEEEE-STTSSHHHHHHHHHHHH-PPEEEGGGGS-HHHHHHHHTTPPP-HHHHHHHHHHHHHHHHHHTTT-EEEE----SHHHHHHHHTT-SSEEEEEEE--HHHHHHHHHTSTT----HHHHHHHHHT----SSEEEEETTS-HHHHHHHHHHHHHH-BSEEEE--SHHHHHHHHHHHHTT--EEEE---BTTTBSSHHHHHHHT-GGGTT-EEESSHHHHHHTBPSSPEEEE-S-TTHHHHHHHHHHGGG--TT-EEEE-S---HHHHHHHHHHHGGGT-EEEEEEEESHHHHHHH--EEEEES-HHHHHHHHHHHHHHS-B-TTS-BSB----STTHHHHHHHHHHHHHHHHHHHHHHHHHIIIIIS---HHHHHHHHHHHTTTTT--HHHHHHHHHHH-EETTEESGGGS-------SHHHHHHHHHHHTT---HHHHHHHHHHHHHT-

Nearest PDB structures (foldseek):
  2p4q-assembly1_A-2  TM=9.790E-01  e=4.401E-30  Saccharomyces cerevisiae
  2jkv-assembly2_C  TM=9.562E-01  e=1.932E-29  Homo sapiens
  4gwg-assembly1_A  TM=9.195E-01  e=1.247E-29  Homo sapiens
  8c79-assembly1_B  TM=9.501E-01  e=7.187E-28  Leishmania donovani
  1pgj-assembly1_B  TM=9.639E-01  e=3.333E-27  Trypanosoma brucei

Mean predicted aligned error: 9.03 Å

Solvent-accessible surface area (backbone atoms only — not comparable to full-atom values): 24034 Å² total; per-residue (Å²): 122,34,57,31,34,40,30,25,32,58,86,73,45,47,40,64,61,33,29,47,53,44,18,72,76,68,71,31,54,59,45,59,48,79,78,59,53,54,71,67,56,52,51,38,42,61,71,56,42,77,80,54,74,77,73,39,49,69,39,42,51,51,53,21,51,52,49,60,78,24,40,71,69,18,32,27,35,21,38,50,64,36,35,63,74,46,43,51,54,45,45,59,95,62,71,38,64,44,43,34,34,34,45,71,55,69,68,62,34,50,55,57,51,73,72,48,87,91,68,70,73,46,73,68,46,55,49,59,44,61,78,53,49,48,84,71,89,80,44,51,77,43,62,45,89,52,55,55,67,60,53,34,53,50,51,51,49,50,66,71,62,40,11,70,36,34,39,38,28,71,46,69,53,31,46,22,37,50,53,25,42,31,72,70,73,48,38,33,34,33,34,33,73,71,36,93,97,76,34,69,61,57,34,52,53,53,36,74,78,30,79,77,34,73,77,44,45,57,30,66,48,66,70,63,46,60,70,40,40,38,58,48,34,40,36,38,35,37,48,60,56,60,70,60,47,53,54,53,48,64,68,42,58,88,73,60,53,69,64,17,34,44,30,42,46,32,84,42,59,30,70,59,40,42,52,50,37,63,59,33,51,78,62,44,28,42,46,30,29,23,16,63,46,55,62,53,66,18,30,38,76,21,18,39,39,29,38,4,16,55,71,70,63,45,64,79,44,41,68,63,55,34,70,39,22,25,61,49,100,84,67,47,45,40,35,55,86,65,42,62,50,27,41,6,20,42,52,41,27,44,51,50,18,53,50,41,26,53,53,40,52,54,48,51,54,47,47,46,41,41,71,75,66,64,44,52,51,66,57,49,28,51,53,50,54,56,42,51,74,47,95,66,48,45,70,70,57,52,54,49,33,53,49,41,66,36,62,54,97,90,36,56,42,63,84,71,54,78,75,53,50,84,82,90,53,48,46,57,51,36,46,51,51,27,58,76,70,72,45,92,52,64,61,41,43,51,30,53,48,52,27,58,56,41,69,108

Radius of gyration: 29.01 Å; Cα contacts (8 Å, |Δi|>4): 779; chains: 1; bounding box: 74×46×85 Å

pLDDT: mean 93.18, std 6.88, range [48.81, 98.81]